Protein AF-A0A1T4SBE3-F1 (afdb_monomer_lite)

Secondary structure (DSSP, 8-state):
------------------------S-----------EETTEE-----------TT-----------SS--------TT------S-GGGTTGGGTTEEE---EEEEETTEEEEE---EEEPPPPPPP-PPP-EEEESPSEEESS-EEEEEEESSSEEEEEESBSPPP-TTSEE--S-EEE-SSEEEEEEEEESS--BPPPEEEEEEE--S--TT--GGG---S-GGGGGGT-HHHHHHHHHSHHHHSEEE-TTBTTS-TT-EEETTTTB-BTTTB-GGG-HHHHGGGSSBSSSPTTSSS-GGGGB-SHHHH-SS--EEE-TTT-SEEE-GGG-SS-HHHHHHT--S--HHHHHHHHTSTTSSTTSS-TT--GGGGT---TTT-TTTSTTTT---HHHHS-EETTEEP---TT-SS-S-SPPP-S--TTTSGGGTTSS--SSSHHHHHHTTTS-HHHHH---BSPPPTTPPPBTTTTBSS-PEEEEEEEEEEEEETTTTEEEEEEEEESSBPPPP----S-B---BTTSPP---TTTS--

InterPro domains:
  IPR036280 Multiheme cytochrome superfamily [SSF48695] (217-535)
  IPR059177 GH29D-like, beta-sandwich domain [PF13290] (137-200)

pLDDT: mean 76.91, std 25.67, range [22.75, 98.44]

Organism: NCBI:txid115783

Radius of gyration: 38.18 Å; chains: 1; bounding box: 82×66×118 Å

Foldseek 3Di:
DDDDDDDDDDDDYDDDDDDDDDDDPDDDDQDDDDFDDDDPDTDDDRDPPDDDDPDDLDDDDDDDDDLDDDDDDDDDPPDDHDDDDDPPPVVVVPVAWDFPDWDWDDDPNGTDTDDGDTDGDDDDPQDPDAKDKDWVPFADEAQAKDWIDIDIPDAWWKFKDFQQDATDPPHDTDDDTDIDGAFTWMKMKIAHPSGHIDDIDIGTYHHNHVDPVDDQLQPDDDPDPCVCCVPCVLLLVLQLLFCLAQQKDFQPFAPPDDGRDMDGQAAWAADPQPGGCVVPQLQLCVLRQFQQDHPPPDPDSSRRGNPLLFFALQWDWDQDPVVRTIDTPVVSGPDDPSCSSSVTHGGFQSSNQVRVQCPSNRGLAAFLLGGNCLRPACFCVNPQCCHPVHVVDGPCVQQPADSNQTEDDDQSTRDHRDPHHRACLDCSNQVQPVVLQGDDPDSVNSVCSVFDHPCLVVVQFGLAQGPPFDQDPVRRDRRSWYFPDWDPVDWDQDPVVRDTGTDTDTGHRHGDDDDGDPPHYHRGIPPDDDDQDPVPRHD

Sequence (539 aa):
MRIKTMHRWLLSFLTGILLTTTLPIGSASAISSPNVFYNGTYYYDQFLATALTDSLTSIMLSATPLPDASPVVFNRPGVTLTIQGGYDNLFNALIGSTVLSTSLTISQGTLIVNNLTIGGTALPPGDTTSPTTTANPSGGSFTAAITVQLAVNETATIYYTTDGSTPTTASTVYSGLIPINATTTLKYFARDSAGNSETAKSAIYTINSGGDPQANHANLTFTSTALCLQCHTKQATDMASSVHYKWEGPYSKISNKPTGTIGGKLNTAVNAYCINTLGNWNGCGACHIGAGAKPGTVADATKNIDCLICHQKEYKRVRNATSGLFEPDTAKMTISMDQAVQALHMPVKSNCLQCHAKGGGGDALKRGDLALINGTTTDRNYDVHMASTGANLSCQQCHTTINHHVSGGGSDLRPSDSALTVSCATSSCHSNKAALNAGHATTAINTHLKRVACQTCHIPAYGRKAADAVLDTVTGYGDQSTETDRTWATPEWSVANSRWEPTVIRANNLKPIYAFFDGSSWVYDLHDVAVIDPATGNY

Structure (mmCIF, N/CA/C/O backbone):
data_AF-A0A1T4SBE3-F1
#
_entry.id   AF-A0A1T4SBE3-F1
#
loop_
_atom_site.group_PDB
_atom_site.id
_atom_site.type_symbol
_atom_site.label_atom_id
_atom_site.label_alt_id
_atom_site.label_comp_id
_atom_site.label_asym_id
_atom_site.label_entity_id
_atom_site.label_seq_id
_atom_site.pdbx_PDB_ins_code
_atom_site.Cartn_x
_atom_site.Cartn_y
_atom_site.Cartn_z
_atom_site.occupancy
_atom_site.B_iso_or_equiv
_atom_site.auth_seq_id
_atom_site.auth_comp_id
_atom_site.auth_asym_id
_atom_site.auth_atom_id
_atom_site.pdbx_PDB_model_num
ATOM 1 N N . MET A 1 1 ? 46.031 7.886 50.874 1.00 31.02 1 MET A N 1
ATOM 2 C CA . MET A 1 1 ? 45.979 8.729 52.093 1.00 31.02 1 MET A CA 1
ATOM 3 C C . MET A 1 1 ? 44.502 8.906 52.463 1.00 31.02 1 MET A C 1
ATOM 5 O O . MET A 1 1 ? 43.753 9.260 51.572 1.00 31.02 1 MET A O 1
ATOM 9 N N . ARG A 1 2 ? 44.102 8.527 53.695 1.00 28.94 2 ARG A N 1
ATOM 10 C CA . ARG A 1 2 ? 42.807 8.731 54.422 1.00 28.94 2 ARG A CA 1
ATOM 11 C C . ARG A 1 2 ? 41.683 9.543 53.718 1.00 28.94 2 ARG A C 1
ATOM 13 O O . ARG A 1 2 ? 41.961 10.642 53.270 1.00 28.94 2 ARG A O 1
ATOM 20 N N . ILE A 1 3 ? 40.405 9.117 53.674 1.00 27.08 3 ILE A N 1
ATOM 21 C CA . ILE A 1 3 ? 39.360 9.062 54.753 1.00 27.08 3 ILE A CA 1
ATOM 22 C C . ILE A 1 3 ? 38.027 8.578 54.096 1.00 27.08 3 ILE A C 1
ATOM 24 O O . ILE A 1 3 ? 37.875 8.833 52.909 1.00 27.08 3 ILE A O 1
ATOM 28 N N . LYS A 1 4 ? 36.987 7.971 54.709 1.00 29.09 4 LYS A N 1
ATOM 29 C CA . LYS A 1 4 ? 36.740 7.160 55.935 1.00 29.09 4 LYS A CA 1
ATOM 30 C C . LYS A 1 4 ? 35.435 6.350 55.722 1.00 29.09 4 LYS A C 1
ATOM 32 O O . LYS A 1 4 ? 34.551 6.786 54.994 1.00 29.09 4 LYS A O 1
ATOM 37 N N . THR A 1 5 ? 35.295 5.229 56.425 1.00 31.70 5 THR A N 1
ATOM 38 C CA . THR A 1 5 ? 34.076 4.405 56.573 1.00 31.70 5 THR A CA 1
ATOM 39 C C . THR A 1 5 ? 33.245 4.800 57.805 1.00 31.70 5 THR A C 1
ATOM 41 O O . THR A 1 5 ? 33.811 5.371 58.736 1.00 31.70 5 THR A O 1
ATOM 44 N N . MET A 1 6 ? 31.957 4.406 57.875 1.00 24.91 6 MET A N 1
ATOM 45 C CA . MET A 1 6 ? 31.424 3.589 58.994 1.00 24.91 6 MET A CA 1
ATOM 46 C C . MET A 1 6 ? 29.984 3.064 58.789 1.00 24.91 6 MET A C 1
ATOM 48 O O . MET A 1 6 ? 29.327 3.386 57.803 1.00 24.91 6 MET A O 1
ATOM 52 N N . HIS A 1 7 ? 29.541 2.176 59.691 1.00 25.89 7 HIS A N 1
ATOM 53 C CA . HIS A 1 7 ? 28.356 1.314 59.578 1.00 25.89 7 HIS A CA 1
ATOM 54 C C . HIS A 1 7 ? 27.611 1.209 60.935 1.00 25.89 7 HIS A C 1
ATOM 56 O O . HIS A 1 7 ? 28.265 1.048 61.957 1.00 25.89 7 HIS A O 1
ATOM 62 N N . ARG A 1 8 ? 26.266 1.190 60.888 1.00 25.36 8 ARG A N 1
ATOM 63 C CA . ARG A 1 8 ? 25.296 0.444 61.743 1.00 25.36 8 ARG A CA 1
ATOM 64 C C . ARG A 1 8 ? 25.217 0.580 63.300 1.00 25.36 8 ARG A C 1
ATOM 66 O O . ARG A 1 8 ? 26.095 0.128 64.016 1.00 25.36 8 ARG A O 1
ATOM 73 N N . TRP A 1 9 ? 23.996 0.954 63.739 1.00 24.17 9 TRP A N 1
ATOM 74 C CA . TRP A 1 9 ? 23.154 0.487 64.885 1.00 24.17 9 TRP A CA 1
ATOM 75 C C . TRP A 1 9 ? 23.585 0.585 66.371 1.00 24.17 9 TRP A C 1
ATOM 77 O O . TRP A 1 9 ? 24.561 -0.029 66.784 1.00 24.17 9 TRP A O 1
ATOM 87 N N . LEU A 1 10 ? 22.679 1.142 67.205 1.00 22.75 10 LEU A N 1
ATOM 88 C CA . LEU A 1 10 ? 22.335 0.625 68.549 1.00 22.75 10 LEU A CA 1
ATOM 89 C C . LEU A 1 10 ? 20.927 1.079 69.026 1.00 22.75 10 LEU A C 1
ATOM 91 O O . LEU A 1 10 ? 20.358 2.020 68.478 1.00 22.75 10 LEU A O 1
ATOM 95 N N . LEU A 1 11 ? 20.395 0.403 70.054 1.00 23.95 11 LEU A N 1
ATOM 96 C CA . LEU A 1 11 ? 19.158 0.683 70.820 1.00 23.95 11 LEU A CA 1
ATOM 97 C C . LEU A 1 11 ? 19.544 1.259 72.224 1.00 23.95 11 LEU A C 1
ATOM 99 O O . LEU A 1 11 ? 20.729 1.261 72.544 1.00 23.95 11 LEU A O 1
ATOM 103 N N . SER A 1 12 ? 18.681 1.748 73.136 1.00 25.75 12 SER A N 1
ATOM 104 C CA . SER A 1 12 ? 17.209 1.691 73.297 1.00 25.75 12 SER A CA 1
ATOM 105 C C . SER A 1 12 ? 16.682 2.801 74.257 1.00 25.75 12 SER A C 1
ATOM 107 O O . SER A 1 12 ? 17.456 3.647 74.691 1.00 25.75 12 SER A O 1
ATOM 109 N N . PHE A 1 13 ? 15.415 2.657 74.693 1.00 23.28 13 PHE A N 1
ATOM 110 C CA . PHE A 1 13 ? 14.833 2.992 76.020 1.00 23.28 13 PHE A CA 1
ATOM 111 C C . PHE A 1 13 ? 14.044 4.302 76.308 1.00 23.28 13 PHE A C 1
ATOM 113 O O . PHE A 1 13 ? 14.542 5.413 76.178 1.00 23.28 13 PHE A O 1
ATOM 120 N N . LEU A 1 14 ? 12.882 4.054 76.953 1.00 23.55 14 LEU A N 1
ATOM 121 C CA . LEU A 1 14 ? 12.278 4.689 78.152 1.00 23.55 14 LEU A CA 1
ATOM 122 C C . LEU A 1 14 ? 11.032 5.618 78.053 1.00 23.55 14 LEU A C 1
ATOM 124 O O . LEU A 1 14 ? 11.001 6.607 77.333 1.00 23.55 14 LEU A O 1
ATOM 128 N N . THR A 1 15 ? 10.094 5.344 78.984 1.00 25.59 15 THR A N 1
ATOM 129 C CA . THR A 1 15 ? 9.049 6.205 79.615 1.00 25.59 15 THR A CA 1
ATOM 130 C C . THR A 1 15 ? 7.837 6.721 78.820 1.00 25.59 15 THR A C 1
ATOM 132 O O . THR A 1 15 ? 7.969 7.207 77.707 1.00 25.59 15 THR A O 1
ATOM 135 N N . GLY A 1 16 ? 6.643 6.695 79.453 1.00 23.97 16 GLY A N 1
ATOM 136 C CA . GLY A 1 16 ? 5.414 7.236 78.840 1.00 23.97 16 GLY A CA 1
ATOM 137 C C . GLY A 1 16 ? 4.063 7.149 79.586 1.00 23.97 16 GLY A C 1
ATOM 138 O O . GLY A 1 16 ? 3.058 7.074 78.903 1.00 23.97 16 GLY A O 1
ATOM 139 N N . ILE A 1 17 ? 4.032 7.163 80.929 1.00 27.02 17 ILE A N 1
ATOM 140 C CA . ILE A 1 17 ? 2.935 7.660 81.813 1.00 27.02 17 ILE A CA 1
ATOM 141 C C . ILE A 1 17 ? 1.466 7.206 81.572 1.00 27.02 17 ILE A C 1
ATOM 143 O O . ILE A 1 17 ? 0.833 7.470 80.557 1.00 27.02 17 ILE A O 1
ATOM 147 N N . LEU A 1 18 ? 0.864 6.663 82.638 1.00 24.97 18 LEU A N 1
ATOM 148 C CA . LEU A 1 18 ? -0.576 6.416 82.774 1.00 24.97 18 LEU A CA 1
ATOM 149 C C . LEU A 1 18 ? -1.340 7.739 83.009 1.00 24.97 18 LEU A C 1
ATOM 151 O O . LEU A 1 18 ? -1.026 8.451 83.962 1.00 24.97 18 LEU A O 1
ATOM 155 N N . LEU A 1 19 ? -2.376 8.039 82.216 1.00 24.67 19 LEU A N 1
ATOM 156 C CA . LEU A 1 19 ? -3.370 9.074 82.538 1.00 24.67 19 LEU A CA 1
ATOM 157 C C . LEU A 1 19 ? -4.751 8.428 82.693 1.00 24.67 19 LEU A C 1
ATOM 159 O O . LEU A 1 19 ? -5.314 7.902 81.737 1.00 24.67 19 LEU A O 1
ATOM 163 N N . THR A 1 20 ? -5.302 8.478 83.903 1.00 29.56 20 THR A N 1
ATOM 164 C CA . THR A 1 20 ? -6.672 8.045 84.190 1.00 29.56 20 THR A CA 1
ATOM 165 C C . THR A 1 20 ? -7.630 9.222 84.038 1.00 29.56 20 THR A C 1
ATOM 167 O O . THR A 1 20 ? -7.633 10.122 84.879 1.00 29.56 20 THR A O 1
ATOM 170 N N . THR A 1 21 ? -8.482 9.199 83.016 1.00 26.42 21 THR A N 1
ATOM 171 C CA . THR A 1 21 ? -9.666 10.065 82.934 1.00 26.42 21 THR A CA 1
ATOM 172 C C . THR A 1 21 ? -10.917 9.207 82.797 1.00 26.42 21 THR A C 1
ATOM 174 O O . THR A 1 21 ? -11.025 8.352 81.921 1.00 26.42 21 THR A O 1
ATOM 177 N N . THR A 1 22 ? -11.870 9.416 83.699 1.00 31.34 22 THR A N 1
ATOM 178 C CA . THR A 1 22 ? -13.201 8.816 83.627 1.00 31.34 22 THR A CA 1
ATOM 179 C C . THR A 1 22 ? -14.058 9.604 82.638 1.00 31.34 22 THR A C 1
ATOM 181 O O . THR A 1 22 ? -14.184 10.823 82.751 1.00 31.34 22 THR A O 1
ATOM 184 N N . LEU A 1 23 ? -14.667 8.913 81.673 1.00 25.36 23 LEU A N 1
ATOM 185 C CA . LEU A 1 23 ? -15.673 9.474 80.767 1.00 25.36 23 LEU A CA 1
ATOM 186 C C . LEU A 1 23 ? -16.942 8.602 80.771 1.00 25.36 23 LEU A C 1
ATOM 188 O O . LEU A 1 23 ? -16.860 7.425 81.133 1.00 25.36 23 LEU A O 1
ATOM 192 N N . PRO A 1 24 ? -18.121 9.168 80.442 1.00 25.61 24 PRO A N 1
ATOM 193 C CA . PRO A 1 24 ? -19.399 8.507 80.684 1.00 25.61 24 PRO A CA 1
ATOM 194 C C . PRO A 1 24 ? -19.721 7.397 79.679 1.00 25.61 24 PRO A C 1
ATOM 196 O O . PRO A 1 24 ? -19.154 7.309 78.592 1.00 25.61 24 PRO A O 1
ATOM 199 N N . ILE A 1 25 ? -20.704 6.582 80.057 1.00 33.66 25 ILE A N 1
ATOM 200 C CA . ILE A 1 25 ? -21.276 5.484 79.273 1.00 33.66 25 ILE A CA 1
ATOM 201 C C . ILE A 1 25 ? -21.749 5.997 77.901 1.00 33.66 25 ILE A C 1
ATOM 203 O O . ILE A 1 25 ? -22.607 6.876 77.849 1.00 33.66 25 ILE A O 1
ATOM 207 N N . GLY A 1 26 ? -21.250 5.408 76.806 1.00 32.50 26 GLY A N 1
ATOM 208 C CA . GLY A 1 26 ? -21.793 5.657 75.462 1.00 32.50 26 GLY A CA 1
ATOM 209 C C . GLY A 1 26 ? -20.791 5.873 74.324 1.00 32.50 26 GLY A C 1
ATOM 210 O O . GLY A 1 26 ? -21.011 6.757 73.501 1.00 32.50 26 GLY A O 1
ATOM 211 N N . SER A 1 27 ? -19.727 5.073 74.218 1.00 25.77 27 SER A N 1
ATOM 212 C CA . SER A 1 27 ? -18.923 4.998 72.986 1.00 25.77 27 SER A CA 1
ATOM 213 C C . SER A 1 27 ? -18.146 3.680 72.895 1.00 25.77 27 SER A C 1
ATOM 215 O O . SER A 1 27 ? -17.480 3.259 73.838 1.00 25.77 27 SER A O 1
ATOM 217 N N . ALA A 1 28 ? -18.252 3.003 71.748 1.00 27.77 28 ALA A N 1
ATOM 218 C CA . ALA A 1 28 ? -17.530 1.764 71.478 1.00 27.77 28 ALA A CA 1
ATOM 219 C C . ALA A 1 28 ? -16.111 2.080 70.982 1.00 27.77 28 ALA A C 1
ATOM 221 O O . ALA A 1 28 ? -15.896 2.341 69.799 1.00 27.77 28 ALA A O 1
ATOM 222 N N . SER A 1 29 ? -15.141 2.057 71.893 1.00 25.97 29 SER A N 1
ATOM 223 C CA . SER A 1 29 ? -13.718 2.152 71.553 1.00 25.97 29 SER A CA 1
ATOM 224 C C . SER A 1 29 ? -13.188 0.779 71.143 1.00 25.97 29 SER A C 1
ATOM 226 O O . SER A 1 29 ? -13.195 -0.149 71.950 1.00 25.97 29 SER A O 1
ATOM 228 N N . ALA A 1 30 ? -12.703 0.642 69.908 1.00 27.27 30 ALA A N 1
ATOM 229 C CA . ALA A 1 30 ? -12.041 -0.581 69.463 1.00 27.27 30 ALA A CA 1
ATOM 230 C C . ALA A 1 30 ? -10.717 -0.778 70.225 1.00 27.27 30 ALA A C 1
ATOM 232 O O . ALA A 1 30 ? -9.808 0.046 70.119 1.00 27.27 30 ALA A O 1
ATOM 233 N N . ILE A 1 31 ? -10.603 -1.872 70.983 1.00 26.98 31 ILE A N 1
ATOM 234 C CA . ILE A 1 31 ? -9.360 -2.266 71.656 1.00 26.98 31 ILE A CA 1
ATOM 235 C C . ILE A 1 31 ? -8.628 -3.256 70.750 1.00 26.98 31 ILE A C 1
ATOM 237 O O . ILE A 1 31 ? -9.033 -4.411 70.634 1.00 26.98 31 ILE A O 1
ATOM 241 N N . SER A 1 32 ? -7.537 -2.821 70.121 1.00 28.25 32 SER A N 1
ATOM 242 C CA . SER A 1 32 ? -6.625 -3.726 69.423 1.00 28.25 32 SER A CA 1
ATOM 243 C C . SER A 1 32 ? -5.728 -4.458 70.427 1.00 28.25 32 SER A C 1
ATOM 245 O O . SER A 1 32 ? -4.961 -3.843 71.169 1.00 28.25 32 SER A O 1
ATOM 247 N N . SER A 1 33 ? -5.804 -5.789 70.440 1.00 30.55 33 SER A N 1
ATOM 248 C CA . SER A 1 33 ? -4.837 -6.669 71.110 1.00 30.55 33 SER A CA 1
ATOM 249 C C . SER A 1 33 ? -3.999 -7.424 70.053 1.00 30.55 33 SER A C 1
ATOM 251 O O . SER A 1 33 ? -4.343 -7.392 68.868 1.00 30.55 33 SER A O 1
ATOM 253 N N . PRO A 1 34 ? -2.819 -7.972 70.403 1.00 34.66 34 PRO A N 1
ATOM 254 C CA . PRO A 1 34 ? -1.714 -8.019 69.446 1.00 34.66 34 PRO A CA 1
ATOM 255 C C . PRO A 1 34 ? -1.680 -9.249 68.523 1.00 34.66 34 PRO A C 1
ATOM 257 O O . PRO A 1 34 ? -1.588 -10.382 68.981 1.00 34.66 34 PRO A O 1
ATOM 260 N N . ASN A 1 35 ? -1.605 -8.961 67.219 1.00 30.75 35 ASN A N 1
ATOM 261 C CA . ASN A 1 35 ? -0.850 -9.649 66.159 1.00 30.75 35 ASN A CA 1
ATOM 262 C C . ASN A 1 35 ? -0.657 -11.179 66.259 1.00 30.75 35 ASN A C 1
ATOM 264 O O . ASN A 1 35 ? 0.251 -11.662 66.940 1.00 30.75 35 ASN A O 1
ATOM 268 N N . VAL A 1 36 ? -1.362 -11.924 65.402 1.00 33.97 36 VAL A N 1
ATOM 269 C CA . VAL A 1 36 ? -0.943 -13.275 64.990 1.00 33.97 36 VAL A CA 1
ATOM 270 C C . VAL A 1 36 ? 0.201 -13.157 63.974 1.00 33.97 36 VAL A C 1
ATOM 272 O O . VAL A 1 36 ? 0.114 -12.386 63.019 1.00 33.97 36 VAL A O 1
ATOM 275 N N . PHE A 1 37 ? 1.283 -13.911 64.178 1.00 28.66 37 PHE A N 1
ATOM 276 C CA . PHE A 1 37 ? 2.483 -13.874 63.336 1.00 28.66 37 PHE A CA 1
ATOM 277 C C . PHE A 1 37 ? 2.547 -15.114 62.434 1.00 28.66 37 PHE A C 1
ATOM 279 O O . PHE A 1 37 ? 2.630 -16.231 62.942 1.00 28.66 37 PHE A O 1
ATOM 286 N N . TYR A 1 38 ? 2.566 -14.937 61.108 1.00 33.44 38 TYR A N 1
ATOM 287 C CA . TYR A 1 38 ? 2.776 -16.043 60.168 1.00 33.44 38 TYR A CA 1
ATOM 288 C C . TYR A 1 38 ? 3.632 -15.620 58.967 1.00 33.44 38 TYR A C 1
ATOM 290 O O . TYR A 1 38 ? 3.399 -14.588 58.341 1.00 33.44 38 TYR A O 1
ATOM 298 N N . ASN A 1 39 ? 4.662 -16.420 58.681 1.00 27.53 39 ASN A N 1
ATOM 299 C CA . ASN A 1 39 ? 5.551 -16.333 57.516 1.00 27.53 39 ASN A CA 1
ATOM 300 C C . ASN A 1 39 ? 6.022 -14.912 57.103 1.00 27.53 39 ASN A C 1
ATOM 302 O O . ASN A 1 39 ? 6.087 -14.573 55.923 1.00 27.53 39 ASN A O 1
ATOM 306 N N . GLY A 1 40 ? 6.355 -14.067 58.086 1.00 28.86 40 GLY A N 1
ATOM 307 C CA . GLY A 1 40 ? 6.987 -12.758 57.871 1.00 28.86 40 GLY A CA 1
ATOM 308 C C . GLY A 1 40 ? 6.068 -11.614 57.421 1.00 28.86 40 GLY A C 1
ATOM 309 O O . GLY A 1 40 ? 6.578 -10.526 57.162 1.00 28.86 40 GLY A O 1
ATOM 310 N N . THR A 1 41 ? 4.748 -11.820 57.354 1.00 28.17 41 THR A N 1
ATOM 311 C CA . THR A 1 41 ? 3.775 -10.788 56.947 1.00 28.17 41 THR A CA 1
ATOM 312 C C . THR A 1 41 ? 2.758 -10.527 58.062 1.00 28.17 41 THR A C 1
ATOM 314 O O . THR A 1 41 ? 2.326 -11.453 58.744 1.00 28.17 41 THR A O 1
ATOM 317 N N . TYR A 1 42 ? 2.383 -9.260 58.266 1.00 33.75 42 TYR A N 1
ATOM 318 C CA . TYR A 1 42 ? 1.347 -8.865 59.226 1.00 33.75 42 TYR A CA 1
ATOM 319 C C . TYR A 1 42 ? -0.041 -8.943 58.584 1.00 33.75 42 TYR A C 1
ATOM 321 O O . TYR A 1 42 ? -0.250 -8.391 57.504 1.00 33.75 42 TYR A O 1
ATOM 329 N N . TYR A 1 43 ? -0.994 -9.554 59.286 1.00 31.23 43 TYR A N 1
ATOM 330 C CA . TYR A 1 43 ? -2.408 -9.571 58.913 1.00 31.23 43 TYR A CA 1
ATOM 331 C C . TYR A 1 43 ? -3.213 -8.731 59.910 1.00 31.23 43 TYR A C 1
ATOM 333 O O . TYR A 1 43 ? -3.052 -8.879 61.121 1.00 31.23 43 TYR A O 1
ATOM 341 N N . TYR A 1 44 ? -4.079 -7.855 59.399 1.00 27.81 44 TYR A N 1
ATOM 342 C CA . TYR A 1 44 ? -5.099 -7.171 60.194 1.00 27.81 44 TYR A CA 1
ATOM 343 C C . TYR A 1 44 ? -6.400 -7.962 60.101 1.00 27.81 44 TYR A C 1
ATOM 345 O O . TYR A 1 44 ? -6.945 -8.092 59.007 1.00 27.81 44 TYR A O 1
ATOM 353 N N . ASP A 1 45 ? -6.910 -8.431 61.237 1.00 35.22 45 ASP A N 1
ATOM 354 C CA . ASP A 1 45 ? -8.238 -9.035 61.333 1.00 35.22 45 ASP A CA 1
ATOM 355 C C . ASP A 1 45 ? -9.046 -8.347 62.444 1.00 35.22 45 ASP A C 1
ATOM 357 O O . ASP A 1 45 ? -8.514 -8.042 63.517 1.00 35.22 45 ASP A O 1
ATOM 361 N N . GLN A 1 46 ? -10.317 -8.039 62.178 1.00 29.52 46 GLN A N 1
ATOM 362 C CA . GLN A 1 46 ? -11.176 -7.295 63.105 1.00 29.52 46 GLN A CA 1
ATOM 363 C C . GLN A 1 46 ? -11.952 -8.246 64.018 1.00 29.52 46 GLN A C 1
ATOM 365 O O . GLN A 1 46 ? -13.144 -8.490 63.834 1.00 29.52 46 GLN A O 1
ATOM 370 N N . PHE A 1 47 ? -11.295 -8.724 65.074 1.00 32.28 47 PHE A N 1
ATOM 371 C CA . PHE A 1 47 ? -11.991 -9.408 66.162 1.00 32.28 47 PHE A CA 1
ATOM 372 C C . PHE A 1 47 ? -12.773 -8.411 67.028 1.00 32.28 47 PHE A C 1
ATOM 374 O O . PHE A 1 47 ? -12.212 -7.739 67.895 1.00 32.28 47 PHE A O 1
ATOM 381 N N . LEU A 1 48 ? -14.096 -8.362 66.846 1.00 28.14 48 LEU A N 1
ATOM 382 C CA . LEU A 1 48 ? -15.026 -7.723 67.786 1.00 28.14 48 LEU A CA 1
ATOM 383 C C . LEU A 1 48 ? -15.199 -8.586 69.047 1.00 28.14 48 LEU A C 1
ATOM 385 O O . LEU A 1 48 ? -16.241 -9.193 69.283 1.00 28.14 48 LEU A O 1
ATOM 389 N N . ALA A 1 49 ? -14.164 -8.621 69.885 1.00 30.75 49 ALA A N 1
ATOM 390 C CA . ALA A 1 49 ? -14.276 -9.103 71.254 1.00 30.75 49 ALA A CA 1
ATOM 391 C C . ALA A 1 49 ? -14.866 -7.988 72.136 1.00 30.75 49 ALA A C 1
ATOM 393 O O . ALA A 1 49 ? -14.138 -7.158 72.682 1.00 30.75 49 ALA A O 1
ATOM 394 N N . THR A 1 50 ? -16.193 -7.952 72.280 1.00 29.19 50 THR A N 1
ATOM 395 C CA . THR A 1 50 ? -16.834 -7.149 73.331 1.00 29.19 50 THR A CA 1
ATOM 396 C C . THR A 1 50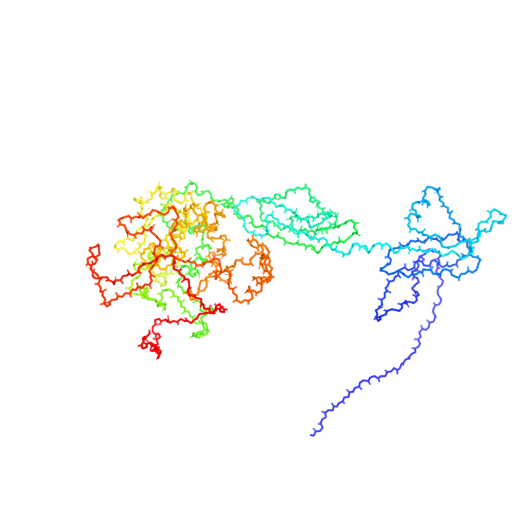 ? -16.307 -7.590 74.695 1.00 29.19 50 THR A C 1
ATOM 398 O O . THR A 1 50 ? -16.242 -8.783 74.993 1.00 29.19 50 THR A O 1
ATOM 401 N N . ALA A 1 51 ? -15.908 -6.624 75.525 1.00 28.38 51 ALA A N 1
ATOM 402 C CA . ALA A 1 51 ? -15.350 -6.906 76.841 1.00 28.38 51 ALA A CA 1
ATOM 403 C C . ALA A 1 51 ? -16.335 -7.727 77.691 1.00 28.38 51 ALA A C 1
ATOM 405 O O . ALA A 1 51 ? -17.504 -7.363 77.839 1.00 28.38 51 ALA A O 1
ATOM 406 N N . LEU A 1 52 ? -15.837 -8.832 78.252 1.00 33.34 52 LEU A N 1
ATOM 407 C CA . LEU A 1 52 ? -16.601 -9.731 79.111 1.00 33.34 52 LEU A CA 1
ATOM 408 C C . LEU A 1 52 ? -17.113 -8.975 80.344 1.00 33.34 52 LEU A C 1
ATOM 410 O O . LEU A 1 52 ? -16.337 -8.589 81.216 1.00 33.34 52 LEU A O 1
ATOM 414 N N . THR A 1 53 ? -18.430 -8.805 80.415 1.00 30.75 53 THR A N 1
ATOM 415 C CA . THR A 1 53 ? -19.166 -8.514 81.650 1.00 30.75 53 THR A CA 1
ATOM 416 C C . THR A 1 53 ? -20.259 -9.575 81.803 1.00 30.75 53 THR A C 1
ATOM 418 O O . THR A 1 53 ? -20.778 -10.074 80.802 1.00 30.75 53 THR A O 1
ATOM 421 N N . ASP A 1 54 ? -20.562 -9.974 83.041 1.00 31.88 54 ASP A N 1
ATOM 422 C CA . ASP A 1 54 ? -21.161 -11.277 83.400 1.00 31.88 54 ASP A CA 1
ATOM 423 C C . ASP A 1 54 ? -22.661 -11.471 83.054 1.00 31.88 54 ASP A C 1
ATOM 425 O O . ASP A 1 54 ? -23.432 -11.965 83.875 1.00 31.88 54 ASP A O 1
ATOM 429 N N . SER A 1 55 ? -23.131 -11.064 81.866 1.00 33.84 55 SER A N 1
ATOM 430 C CA . SER A 1 55 ? -24.571 -11.110 81.530 1.00 33.84 55 SER A CA 1
ATOM 431 C C . SER A 1 55 ? -24.959 -11.341 80.057 1.00 33.84 55 SER A C 1
ATOM 433 O O . SER A 1 55 ? -26.133 -11.194 79.722 1.00 33.84 55 SER A O 1
ATOM 435 N N . LEU A 1 56 ? -24.040 -11.754 79.173 1.00 27.25 56 LEU A N 1
ATOM 436 C CA . LEU A 1 56 ? -24.377 -12.115 77.782 1.00 27.25 56 LEU A CA 1
ATOM 437 C C . LEU A 1 56 ? -24.293 -13.630 77.537 1.00 27.25 56 LEU A C 1
ATOM 439 O O . LEU A 1 56 ? -23.258 -14.256 77.750 1.00 27.25 56 LEU A O 1
ATOM 443 N N . THR A 1 57 ? -25.399 -14.212 77.068 1.00 32.81 57 THR A N 1
ATOM 444 C CA . THR A 1 57 ? -25.631 -15.663 76.932 1.00 32.81 57 THR A CA 1
ATOM 445 C C . THR A 1 57 ? -25.493 -16.199 75.501 1.00 32.81 57 THR A C 1
ATOM 447 O O . THR A 1 57 ? -25.982 -17.288 75.201 1.00 32.81 57 THR A O 1
ATOM 450 N N . SER A 1 58 ? -24.830 -15.469 74.600 1.00 31.12 58 SER A N 1
ATOM 451 C CA . SER A 1 58 ? -24.654 -15.889 73.204 1.00 31.12 58 SER A CA 1
ATOM 452 C C . SER A 1 58 ? -23.327 -15.424 72.595 1.00 31.12 58 SER A C 1
ATOM 454 O O . SER A 1 58 ? -22.870 -14.304 72.813 1.00 31.12 58 SER A O 1
ATOM 456 N N . ILE A 1 59 ? -22.721 -16.306 71.793 1.00 32.75 59 ILE A N 1
ATOM 457 C CA . ILE A 1 59 ? -21.581 -16.011 70.916 1.00 32.75 59 ILE A CA 1
ATOM 458 C C . ILE A 1 59 ? -22.083 -16.152 69.479 1.00 32.75 59 ILE A C 1
ATOM 460 O O . ILE A 1 59 ? -22.503 -17.236 69.076 1.00 32.75 59 ILE A O 1
ATOM 464 N N . MET A 1 60 ? -22.023 -15.073 68.700 1.00 28.73 60 MET A N 1
ATOM 465 C CA . MET A 1 60 ? -22.263 -15.120 67.256 1.00 28.73 60 MET A CA 1
ATOM 466 C C . MET A 1 60 ? -20.951 -15.443 66.539 1.00 28.73 60 MET A C 1
ATOM 468 O O . MET A 1 60 ? -20.039 -14.621 66.511 1.00 28.73 60 MET A O 1
ATOM 472 N N . LEU A 1 61 ? -20.859 -16.633 65.944 1.00 30.53 61 LEU A N 1
ATOM 473 C CA . LEU A 1 61 ? -19.750 -17.012 65.066 1.00 30.53 61 LEU A CA 1
ATOM 474 C C . LEU A 1 61 ? -20.102 -16.662 63.614 1.00 30.53 61 LEU A C 1
ATOM 476 O O . LEU A 1 61 ? -20.717 -17.461 62.911 1.00 30.53 61 LEU A O 1
ATOM 480 N N . SER A 1 62 ? -19.699 -15.479 63.148 1.00 28.14 62 SER A N 1
ATOM 481 C CA . SER A 1 62 ? -19.682 -15.168 61.715 1.00 28.14 62 SER A CA 1
ATOM 482 C C . SER A 1 62 ? -18.356 -15.629 61.108 1.00 28.14 62 SER A C 1
ATOM 484 O O . SER A 1 62 ? -17.364 -14.904 61.157 1.00 28.14 62 SER A O 1
ATOM 486 N N . ALA A 1 63 ? -18.329 -16.834 60.541 1.00 32.03 63 ALA A N 1
ATOM 487 C CA . ALA A 1 63 ? -17.184 -17.297 59.767 1.00 32.03 63 ALA A CA 1
ATOM 488 C C . ALA A 1 63 ? -17.216 -16.676 58.361 1.00 32.03 63 ALA A C 1
ATOM 490 O O . ALA A 1 63 ? -17.988 -17.103 57.503 1.00 32.03 63 ALA A O 1
ATOM 491 N N . THR A 1 64 ? -16.362 -15.686 58.106 1.00 31.48 64 THR A N 1
ATOM 492 C CA . THR A 1 64 ? -15.875 -15.445 56.742 1.00 31.48 64 THR A CA 1
ATOM 493 C C . THR A 1 64 ? -14.956 -16.610 56.343 1.00 31.48 64 THR A C 1
ATOM 495 O O . THR A 1 64 ? -14.241 -17.131 57.203 1.00 31.48 64 THR A O 1
ATOM 498 N N . PRO A 1 65 ? -14.955 -17.067 55.076 1.00 34.16 65 PRO A N 1
ATOM 499 C CA . PRO A 1 65 ? -14.081 -18.161 54.664 1.00 34.16 65 PRO A CA 1
ATOM 500 C C . PRO A 1 65 ? -12.609 -17.757 54.808 1.00 34.16 65 PRO A C 1
ATOM 502 O O . PRO A 1 65 ? -12.143 -16.849 54.119 1.00 34.16 65 PRO A O 1
ATOM 505 N N . LEU A 1 66 ? -11.870 -18.434 55.690 1.00 36.12 66 LEU A N 1
ATOM 506 C CA . LEU A 1 66 ? -10.412 -18.337 55.715 1.00 36.12 66 LEU A CA 1
ATOM 507 C C . LEU A 1 66 ? -9.829 -19.191 54.573 1.00 36.12 66 LEU A C 1
ATOM 509 O O . LEU A 1 66 ? -10.351 -20.280 54.329 1.00 36.12 66 LEU A O 1
ATOM 513 N N . PRO A 1 67 ? -8.750 -18.758 53.888 1.00 34.41 67 PRO A N 1
ATOM 514 C CA . PRO A 1 67 ? -8.228 -19.476 52.720 1.00 34.41 67 PRO A CA 1
ATOM 515 C C . PRO A 1 67 ? -7.541 -20.818 53.011 1.00 34.41 67 PRO A C 1
ATOM 517 O O . PRO A 1 67 ? -7.116 -21.473 52.064 1.00 34.41 67 PRO A O 1
ATOM 520 N N . ASP A 1 68 ? -7.374 -21.211 54.280 1.00 37.09 68 ASP A N 1
ATOM 521 C CA . ASP A 1 68 ? -6.648 -22.429 54.652 1.00 37.09 68 ASP A CA 1
ATOM 522 C C . ASP A 1 68 ? -7.298 -23.164 55.841 1.00 37.09 68 ASP A C 1
ATOM 524 O O . ASP A 1 68 ? -7.782 -22.560 56.802 1.00 37.09 68 ASP A O 1
ATOM 528 N N . ALA A 1 69 ? -7.333 -24.494 55.757 1.00 43.31 69 ALA A N 1
ATOM 529 C CA . ALA A 1 69 ? -8.254 -25.363 56.489 1.00 43.31 69 ALA A CA 1
ATOM 530 C C . ALA A 1 69 ? -7.704 -25.835 57.849 1.00 43.31 69 ALA A C 1
ATOM 532 O O . ALA A 1 69 ? -7.537 -27.030 58.097 1.00 43.31 69 ALA A O 1
ATOM 533 N N . SER A 1 70 ? -7.435 -24.895 58.758 1.00 33.72 70 SER A N 1
ATOM 534 C CA . SER A 1 70 ? -7.028 -25.220 60.136 1.00 33.72 70 SER A CA 1
ATOM 535 C C . SER A 1 70 ? -8.236 -25.493 61.054 1.00 33.72 70 SER A C 1
ATOM 537 O O . SER A 1 70 ? -9.165 -24.684 61.087 1.00 33.72 70 SER A O 1
ATOM 539 N N . PRO A 1 71 ? -8.251 -26.587 61.844 1.00 34.06 71 PRO A N 1
ATOM 540 C CA . PRO A 1 71 ? -9.351 -26.877 62.763 1.00 34.06 71 PRO A CA 1
ATOM 541 C C . PRO A 1 71 ? -9.380 -25.897 63.946 1.00 34.06 71 PRO A C 1
ATOM 543 O O . PRO A 1 71 ? -8.392 -25.733 64.662 1.00 34.06 71 PRO A O 1
ATOM 546 N N . VAL A 1 72 ? -10.543 -25.291 64.204 1.00 33.91 72 VAL A N 1
ATOM 547 C CA . VAL A 1 72 ? -10.761 -24.434 65.381 1.00 33.91 72 VAL A CA 1
ATOM 548 C C . VAL A 1 72 ? -11.016 -25.310 66.610 1.00 33.91 72 VAL A C 1
ATOM 550 O O . VAL A 1 72 ? -12.078 -25.916 66.748 1.00 33.91 72 VAL A O 1
ATOM 553 N N . VAL A 1 73 ? -10.041 -25.378 67.520 1.00 33.12 73 VAL A N 1
ATOM 554 C CA . VAL A 1 73 ? -10.140 -26.170 68.756 1.00 33.12 73 VAL A CA 1
ATOM 555 C C . VAL A 1 73 ? -10.653 -25.306 69.909 1.00 33.12 73 VAL A C 1
ATOM 557 O O . VAL A 1 73 ? -9.908 -24.524 70.498 1.00 33.12 73 VAL A O 1
ATOM 560 N N . PHE A 1 74 ? -11.918 -25.491 70.290 1.00 34.72 74 PHE A N 1
ATOM 561 C CA . PHE A 1 74 ? -12.463 -24.932 71.529 1.00 34.72 74 PHE A CA 1
ATOM 562 C C . PHE A 1 74 ? -12.113 -25.838 72.715 1.00 34.72 74 PHE A C 1
ATOM 564 O O . PHE A 1 74 ? -12.746 -26.871 72.919 1.00 34.72 74 PHE A O 1
ATOM 571 N N . ASN A 1 75 ? -11.125 -25.446 73.524 1.00 31.19 75 ASN A N 1
ATOM 572 C CA . ASN A 1 75 ? -10.769 -26.163 74.751 1.00 31.19 75 ASN A CA 1
ATOM 573 C C . ASN A 1 75 ? -11.019 -25.301 75.997 1.00 31.19 75 ASN A C 1
ATOM 575 O O . ASN A 1 75 ? -10.115 -24.642 76.511 1.00 31.19 75 ASN A O 1
ATOM 579 N N . ARG A 1 76 ? -12.265 -25.305 76.487 1.00 33.72 76 ARG A N 1
ATOM 580 C CA . ARG A 1 76 ? -12.610 -24.784 77.816 1.00 33.72 76 ARG A CA 1
ATOM 581 C C . ARG A 1 76 ? -13.683 -25.665 78.472 1.00 33.72 76 ARG A C 1
ATOM 583 O O . ARG A 1 76 ? -14.810 -25.694 77.979 1.00 33.72 76 ARG A O 1
ATOM 590 N N . PRO A 1 77 ? -13.375 -26.355 79.586 1.00 31.80 77 PRO A N 1
ATOM 591 C CA . PRO A 1 77 ? -14.375 -27.100 80.345 1.00 31.80 77 PRO A CA 1
ATOM 592 C C . PRO A 1 77 ? -15.502 -26.185 80.850 1.00 31.80 77 PRO A C 1
ATOM 594 O O . PRO A 1 77 ? -15.232 -25.091 81.348 1.00 31.80 77 PRO A O 1
ATOM 597 N N . GLY A 1 78 ? -16.752 -26.647 80.754 1.00 35.81 78 GLY A N 1
ATOM 598 C CA . GLY A 1 78 ? -17.916 -25.975 81.351 1.00 35.81 78 GLY A CA 1
ATOM 599 C C . GLY A 1 78 ? -18.581 -24.869 80.519 1.00 35.81 78 GLY A C 1
ATOM 600 O O . GLY A 1 78 ? -19.295 -24.053 81.091 1.00 35.81 78 GLY A O 1
ATOM 601 N N . VAL A 1 79 ? -18.370 -24.813 79.198 1.00 36.75 79 VAL A N 1
ATOM 602 C CA . VAL A 1 79 ? -19.091 -23.875 78.313 1.00 36.75 79 VAL A CA 1
ATOM 603 C C . VAL A 1 79 ? -20.383 -24.512 77.791 1.00 36.75 79 VAL A C 1
ATOM 605 O O . VAL A 1 79 ? -20.338 -25.507 77.070 1.00 36.75 79 VAL A O 1
ATOM 608 N N . THR A 1 80 ? -21.531 -23.911 78.110 1.00 34.66 80 THR A N 1
ATOM 609 C CA . THR A 1 80 ? -22.839 -24.287 77.547 1.00 34.66 80 THR A CA 1
ATOM 610 C C . THR A 1 80 ? -23.086 -23.536 76.238 1.00 34.66 80 THR A C 1
ATOM 612 O O . THR A 1 80 ? -23.058 -22.307 76.216 1.00 34.66 80 THR A O 1
ATOM 615 N N . LEU A 1 81 ? -23.364 -24.263 75.154 1.00 34.66 81 LEU A N 1
ATOM 616 C CA . LEU A 1 81 ? -23.770 -23.702 73.862 1.00 34.66 81 LEU A CA 1
ATOM 617 C C . LEU A 1 81 ? -25.296 -23.761 73.721 1.00 34.66 81 LEU A C 1
ATOM 619 O O . LEU A 1 81 ? -25.860 -24.827 73.487 1.00 34.66 81 LEU A O 1
ATOM 623 N N . THR A 1 82 ? -25.957 -22.608 73.832 1.00 33.53 82 THR A N 1
ATOM 624 C CA . THR A 1 82 ? -27.400 -22.473 73.588 1.00 33.53 82 THR A CA 1
ATOM 625 C C . THR A 1 82 ? -27.627 -21.904 72.190 1.00 33.53 82 THR A C 1
ATOM 627 O O . THR A 1 82 ? -27.293 -20.751 71.927 1.00 33.53 82 THR A O 1
ATOM 630 N N . ILE A 1 83 ? -28.210 -22.699 71.291 1.00 34.16 83 ILE A N 1
ATOM 631 C CA . ILE A 1 83 ? -28.608 -22.255 69.948 1.00 34.16 83 ILE A CA 1
ATOM 632 C C . ILE A 1 83 ? -30.095 -21.895 69.989 1.00 34.16 83 ILE A C 1
ATOM 634 O O . ILE A 1 83 ? -30.919 -22.734 70.347 1.00 34.16 83 ILE A O 1
ATOM 638 N N . GLN A 1 84 ? -30.447 -20.664 69.611 1.00 26.89 84 GLN A N 1
ATOM 639 C CA . GLN A 1 84 ? -31.836 -20.203 69.561 1.00 26.89 84 GLN A CA 1
ATOM 640 C C . GLN A 1 84 ? -32.226 -19.863 68.115 1.00 26.89 84 GLN A C 1
ATOM 642 O O . GLN A 1 84 ? -31.860 -18.819 67.583 1.00 26.89 84 GLN A O 1
ATOM 647 N N . GLY A 1 85 ? -32.953 -20.774 67.466 1.00 30.75 85 GLY A N 1
ATOM 648 C CA . GLY A 1 85 ? -33.412 -20.644 66.081 1.00 30.75 85 GLY A CA 1
ATOM 649 C C . GLY A 1 85 ? -34.330 -21.804 65.687 1.00 30.75 85 GLY A C 1
ATOM 650 O O . GLY A 1 85 ? -34.233 -22.886 66.262 1.00 30.75 85 GLY A O 1
ATOM 651 N N . GLY A 1 86 ? -35.245 -21.568 64.742 1.00 27.88 86 GLY A N 1
ATOM 652 C CA . GLY A 1 86 ? -36.213 -22.571 64.281 1.00 27.88 86 GLY A CA 1
ATOM 653 C C . GLY A 1 86 ? -35.558 -23.792 63.622 1.00 27.88 86 GLY A C 1
ATOM 654 O O . GLY A 1 86 ? -34.496 -23.685 63.008 1.00 27.88 86 GLY A O 1
ATOM 655 N N . TYR A 1 87 ? -36.212 -24.950 63.750 1.00 31.56 87 TYR A N 1
ATOM 656 C CA . TYR A 1 87 ? -35.639 -26.276 63.480 1.00 31.56 87 TYR A CA 1
ATOM 657 C C . TYR A 1 87 ? -35.239 -26.567 62.017 1.00 31.56 87 TYR A C 1
ATOM 659 O O . TYR A 1 87 ? -34.536 -27.546 61.776 1.00 31.56 87 TYR A O 1
ATOM 667 N N . ASP A 1 88 ? -35.602 -25.717 61.055 1.00 30.81 88 ASP A N 1
ATOM 668 C CA . ASP A 1 88 ? -35.376 -25.974 59.623 1.00 30.81 88 ASP A CA 1
ATOM 669 C C . ASP A 1 88 ? -33.946 -25.658 59.137 1.00 30.81 88 ASP A C 1
ATOM 671 O O . ASP A 1 88 ? -33.503 -26.173 58.111 1.00 30.81 88 ASP A O 1
ATOM 675 N N . ASN A 1 89 ? -33.173 -24.862 59.887 1.00 31.75 89 ASN A N 1
ATOM 676 C CA . ASN A 1 89 ? -31.838 -24.418 59.453 1.00 31.75 89 ASN A CA 1
ATOM 677 C C . ASN A 1 89 ? -30.692 -25.384 59.816 1.00 31.75 89 ASN A C 1
ATOM 679 O O . ASN A 1 89 ? -29.577 -25.223 59.320 1.00 31.75 89 ASN A O 1
ATOM 683 N N . LEU A 1 90 ? -30.940 -26.397 60.655 1.00 34.47 90 LEU A N 1
ATOM 684 C CA . LEU A 1 90 ? -29.908 -27.361 61.067 1.00 34.47 90 LEU A CA 1
ATOM 685 C C . LEU A 1 90 ? -29.657 -28.472 60.039 1.00 34.47 90 LEU A C 1
ATOM 687 O O . LEU A 1 90 ? -28.555 -29.015 60.002 1.00 34.47 90 LEU A O 1
ATOM 691 N N . PHE A 1 91 ? -30.633 -28.797 59.185 1.00 31.84 91 PHE A N 1
ATOM 692 C CA . PHE A 1 91 ? -30.478 -29.900 58.231 1.00 31.84 91 PHE A CA 1
ATOM 693 C C . PHE A 1 91 ? -29.532 -29.546 57.071 1.00 31.84 91 PHE A C 1
ATOM 695 O O . PHE A 1 91 ? -28.732 -30.378 56.659 1.00 31.84 91 PHE A O 1
ATOM 702 N N . ASN A 1 92 ? -29.543 -28.291 56.604 1.00 31.72 92 ASN A N 1
ATOM 703 C CA . ASN A 1 92 ? -28.679 -27.836 55.504 1.00 31.72 92 ASN A CA 1
ATOM 704 C C . ASN A 1 92 ? -27.228 -27.541 55.927 1.00 31.72 92 ASN A C 1
ATOM 706 O O . ASN A 1 92 ? -26.334 -27.592 55.088 1.00 31.72 92 ASN A O 1
ATOM 710 N N . ALA A 1 93 ? -26.965 -27.286 57.213 1.00 34.25 93 ALA A N 1
ATOM 711 C CA . ALA A 1 93 ? -25.603 -27.107 57.732 1.00 34.25 93 ALA A CA 1
ATOM 712 C C . ALA A 1 93 ? -24.839 -28.437 57.928 1.00 34.25 93 ALA A C 1
ATOM 714 O O . ALA A 1 93 ? -23.646 -28.419 58.232 1.00 34.25 93 ALA A O 1
ATOM 715 N N . LEU A 1 94 ? -25.512 -29.584 57.759 1.00 33.12 94 LEU A N 1
ATOM 716 C CA . LEU A 1 94 ? -24.955 -30.927 57.964 1.00 33.12 94 LEU A CA 1
ATOM 717 C C . LEU A 1 94 ? -24.961 -31.797 56.690 1.00 33.12 94 LEU A C 1
ATOM 719 O O . LEU A 1 94 ? -24.769 -33.010 56.761 1.00 33.12 94 LEU A O 1
ATOM 723 N N . ILE A 1 95 ? -25.135 -31.201 55.505 1.00 35.88 95 ILE A N 1
ATOM 724 C CA . ILE A 1 95 ? -24.972 -31.908 54.225 1.00 35.88 95 ILE A CA 1
ATOM 725 C C . ILE A 1 95 ? -23.506 -31.796 53.786 1.00 35.88 95 ILE A C 1
ATOM 727 O O . ILE A 1 95 ? -23.150 -30.968 52.953 1.00 35.88 95 ILE A O 1
ATOM 731 N N . GLY A 1 96 ? -22.642 -32.624 54.386 1.00 32.81 96 GLY A N 1
ATOM 732 C CA . GLY A 1 96 ? -21.230 -32.726 53.988 1.00 32.81 96 GLY A CA 1
ATOM 733 C C . GLY A 1 96 ? -20.230 -33.159 55.065 1.00 32.81 96 GLY A C 1
ATOM 734 O O . GLY A 1 96 ? -19.052 -33.286 54.752 1.00 32.81 96 GLY A O 1
ATOM 735 N N . SER A 1 97 ? -20.641 -33.378 56.317 1.00 37.12 97 SER A N 1
ATOM 736 C CA . SER A 1 97 ? -19.718 -33.681 57.422 1.00 37.12 97 SER A CA 1
ATOM 737 C C . SER A 1 97 ? -20.013 -35.021 58.101 1.00 37.12 97 SER A C 1
ATOM 739 O O . SER A 1 97 ? -21.103 -35.274 58.613 1.00 37.12 97 SER A O 1
ATOM 741 N N . THR A 1 98 ? -19.007 -35.897 58.135 1.00 32.81 98 THR A N 1
ATOM 742 C CA . THR A 1 98 ? -19.081 -37.196 58.812 1.00 32.81 98 THR A CA 1
ATOM 743 C C . THR A 1 98 ? -18.871 -37.011 60.316 1.00 32.81 98 THR A C 1
ATOM 745 O O . THR A 1 98 ? -17.814 -36.553 60.755 1.00 32.81 98 THR A O 1
ATOM 748 N N . VAL A 1 99 ? -19.854 -37.397 61.132 1.00 38.03 99 VAL A N 1
ATOM 749 C CA . VAL A 1 99 ? -19.715 -37.407 62.599 1.00 38.03 99 VAL A CA 1
ATOM 750 C C . VAL A 1 99 ? -18.845 -38.600 63.004 1.00 38.03 99 VAL A C 1
ATOM 752 O O . VAL A 1 99 ? -19.285 -39.744 62.921 1.00 38.03 99 VAL A O 1
ATOM 755 N N . LEU A 1 100 ? -17.599 -38.345 63.417 1.00 39.91 100 LEU A N 1
ATOM 756 C CA . LEU A 1 100 ? -16.597 -39.404 63.627 1.00 39.91 100 LEU A CA 1
ATOM 757 C C . LEU A 1 100 ? -16.659 -40.085 65.006 1.00 39.91 100 LEU A C 1
ATOM 759 O O . LEU A 1 100 ? -16.255 -41.238 65.121 1.00 39.91 100 LEU A O 1
ATOM 763 N N . SER A 1 101 ? -17.179 -39.419 66.041 1.00 34.47 101 SER A N 1
ATOM 764 C CA . SER A 1 101 ? -17.725 -40.056 67.255 1.00 34.47 101 SER A CA 1
ATOM 765 C C . SER A 1 101 ? -18.454 -39.031 68.130 1.00 34.47 101 SER A C 1
ATOM 767 O O . SER A 1 101 ? -18.104 -37.853 68.128 1.00 34.47 101 SER A O 1
ATOM 769 N N . THR A 1 102 ? -19.453 -39.475 68.901 1.00 37.72 102 THR A N 1
ATOM 770 C CA . THR A 1 102 ? -19.939 -38.756 70.091 1.00 37.72 102 THR A CA 1
ATOM 771 C C . THR A 1 102 ? -20.352 -39.759 71.169 1.00 37.72 102 THR A C 1
ATOM 773 O O . THR A 1 102 ? -21.025 -40.747 70.879 1.00 37.72 102 THR A O 1
ATOM 776 N N . SER A 1 103 ? -19.988 -39.482 72.421 1.00 34.78 103 SER A N 1
ATOM 777 C CA . SER A 1 103 ? -20.613 -40.104 73.594 1.00 34.78 103 SER A CA 1
ATOM 778 C C . SER A 1 103 ? -21.668 -39.136 74.120 1.00 34.78 103 SER A C 1
ATOM 780 O O . SER A 1 103 ? -21.345 -38.208 74.860 1.00 34.78 103 SER A O 1
ATOM 782 N N . LEU A 1 104 ? -22.917 -39.311 73.686 1.00 38.59 104 LEU A N 1
ATOM 783 C CA . LEU A 1 104 ? -24.041 -38.474 74.106 1.00 38.59 104 LEU A CA 1
ATOM 784 C C . LEU A 1 104 ? -24.654 -39.023 75.396 1.00 38.59 104 LEU A C 1
ATOM 786 O O . LEU A 1 104 ? -25.225 -40.112 75.399 1.00 38.59 104 LEU A O 1
ATOM 790 N N . THR A 1 105 ? -24.594 -38.238 76.472 1.00 35.94 105 THR A N 1
ATOM 791 C CA . THR A 1 105 ? -25.273 -38.554 77.736 1.00 35.94 105 THR A CA 1
ATOM 792 C C . THR A 1 105 ? -26.270 -37.450 78.057 1.00 35.94 105 THR A C 1
ATOM 794 O O . THR A 1 105 ? -25.890 -36.295 78.240 1.00 35.94 105 THR A O 1
ATOM 797 N N . ILE A 1 106 ? -27.553 -37.804 78.143 1.00 35.12 106 ILE A N 1
ATOM 798 C CA . ILE A 1 106 ? -28.614 -36.879 78.551 1.00 35.12 106 ILE A CA 1
ATOM 799 C C . ILE A 1 106 ? -28.777 -36.975 80.068 1.00 35.12 106 ILE A C 1
ATOM 801 O O . ILE A 1 106 ? -29.066 -38.045 80.601 1.00 35.12 106 ILE A O 1
ATOM 805 N N . SER A 1 107 ? -28.634 -35.845 80.758 1.00 32.53 107 SER A N 1
ATOM 806 C CA . SER A 1 107 ? -28.971 -35.702 82.175 1.00 32.53 107 SER A CA 1
ATOM 807 C C . SER A 1 107 ? -29.852 -34.470 82.347 1.00 32.53 107 SER A C 1
ATOM 809 O O . SER A 1 107 ? -29.503 -33.389 81.876 1.00 32.53 107 SER A O 1
ATOM 811 N N . GLN A 1 108 ? -31.018 -34.650 82.977 1.00 30.72 108 GLN A N 1
ATOM 812 C CA . GLN A 1 108 ? -31.967 -33.581 83.330 1.00 30.72 108 GLN A CA 1
ATOM 813 C C . GLN A 1 108 ? -32.220 -32.556 82.202 1.00 30.72 108 GLN A C 1
ATOM 815 O O . GLN A 1 108 ? -32.059 -31.352 82.376 1.00 30.72 108 GLN A O 1
ATOM 820 N N . GLY A 1 109 ? -32.600 -33.044 81.015 1.00 32.31 109 GLY A N 1
ATOM 821 C CA . GLY A 1 109 ? -33.034 -32.197 79.894 1.00 32.31 109 GLY A CA 1
ATOM 822 C C . GLY A 1 109 ? -31.939 -31.374 79.204 1.00 32.31 109 GLY A C 1
ATOM 823 O O . GLY A 1 109 ? -32.255 -30.624 78.287 1.00 32.31 109 GLY A O 1
ATOM 824 N N . THR A 1 110 ? -30.669 -31.524 79.595 1.00 34.09 110 THR A N 1
ATOM 825 C CA . THR A 1 110 ? -29.538 -30.809 78.984 1.00 34.09 110 THR A CA 1
ATOM 826 C C . THR A 1 110 ? -28.697 -31.761 78.134 1.00 34.09 110 THR A C 1
ATOM 828 O O . THR A 1 110 ? -28.346 -32.857 78.579 1.00 34.09 110 THR A O 1
ATOM 831 N N . LEU A 1 111 ? -28.360 -31.347 76.908 1.00 37.72 111 LEU A N 1
ATOM 832 C CA . LEU A 1 111 ? -27.466 -32.088 76.017 1.00 37.72 111 LEU A CA 1
ATOM 833 C C . LEU A 1 111 ? -26.014 -31.668 76.278 1.00 37.72 111 LEU A C 1
ATOM 835 O O . LEU A 1 111 ? -25.626 -30.548 75.952 1.00 37.72 111 LEU A O 1
ATOM 839 N N . ILE A 1 112 ? -25.208 -32.562 76.851 1.00 40.16 112 ILE A N 1
ATOM 840 C CA . ILE A 1 112 ? -23.775 -32.327 77.067 1.00 40.16 112 ILE A CA 1
ATOM 841 C C . ILE A 1 112 ? -22.994 -33.082 75.988 1.00 40.16 112 ILE A C 1
ATOM 843 O O . ILE A 1 112 ? -23.065 -34.308 75.906 1.00 40.16 112 ILE A O 1
ATOM 847 N N . VAL A 1 113 ? -22.249 -32.347 75.159 1.00 42.41 113 VAL A N 1
ATOM 848 C CA . VAL A 1 113 ? -21.424 -32.914 74.084 1.00 42.41 113 VAL A CA 1
ATOM 849 C C . VAL A 1 113 ? -19.957 -32.889 74.505 1.00 42.41 113 VAL A C 1
ATOM 851 O O . VAL A 1 113 ? -19.284 -31.866 74.395 1.00 42.41 113 VAL A O 1
ATOM 854 N N . ASN A 1 114 ? -19.449 -34.028 74.975 1.00 37.53 114 ASN A N 1
ATOM 855 C CA . ASN A 1 114 ? -18.030 -34.183 75.283 1.00 37.53 114 ASN A CA 1
ATOM 856 C C . ASN A 1 114 ? -17.267 -34.605 74.016 1.00 37.53 114 ASN A C 1
ATOM 858 O O . ASN A 1 114 ? -17.547 -35.659 73.451 1.00 37.53 114 ASN A O 1
ATOM 862 N N . ASN A 1 115 ? -16.288 -33.788 73.610 1.00 37.50 115 ASN A N 1
ATOM 863 C CA . ASN A 1 115 ? -15.419 -33.972 72.437 1.00 37.50 115 ASN A CA 1
ATOM 864 C C . ASN A 1 115 ? -16.159 -34.107 71.091 1.00 37.50 115 ASN A C 1
ATOM 866 O O . ASN A 1 115 ? -16.119 -35.151 70.444 1.00 37.50 115 ASN A O 1
ATOM 870 N N . LEU A 1 116 ? -16.771 -33.016 70.619 1.00 40.22 116 LEU A N 1
ATOM 871 C CA . LEU A 1 116 ? -17.237 -32.931 69.233 1.00 40.22 116 LEU A CA 1
ATOM 872 C C . LEU A 1 116 ? -16.049 -32.747 68.273 1.00 40.22 116 LEU A C 1
ATOM 874 O O . LEU A 1 116 ? -15.472 -31.665 68.194 1.00 40.22 116 LEU A O 1
ATOM 878 N N . THR A 1 117 ? -15.702 -33.783 67.508 1.00 37.16 117 THR A N 1
ATOM 879 C CA . THR A 1 117 ? -14.768 -33.668 66.376 1.00 37.16 117 THR A CA 1
ATOM 880 C C . THR A 1 117 ? -15.550 -33.639 65.066 1.00 37.16 117 THR A C 1
ATOM 882 O O . THR A 1 117 ? -16.038 -34.671 64.604 1.00 37.16 117 THR A O 1
ATOM 885 N N . ILE A 1 118 ? -15.667 -32.454 64.459 1.00 41.06 118 ILE A N 1
ATOM 886 C CA . ILE A 1 118 ? -16.271 -32.291 63.131 1.00 41.06 118 ILE A CA 1
ATOM 887 C C . ILE A 1 118 ? -15.190 -32.549 62.079 1.00 41.06 118 ILE A C 1
ATOM 889 O O . ILE A 1 118 ? -14.353 -31.690 61.806 1.00 41.06 118 ILE A O 1
ATOM 893 N N . GLY A 1 119 ? -15.206 -33.745 61.491 1.00 35.59 119 GLY A N 1
ATOM 894 C CA . GLY A 1 119 ? -14.391 -34.060 60.324 1.00 35.59 119 GLY A CA 1
ATOM 895 C C . GLY A 1 119 ? -15.006 -33.437 59.076 1.00 35.59 119 GLY A C 1
ATOM 896 O O . GLY A 1 119 ? -15.896 -34.028 58.468 1.00 35.59 119 GLY A O 1
ATOM 897 N N . GLY A 1 120 ? -14.540 -32.251 58.688 1.00 36.38 120 GLY A N 1
ATOM 898 C CA . GLY A 1 120 ? -14.832 -31.718 57.363 1.00 36.38 120 GLY A CA 1
ATOM 899 C C . GLY A 1 120 ? -14.108 -32.555 56.312 1.00 36.38 120 GLY A C 1
ATOM 900 O O . GLY A 1 120 ? -12.879 -32.528 56.248 1.00 36.38 120 GLY A O 1
ATOM 901 N N . THR A 1 121 ? -14.842 -33.288 55.471 1.00 30.11 121 THR A N 1
ATOM 902 C CA . THR A 1 121 ? -14.268 -33.730 54.196 1.00 30.11 121 THR A CA 1
ATOM 903 C C . THR A 1 121 ? -13.949 -32.478 53.396 1.00 30.11 121 THR A C 1
ATOM 905 O O . THR A 1 121 ? -14.826 -31.624 53.253 1.00 30.11 121 THR A O 1
ATOM 908 N N . ALA A 1 122 ? -12.715 -32.351 52.904 1.00 36.09 122 ALA A N 1
ATOM 909 C CA . ALA A 1 122 ? -12.325 -31.206 52.095 1.00 36.09 122 ALA A CA 1
ATOM 910 C C . ALA A 1 122 ? -13.330 -31.028 50.949 1.00 36.09 122 ALA A C 1
ATOM 912 O O . ALA A 1 122 ? -13.509 -31.934 50.131 1.00 36.09 122 ALA A O 1
ATOM 913 N N . LEU A 1 123 ? -13.995 -29.869 50.911 1.00 36.59 123 LEU A N 1
ATOM 914 C CA . LEU A 1 123 ? -14.732 -29.464 49.722 1.00 36.59 123 LEU A CA 1
ATOM 915 C C . LEU A 1 123 ? -13.742 -29.471 48.544 1.00 36.59 123 LEU A C 1
ATOM 917 O O . LEU A 1 123 ? -12.568 -29.136 48.751 1.00 36.59 123 LEU A O 1
ATOM 921 N N . PRO A 1 124 ? -14.170 -29.865 47.329 1.00 40.84 124 PRO A N 1
ATOM 922 C CA . PRO A 1 124 ? -13.312 -29.737 46.157 1.00 40.84 124 PRO A CA 1
ATOM 923 C C . PRO A 1 124 ? -12.797 -28.292 46.085 1.00 40.84 124 PRO A C 1
ATOM 925 O O . PRO A 1 124 ? -13.561 -27.382 46.427 1.00 40.84 124 PRO A O 1
ATOM 928 N N . PRO A 1 125 ? -11.522 -28.070 45.707 1.00 52.81 125 PRO A N 1
ATOM 929 C CA . PRO A 1 125 ? -10.933 -26.738 45.720 1.00 52.81 125 PRO A CA 1
ATOM 930 C C . PRO A 1 125 ? -11.843 -25.785 44.952 1.00 52.81 125 PRO A C 1
ATOM 932 O O . PRO A 1 125 ? -12.159 -26.033 43.787 1.00 52.81 125 PRO A O 1
ATOM 935 N N . GLY A 1 126 ? -12.308 -24.745 45.649 1.00 64.44 126 GLY A N 1
ATOM 936 C CA . GLY A 1 126 ? -13.199 -23.753 45.070 1.00 64.44 126 GLY A CA 1
ATOM 937 C C . GLY A 1 126 ? -12.560 -23.136 43.834 1.00 64.44 126 GLY A C 1
ATOM 938 O O . GLY A 1 126 ? -11.335 -22.999 43.760 1.00 64.44 126 GLY A O 1
ATOM 939 N N . ASP A 1 127 ? -13.392 -22.781 42.862 1.00 78.00 127 ASP A N 1
ATOM 940 C CA . ASP A 1 127 ? -12.923 -22.082 41.676 1.00 78.00 127 ASP A CA 1
ATOM 941 C C . ASP A 1 127 ? -12.217 -20.782 42.090 1.00 78.00 127 ASP A C 1
ATOM 943 O O . ASP A 1 127 ? -12.789 -19.936 42.777 1.00 78.00 127 ASP A O 1
ATOM 947 N N . THR A 1 128 ? -10.949 -20.668 41.703 1.00 84.75 128 THR A N 1
ATOM 948 C CA . THR A 1 128 ? -10.068 -19.512 41.947 1.00 84.75 128 THR A CA 1
ATOM 949 C C . THR A 1 128 ? -9.610 -18.870 40.639 1.00 84.75 128 THR A C 1
ATOM 951 O O . THR A 1 128 ? -8.831 -17.912 40.644 1.00 84.75 128 THR A O 1
ATOM 954 N N . THR A 1 129 ? -10.063 -19.397 39.500 1.00 85.75 129 THR A N 1
ATOM 955 C CA . THR A 1 129 ? -9.766 -18.847 38.184 1.00 85.75 129 THR A CA 1
ATOM 956 C C . THR A 1 129 ? -10.748 -17.731 37.871 1.00 85.75 129 THR A C 1
ATOM 958 O O . THR A 1 129 ? -11.946 -17.864 38.059 1.00 85.75 129 THR A O 1
ATOM 961 N N . SER A 1 130 ? -10.238 -16.579 37.434 1.00 89.44 130 SER A N 1
ATOM 962 C CA . SER A 1 130 ? -11.115 -15.487 37.009 1.00 89.44 130 SER A CA 1
ATOM 963 C C . SER A 1 130 ? -11.595 -15.715 35.576 1.00 89.44 130 SER A C 1
ATOM 965 O O . SER A 1 130 ? -10.768 -16.085 34.731 1.00 89.44 130 SER A O 1
ATOM 967 N N . PRO A 1 131 ? -12.866 -15.399 35.267 1.00 94.94 131 PRO A N 1
ATOM 968 C CA . PRO A 1 131 ? -13.373 -15.464 33.906 1.00 94.94 131 PRO A CA 1
ATOM 969 C C . PRO A 1 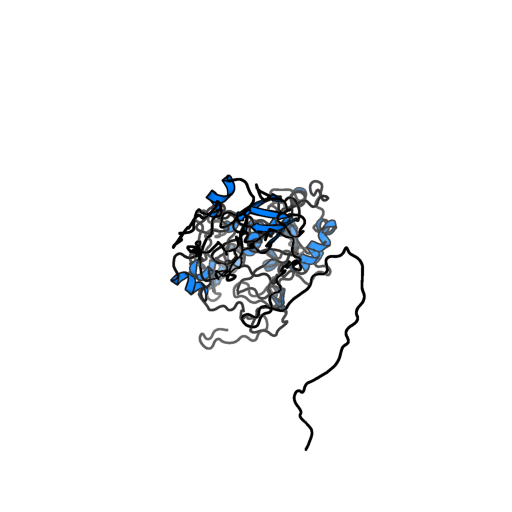131 ? -12.578 -14.560 32.962 1.00 94.94 131 PRO A C 1
ATOM 971 O O . PRO A 1 131 ? -11.867 -13.643 33.360 1.00 94.94 131 PRO A O 1
ATOM 974 N N . THR A 1 132 ? -12.684 -14.822 31.669 1.00 95.00 132 THR A N 1
ATOM 975 C CA . THR A 1 132 ? -11.982 -14.102 30.610 1.00 95.00 132 THR A CA 1
ATOM 976 C C . THR A 1 132 ? -12.965 -13.733 29.514 1.00 95.00 132 THR A C 1
ATOM 978 O O . THR A 1 132 ? -13.402 -14.579 28.732 1.00 95.00 132 THR A O 1
ATOM 981 N N . THR A 1 133 ? -13.280 -12.443 29.412 1.00 96.62 133 THR A N 1
ATOM 982 C CA . THR A 1 133 ? -14.104 -11.925 28.313 1.00 96.62 133 THR A CA 1
ATOM 983 C C . THR A 1 133 ? -13.318 -11.619 27.042 1.00 96.62 133 THR A C 1
ATOM 985 O O . THR A 1 133 ? -12.119 -11.319 27.060 1.00 96.62 133 THR A O 1
ATOM 988 N N . THR A 1 134 ? -14.026 -11.633 25.918 1.00 93.50 134 THR A N 1
ATOM 989 C CA . THR A 1 134 ? -13.569 -11.165 24.608 1.00 93.50 134 THR A CA 1
ATOM 990 C C . THR A 1 134 ? -14.666 -10.332 23.950 1.00 93.50 134 THR A C 1
ATOM 992 O O . THR A 1 134 ? -15.850 -10.585 24.171 1.00 93.50 134 THR A O 1
ATOM 995 N N . ALA A 1 135 ? -14.274 -9.339 23.150 1.00 92.94 135 ALA A N 1
ATOM 996 C CA . ALA A 1 135 ? -15.190 -8.521 22.360 1.00 92.94 135 ALA A CA 1
ATOM 997 C C . ALA A 1 135 ? -15.018 -8.809 20.864 1.00 92.94 135 ALA A C 1
ATOM 999 O O . ALA A 1 135 ? -13.888 -8.874 20.372 1.00 92.94 135 ALA A O 1
ATOM 1000 N N . ASN A 1 136 ? -16.136 -8.967 20.157 1.00 90.31 136 ASN A N 1
ATOM 1001 C CA . ASN A 1 136 ? -16.192 -9.219 18.722 1.00 90.31 136 ASN A CA 1
ATOM 1002 C C . ASN A 1 136 ? -17.201 -8.264 18.040 1.00 90.31 136 ASN A C 1
ATOM 1004 O O . ASN A 1 136 ? -18.387 -8.329 18.365 1.00 90.31 136 ASN A O 1
ATOM 1008 N N . PRO A 1 137 ? -16.780 -7.400 17.098 1.00 92.88 137 PRO A N 1
ATOM 1009 C CA . PRO A 1 137 ? -15.390 -7.162 16.710 1.00 92.88 137 PRO A CA 1
ATOM 1010 C C . PRO A 1 137 ? -14.583 -6.552 17.868 1.00 92.88 137 PRO A C 1
ATOM 1012 O O . PRO A 1 137 ? -15.149 -6.002 18.808 1.00 92.88 137 PRO A O 1
ATOM 1015 N N . SER A 1 138 ? -13.255 -6.646 17.804 1.00 88.50 138 SER A N 1
ATOM 1016 C CA . SER A 1 138 ? -12.371 -5.960 18.752 1.00 88.50 138 SER A CA 1
ATOM 1017 C C . SER A 1 138 ? -12.395 -4.440 18.543 1.00 88.50 138 SER A C 1
ATOM 1019 O O . SER A 1 138 ? -12.736 -3.971 17.458 1.00 88.50 138 SER A O 1
ATOM 1021 N N . GLY A 1 139 ? -11.942 -3.670 19.539 1.00 86.94 139 GLY A N 1
ATOM 1022 C CA . GLY A 1 139 ? -11.733 -2.222 19.394 1.00 86.94 139 GLY A CA 1
ATOM 1023 C C . GLY A 1 139 ? -10.884 -1.866 18.164 1.00 86.94 139 GLY A C 1
ATOM 1024 O O . GLY A 1 139 ? -9.962 -2.599 17.799 1.00 86.94 139 GLY A O 1
ATOM 1025 N N . GLY A 1 140 ? -11.217 -0.754 17.514 1.00 81.44 140 GLY A N 1
ATOM 1026 C CA . GLY A 1 140 ? -10.675 -0.353 16.219 1.00 81.44 140 GLY A CA 1
ATOM 1027 C C . GLY A 1 140 ? -11.511 0.738 15.547 1.00 81.44 140 GLY A C 1
ATOM 1028 O O . GLY A 1 140 ? -12.430 1.293 16.150 1.00 81.44 140 GLY A O 1
ATOM 1029 N N . SER A 1 141 ? -11.194 1.038 14.288 1.00 85.81 141 SER A N 1
ATOM 1030 C CA . SER A 1 141 ? -11.919 2.021 13.474 1.00 85.81 141 SER A CA 1
ATOM 1031 C C . SER A 1 141 ? -12.898 1.336 12.520 1.00 85.81 141 SER A C 1
ATOM 1033 O O . SER A 1 141 ? -12.509 0.423 11.794 1.00 85.81 141 SER A O 1
ATOM 1035 N N . PHE A 1 142 ? -14.139 1.819 12.469 1.00 83.75 142 PHE A N 1
ATOM 1036 C CA . PHE A 1 142 ? -15.226 1.269 11.653 1.00 83.75 142 PHE A CA 1
ATOM 1037 C C . PHE A 1 142 ? -15.883 2.376 10.825 1.00 83.75 142 PHE A C 1
ATOM 1039 O O . PHE A 1 142 ? -15.950 3.519 11.264 1.00 83.75 142 PHE A O 1
ATOM 1046 N N . THR A 1 143 ? -16.358 2.050 9.622 1.00 76.75 143 THR A N 1
ATOM 1047 C CA . THR A 1 143 ? -16.906 3.024 8.654 1.00 76.75 143 THR A CA 1
ATOM 1048 C C . THR A 1 143 ? -18.427 3.193 8.710 1.00 76.75 143 THR A C 1
ATOM 1050 O O . THR A 1 143 ? -18.989 4.020 7.994 1.00 76.75 143 THR A O 1
ATOM 1053 N N . ALA A 1 144 ? -19.095 2.411 9.554 1.00 79.81 144 ALA A N 1
ATOM 1054 C CA . ALA A 1 144 ? -20.527 2.441 9.815 1.00 79.81 144 ALA A CA 1
ATOM 1055 C C . ALA A 1 144 ? -20.773 2.049 11.280 1.00 79.81 144 ALA A C 1
ATOM 1057 O O . ALA A 1 144 ? -19.864 1.539 11.940 1.00 79.81 144 ALA A O 1
ATOM 1058 N N . ALA A 1 145 ? -21.993 2.264 11.775 1.00 86.50 145 ALA A N 1
ATOM 1059 C CA . ALA A 1 145 ? -22.396 1.745 13.078 1.00 86.50 145 ALA A CA 1
ATOM 1060 C C . ALA A 1 145 ? -22.266 0.212 13.113 1.00 86.50 145 ALA A C 1
ATOM 1062 O O . ALA A 1 145 ? -22.578 -0.470 12.135 1.00 86.50 145 ALA A O 1
ATOM 1063 N N . ILE A 1 146 ? -21.814 -0.320 14.246 1.00 92.38 146 ILE A N 1
ATOM 1064 C CA . ILE A 1 146 ? -21.599 -1.755 14.460 1.00 92.38 146 ILE A CA 1
ATOM 1065 C C . ILE A 1 146 ? -22.371 -2.246 15.681 1.00 92.38 146 ILE A C 1
ATOM 1067 O O . ILE A 1 146 ? -22.861 -1.466 16.497 1.00 92.38 146 ILE A O 1
ATOM 1071 N N . THR A 1 147 ? -22.401 -3.561 15.846 1.00 94.25 147 THR A N 1
ATOM 1072 C CA . THR A 1 147 ? -22.815 -4.224 17.080 1.00 94.25 147 THR A CA 1
ATOM 1073 C C . THR A 1 147 ? -21.654 -5.027 17.649 1.00 94.25 147 THR A C 1
ATOM 1075 O O . THR A 1 147 ? -21.082 -5.852 16.937 1.00 94.25 147 THR A O 1
ATOM 1078 N N . VAL A 1 148 ? -21.327 -4.816 18.922 1.00 94.94 148 VAL A N 1
ATOM 1079 C CA . VAL A 1 148 ? -20.303 -5.574 19.647 1.00 94.94 148 VAL A CA 1
ATOM 1080 C C . VAL A 1 148 ? -20.962 -6.707 20.425 1.00 94.94 148 VAL A C 1
ATOM 1082 O O . VAL A 1 148 ? -21.846 -6.484 21.253 1.00 94.94 148 VAL A O 1
ATOM 1085 N N . GLN A 1 149 ? -20.503 -7.926 20.168 1.00 95.75 149 GLN A N 1
ATOM 1086 C CA . GLN A 1 149 ? -20.781 -9.101 20.977 1.00 95.75 149 GLN A CA 1
ATOM 1087 C C . GLN A 1 149 ? -19.686 -9.248 22.037 1.00 95.75 149 GLN A C 1
ATOM 1089 O O . GLN A 1 149 ? -18.500 -9.221 21.708 1.00 95.75 149 GLN A O 1
ATOM 1094 N N . LEU A 1 150 ? -20.073 -9.442 23.296 1.00 96.00 150 LEU A N 1
ATOM 1095 C CA . LEU A 1 150 ? -19.171 -9.914 24.344 1.00 96.00 150 LEU A CA 1
ATOM 1096 C C . LEU A 1 150 ? -19.379 -11.420 24.543 1.00 96.00 150 LEU A C 1
ATOM 1098 O O . LEU A 1 150 ? -20.510 -11.907 24.542 1.00 96.00 150 LEU A O 1
ATOM 1102 N N . ALA A 1 151 ? -18.282 -12.155 24.694 1.00 94.06 151 ALA A N 1
ATOM 1103 C CA . ALA A 1 151 ? -18.269 -13.579 25.010 1.00 94.06 151 ALA A CA 1
ATOM 1104 C C . ALA A 1 151 ? -17.345 -13.831 26.204 1.00 94.06 151 ALA A C 1
ATOM 1106 O O . ALA A 1 151 ? -16.374 -13.098 26.392 1.00 94.06 151 ALA A O 1
ATOM 1107 N N . VAL A 1 152 ? -17.626 -14.870 26.985 1.00 96.25 152 VAL A N 1
ATOM 1108 C CA . VAL A 1 152 ? -16.836 -15.291 28.150 1.00 96.25 152 VAL A CA 1
ATOM 1109 C C . VAL A 1 152 ? -16.535 -16.789 28.050 1.00 96.25 152 VAL A C 1
ATOM 1111 O O . VAL A 1 152 ? -17.304 -17.538 27.449 1.00 96.25 152 VAL A O 1
ATOM 1114 N N . ASN A 1 153 ? -15.382 -17.211 28.564 1.00 93.56 153 ASN A N 1
ATOM 1115 C CA . ASN A 1 153 ? -14.888 -18.594 28.510 1.00 93.56 153 ASN A CA 1
ATOM 1116 C C . ASN A 1 153 ? -15.679 -19.587 29.382 1.00 93.56 153 ASN A C 1
ATOM 1118 O O . ASN A 1 153 ? -15.573 -20.790 29.159 1.00 93.56 153 ASN A O 1
ATOM 1122 N N . GLU A 1 154 ? -16.429 -19.100 30.371 1.00 89.81 154 GLU A N 1
ATOM 1123 C CA . GLU A 1 154 ? -17.136 -19.908 31.368 1.00 89.81 154 GLU A CA 1
ATOM 1124 C C . GLU A 1 154 ? -18.403 -19.216 31.897 1.00 89.81 154 GLU A C 1
ATOM 1126 O O . GLU A 1 154 ? -18.780 -18.141 31.428 1.00 89.81 154 GLU A O 1
ATOM 1131 N N . THR A 1 155 ? -19.100 -19.843 32.849 1.00 92.69 155 THR A N 1
ATOM 1132 C CA . THR A 1 155 ? -20.393 -19.347 33.351 1.00 92.69 155 THR A CA 1
ATOM 1133 C C . THR A 1 155 ? -20.196 -18.144 34.275 1.00 92.69 155 THR A C 1
ATOM 1135 O O . THR A 1 155 ? -20.035 -18.287 35.484 1.00 92.69 155 THR A O 1
ATOM 1138 N N . ALA A 1 156 ? -20.234 -16.943 33.698 1.00 96.00 156 ALA A N 1
ATOM 1139 C CA . ALA A 1 156 ? -20.034 -15.687 34.412 1.00 96.00 156 ALA A CA 1
ATOM 1140 C C . ALA A 1 156 ? -20.947 -14.564 33.891 1.00 96.00 156 ALA A C 1
ATOM 1142 O O . ALA A 1 156 ? -21.373 -14.558 32.736 1.00 96.00 156 ALA A O 1
ATOM 1143 N N . THR A 1 157 ? -21.222 -13.582 34.750 1.00 97.75 157 THR A N 1
ATOM 1144 C CA . THR A 1 157 ? -21.986 -12.374 34.408 1.00 97.75 157 THR A CA 1
ATOM 1145 C C . THR A 1 157 ? -21.030 -11.285 33.936 1.00 97.75 157 THR A C 1
ATOM 1147 O O . THR A 1 157 ? -20.108 -10.926 34.665 1.00 97.75 157 THR A O 1
ATOM 1150 N N . ILE A 1 158 ? -21.248 -10.747 32.732 1.00 98.44 158 ILE A N 1
ATOM 1151 C CA . ILE A 1 158 ? -20.448 -9.647 32.173 1.00 98.44 158 ILE A CA 1
ATOM 1152 C C . ILE A 1 158 ? -21.136 -8.309 32.476 1.00 98.44 158 ILE A C 1
ATOM 1154 O O . ILE A 1 158 ? -22.315 -8.132 32.168 1.00 98.44 158 ILE A O 1
ATOM 1158 N N . TYR A 1 159 ? -20.384 -7.353 33.014 1.00 98.12 159 TYR A N 1
ATOM 1159 C CA . TYR A 1 159 ? -20.805 -5.979 33.288 1.00 98.12 159 TYR A CA 1
ATOM 1160 C C . TYR A 1 159 ? -20.023 -5.008 32.401 1.00 98.12 159 TYR A C 1
ATOM 1162 O O . TYR A 1 159 ? -18.822 -5.201 32.190 1.00 98.12 159 TYR A O 1
ATOM 1170 N N . TYR A 1 160 ? -20.669 -3.956 31.893 1.00 98.19 160 TYR A N 1
ATOM 1171 C CA . TYR A 1 160 ? -20.030 -3.013 30.971 1.00 98.19 160 TYR A CA 1
ATOM 1172 C C . TYR A 1 160 ? -20.509 -1.560 31.106 1.00 98.19 160 TYR A C 1
ATOM 1174 O O . TYR A 1 160 ? -21.560 -1.264 31.677 1.00 98.19 160 TYR A O 1
ATOM 1182 N N . THR A 1 161 ? -19.713 -0.657 30.537 1.00 96.44 161 THR A N 1
ATOM 1183 C CA . THR A 1 161 ? -19.943 0.789 30.414 1.00 96.44 161 THR A CA 1
ATOM 1184 C C . THR A 1 161 ? -19.474 1.260 29.032 1.00 96.44 161 THR A C 1
ATOM 1186 O O . THR A 1 161 ? -18.497 0.742 28.490 1.00 96.44 161 THR A O 1
ATOM 1189 N N . THR A 1 162 ? -20.168 2.226 28.425 1.00 95.06 162 THR A N 1
ATOM 1190 C CA . THR A 1 162 ? -19.862 2.762 27.075 1.00 95.06 162 THR A CA 1
ATOM 1191 C C . THR A 1 162 ? -19.285 4.182 27.090 1.00 95.06 162 THR A C 1
ATOM 1193 O O . THR A 1 162 ? -18.750 4.650 26.087 1.00 95.06 162 THR A O 1
ATOM 1196 N N . ASP A 1 163 ? -19.348 4.861 28.233 1.00 86.62 163 ASP A N 1
ATOM 1197 C CA . ASP A 1 163 ? -18.833 6.216 28.470 1.00 86.62 163 ASP A CA 1
ATOM 1198 C C . ASP A 1 163 ? -17.346 6.244 28.884 1.00 86.62 163 ASP A C 1
ATOM 1200 O O . ASP A 1 163 ? -16.773 7.308 29.110 1.00 86.62 163 ASP A O 1
ATOM 1204 N N . GLY A 1 164 ? -16.704 5.077 28.998 1.00 86.88 164 GLY A N 1
ATOM 1205 C CA . GLY A 1 164 ? -15.334 4.937 29.488 1.00 86.88 164 GLY A CA 1
ATOM 1206 C C . GLY A 1 164 ? -15.176 5.000 31.013 1.00 86.88 164 GLY A C 1
ATOM 1207 O O . GLY A 1 164 ? -14.037 4.929 31.490 1.00 86.88 164 GLY A O 1
ATOM 1208 N N . SER A 1 165 ? -16.257 5.077 31.796 1.00 91.31 165 SER A N 1
ATOM 1209 C CA . SER A 1 165 ? -16.212 4.892 33.256 1.00 91.31 165 SER A CA 1
ATOM 1210 C C . SER A 1 165 ? -15.822 3.450 33.621 1.00 91.31 165 SER A C 1
ATOM 1212 O O . SER A 1 165 ? -15.971 2.533 32.814 1.00 91.31 165 SER A O 1
ATOM 1214 N N . THR A 1 166 ? -15.254 3.212 34.806 1.00 93.56 166 THR A N 1
ATOM 1215 C CA . THR A 1 166 ? -14.863 1.847 35.213 1.00 93.56 166 THR A CA 1
ATOM 1216 C C . THR A 1 166 ? -16.108 1.033 35.595 1.00 93.56 166 THR A C 1
ATOM 1218 O O . THR A 1 166 ? -16.823 1.456 36.504 1.00 93.56 166 THR A O 1
ATOM 1221 N N . PRO A 1 167 ? -16.376 -0.120 34.952 1.00 96.50 167 PRO A N 1
ATOM 1222 C CA . PRO A 1 167 ? -17.538 -0.939 35.271 1.00 96.50 167 PRO A CA 1
ATOM 1223 C C . PRO A 1 167 ? -17.412 -1.577 36.661 1.00 96.50 167 PRO A C 1
ATOM 1225 O O . PRO A 1 167 ? -16.321 -1.915 37.117 1.00 96.50 167 PRO A O 1
ATOM 1228 N N . THR A 1 168 ? -18.553 -1.768 37.318 1.00 96.56 168 THR A N 1
ATOM 1229 C CA . THR A 1 168 ? -18.698 -2.456 38.612 1.00 96.56 168 THR A CA 1
ATOM 1230 C C . THR A 1 168 ? -19.857 -3.453 38.535 1.00 96.56 168 THR A C 1
ATOM 1232 O O . THR A 1 168 ? -20.578 -3.487 37.539 1.00 96.56 168 THR A O 1
ATOM 1235 N N . THR A 1 169 ? -20.109 -4.232 39.589 1.00 95.19 169 THR A N 1
ATOM 1236 C CA . THR A 1 169 ? -21.292 -5.113 39.660 1.00 95.19 169 THR A CA 1
ATOM 1237 C C . THR A 1 169 ? -22.634 -4.362 39.719 1.00 95.19 169 THR A C 1
ATOM 1239 O O . THR A 1 169 ? -23.682 -5.001 39.672 1.00 95.19 169 THR A O 1
ATOM 1242 N N . ALA A 1 170 ? -22.618 -3.025 39.804 1.00 94.38 170 ALA A N 1
ATOM 1243 C CA . ALA A 1 170 ? -23.788 -2.155 39.657 1.00 94.38 170 ALA A CA 1
ATOM 1244 C C . ALA A 1 170 ? -23.930 -1.547 38.240 1.00 94.38 170 ALA A C 1
ATOM 1246 O O . ALA A 1 170 ? -24.881 -0.812 37.982 1.00 94.38 170 ALA A O 1
ATOM 1247 N N . SER A 1 171 ? -22.989 -1.817 37.328 1.00 96.75 171 SER A N 1
ATOM 1248 C CA . SER A 1 171 ? -23.058 -1.387 35.924 1.00 96.75 171 SER A CA 1
ATOM 1249 C C . SER A 1 171 ? -23.988 -2.283 35.096 1.00 96.75 171 SER A C 1
ATOM 1251 O O . SER A 1 171 ? -24.460 -3.321 35.559 1.00 96.75 171 SER A O 1
ATOM 1253 N N . THR A 1 172 ? -24.255 -1.892 33.848 1.00 96.94 172 THR A N 1
ATOM 1254 C CA . THR A 1 172 ? -25.159 -2.618 32.948 1.00 96.94 172 THR A CA 1
ATOM 1255 C C . THR A 1 172 ? -24.684 -4.052 32.712 1.00 96.94 172 THR A C 1
ATOM 1257 O O . THR A 1 172 ? -23.544 -4.275 32.303 1.00 96.94 172 THR A O 1
ATOM 1260 N N . VAL A 1 173 ? -25.572 -5.024 32.936 1.00 97.81 173 VAL A N 1
ATOM 1261 C CA . VAL A 1 173 ? -25.324 -6.438 32.621 1.00 97.81 173 VAL A CA 1
ATOM 1262 C C . VAL A 1 173 ? -25.480 -6.665 31.119 1.00 97.81 173 VAL A C 1
ATOM 1264 O O . VAL A 1 173 ? -26.474 -6.262 30.515 1.00 97.81 173 VAL A O 1
ATOM 1267 N N . TYR A 1 174 ? -24.506 -7.336 30.513 1.00 97.31 174 TYR A N 1
ATOM 1268 C CA . TYR A 1 174 ? -24.557 -7.742 29.115 1.00 97.31 174 TYR A CA 1
ATOM 1269 C C . TYR A 1 174 ? -25.598 -8.852 28.906 1.00 97.31 174 TYR A C 1
ATOM 1271 O O . TYR A 1 174 ? -25.451 -9.965 29.408 1.00 97.31 174 TYR A O 1
ATOM 1279 N N . SER A 1 175 ? -26.642 -8.542 28.140 1.00 93.94 175 SER A N 1
ATOM 1280 C CA . SER A 1 175 ? -27.765 -9.443 27.834 1.00 93.94 175 SER A CA 1
ATOM 1281 C C . SER A 1 175 ? -28.075 -9.551 26.333 1.00 93.94 175 SER A C 1
ATOM 1283 O O . SER A 1 175 ? -28.966 -10.294 25.930 1.00 93.94 175 SER A O 1
ATOM 1285 N N . GLY A 1 176 ? -27.328 -8.833 25.492 1.00 89.75 176 GLY A N 1
ATOM 1286 C CA . GLY A 1 176 ? -27.506 -8.778 24.045 1.00 89.75 176 GLY A CA 1
ATOM 1287 C C . GLY A 1 176 ? -26.454 -7.884 23.388 1.00 89.75 176 GLY A C 1
ATOM 1288 O O . GLY A 1 176 ? -25.661 -7.240 24.072 1.00 89.75 176 GLY A O 1
ATOM 1289 N N . LEU A 1 177 ? -26.443 -7.852 22.055 1.00 93.19 177 LEU A N 1
ATOM 1290 C CA . LEU A 1 177 ? -25.475 -7.082 21.268 1.00 93.19 177 LEU A CA 1
ATOM 1291 C C . LEU A 1 177 ? -25.468 -5.587 21.640 1.00 93.19 177 LEU A C 1
ATOM 1293 O O . LEU A 1 177 ? -26.519 -4.953 21.692 1.00 93.19 177 LEU A O 1
ATOM 1297 N N . ILE A 1 178 ? -24.277 -5.012 21.828 1.00 96.06 178 ILE A N 1
ATOM 1298 C CA . ILE A 1 178 ? -24.098 -3.597 22.184 1.00 96.06 178 ILE A CA 1
ATOM 1299 C C . ILE A 1 178 ? -23.988 -2.765 20.895 1.00 96.06 178 ILE A C 1
ATOM 1301 O O . ILE A 1 178 ? -23.003 -2.926 20.171 1.00 96.06 178 ILE A O 1
ATOM 1305 N N . PRO A 1 179 ? -24.942 -1.871 20.576 1.00 92.12 179 PRO A N 1
ATOM 1306 C CA . PRO A 1 179 ? -24.826 -0.991 19.418 1.00 92.12 179 PRO A CA 1
ATOM 1307 C C . PRO A 1 179 ? -23.782 0.106 19.666 1.00 92.12 179 PRO A C 1
ATOM 1309 O O . PRO A 1 179 ? -23.790 0.762 20.706 1.00 92.12 179 PRO A O 1
ATOM 1312 N N . ILE A 1 180 ? -22.912 0.335 18.683 1.00 93.50 180 ILE A N 1
ATOM 1313 C CA . ILE A 1 180 ? -21.900 1.393 18.684 1.00 93.50 180 ILE A CA 1
ATOM 1314 C C . ILE A 1 180 ? -22.095 2.235 17.419 1.00 93.50 180 ILE A C 1
ATOM 1316 O O . ILE A 1 180 ? -21.846 1.771 16.306 1.00 93.50 180 ILE A O 1
ATOM 1320 N N . ASN A 1 181 ? -22.563 3.472 17.588 1.00 87.25 181 ASN A N 1
ATOM 1321 C CA . ASN A 1 181 ? -22.950 4.384 16.502 1.00 87.25 181 ASN A CA 1
ATOM 1322 C C . ASN A 1 181 ? -22.064 5.641 16.384 1.00 87.25 181 ASN A C 1
ATOM 1324 O O . ASN A 1 181 ? -22.131 6.331 15.373 1.00 87.25 181 ASN A O 1
ATOM 1328 N N . ALA A 1 182 ? -21.226 5.910 17.384 1.00 85.56 182 ALA A N 1
ATOM 1329 C CA . ALA A 1 182 ? -20.256 7.001 17.438 1.00 85.56 182 ALA A CA 1
ATOM 1330 C C . ALA A 1 182 ? -18.974 6.518 18.141 1.00 85.56 182 ALA A C 1
ATOM 1332 O O . ALA A 1 182 ? -18.936 5.402 18.668 1.00 85.56 182 ALA A O 1
ATOM 1333 N N . THR A 1 183 ? -17.920 7.339 18.177 1.00 87.62 183 THR A N 1
ATOM 1334 C CA . THR A 1 183 ? -16.684 6.996 18.901 1.00 87.62 183 THR A CA 1
ATOM 1335 C C . THR A 1 183 ? -16.968 6.712 20.380 1.00 87.62 183 THR A C 1
ATOM 1337 O O . THR A 1 183 ? -17.368 7.605 21.120 1.00 87.62 183 THR A O 1
ATOM 1340 N N . THR A 1 184 ? -16.766 5.462 20.799 1.00 93.38 184 THR A N 1
ATOM 1341 C CA . THR A 1 184 ? -17.223 4.917 22.086 1.00 93.38 184 THR A CA 1
ATOM 1342 C C . THR A 1 184 ? -16.077 4.196 22.791 1.00 93.38 184 THR A C 1
ATOM 1344 O O . THR A 1 184 ? -15.360 3.409 22.170 1.00 93.38 184 THR A O 1
ATOM 1347 N N . THR A 1 185 ? -15.914 4.423 24.098 1.00 93.38 185 THR A N 1
ATOM 1348 C CA . THR A 1 185 ? -14.954 3.675 24.927 1.00 93.38 185 THR A CA 1
ATOM 1349 C C . THR A 1 185 ? -15.711 2.635 25.739 1.00 93.38 185 THR A C 1
ATOM 1351 O O . THR A 1 185 ? -16.243 2.926 26.807 1.00 93.38 185 THR A O 1
ATOM 1354 N N . LEU A 1 186 ? -15.760 1.410 25.222 1.00 96.94 186 LEU A N 1
ATOM 1355 C CA . LEU A 1 186 ? -16.392 0.286 25.899 1.00 96.94 186 LEU A CA 1
ATOM 1356 C C . LEU A 1 186 ? -15.424 -0.294 26.934 1.00 96.94 186 LEU A C 1
ATOM 1358 O O . LEU A 1 186 ? -14.366 -0.814 26.568 1.00 96.94 186 LEU A O 1
ATOM 1362 N N . LYS A 1 187 ? -15.799 -0.267 28.212 1.00 96.81 187 LYS A N 1
ATOM 1363 C CA . LYS A 1 187 ? -15.115 -1.023 29.266 1.00 96.81 187 LYS A CA 1
ATOM 1364 C C . LYS A 1 187 ? -16.009 -2.139 29.779 1.00 96.81 187 LYS A C 1
ATOM 1366 O O . LYS A 1 187 ? -17.221 -1.971 29.858 1.00 96.81 187 LYS A O 1
ATOM 1371 N N . TYR A 1 188 ? -15.417 -3.286 30.094 1.00 98.25 188 TYR A N 1
ATOM 1372 C CA . TYR A 1 188 ? -16.162 -4.482 30.488 1.00 98.25 188 TYR A CA 1
ATOM 1373 C C . TYR A 1 188 ? -15.329 -5.423 31.362 1.00 98.25 188 TYR A C 1
ATOM 1375 O O . TYR A 1 188 ? -14.102 -5.456 31.254 1.00 98.25 188 TYR A O 1
ATOM 1383 N N . PHE A 1 189 ? -16.003 -6.177 32.231 1.00 98.19 189 PHE A N 1
ATOM 1384 C CA . PHE A 1 189 ? -15.418 -7.259 33.027 1.00 98.19 189 PHE A CA 1
ATOM 1385 C C . PHE A 1 189 ? -16.478 -8.326 33.345 1.00 98.19 189 PHE A C 1
ATOM 1387 O O . PHE A 1 189 ? -17.667 -8.013 33.413 1.00 98.19 189 PHE A O 1
ATOM 1394 N N . ALA A 1 190 ? -16.060 -9.570 33.555 1.00 97.44 190 ALA A N 1
ATOM 1395 C CA . ALA A 1 190 ? -16.897 -10.661 34.035 1.00 97.44 190 ALA A CA 1
ATOM 1396 C C . ALA A 1 190 ? -16.634 -11.018 35.501 1.00 97.44 190 ALA A C 1
ATOM 1398 O O . ALA A 1 190 ? -15.516 -10.873 36.004 1.00 97.44 190 ALA A O 1
ATOM 1399 N N . ARG A 1 191 ? -17.676 -11.552 36.148 1.00 95.69 191 ARG A N 1
ATOM 1400 C CA . ARG A 1 191 ? -17.632 -12.173 37.475 1.00 95.69 191 ARG A CA 1
ATOM 1401 C C . ARG A 1 191 ? -18.416 -13.485 37.489 1.00 95.69 191 ARG A C 1
ATOM 1403 O O . ARG A 1 191 ? -19.560 -13.513 37.032 1.00 95.69 191 ARG A O 1
ATOM 1410 N N . ASP A 1 192 ? -17.806 -14.552 37.988 1.00 94.50 192 ASP A N 1
ATOM 1411 C CA . ASP A 1 192 ? -18.425 -15.879 38.098 1.00 94.50 192 ASP A CA 1
ATOM 1412 C C . ASP A 1 192 ? -19.294 -16.033 39.370 1.00 94.50 192 ASP A C 1
ATOM 1414 O O . ASP A 1 192 ? -19.487 -15.089 40.144 1.00 94.50 192 ASP A O 1
ATOM 1418 N N . SER A 1 193 ? -19.845 -17.233 39.583 1.00 88.56 193 SER A N 1
ATOM 1419 C CA . SER A 1 193 ? -20.634 -17.578 40.775 1.00 88.56 193 SER A CA 1
ATOM 1420 C C . SER A 1 193 ? -19.811 -17.889 42.034 1.00 88.56 193 SER A C 1
ATOM 1422 O O . SER A 1 193 ? -20.372 -17.854 43.127 1.00 88.56 193 SER A O 1
ATOM 1424 N N . ALA A 1 194 ? -18.517 -18.197 41.910 1.00 85.88 194 ALA A N 1
ATOM 1425 C CA . ALA A 1 194 ? -17.597 -18.366 43.042 1.00 85.88 194 ALA A CA 1
ATOM 1426 C C . ALA A 1 194 ? -17.115 -17.010 43.599 1.00 85.88 194 ALA A C 1
ATOM 1428 O O . ALA A 1 194 ? -16.702 -16.905 44.753 1.00 85.88 194 ALA A O 1
ATOM 1429 N N . GLY A 1 195 ? -17.248 -15.950 42.802 1.00 87.50 195 GLY A N 1
ATOM 1430 C CA . GLY A 1 195 ? -16.949 -14.568 43.132 1.00 87.50 195 GLY A CA 1
ATOM 1431 C C . GLY A 1 195 ? -15.721 -14.001 42.422 1.00 87.50 195 GLY A C 1
ATOM 1432 O O . GLY A 1 195 ? -15.508 -12.787 42.558 1.00 87.50 195 GLY A O 1
ATOM 1433 N N . ASN A 1 196 ? -14.954 -14.803 41.667 1.00 89.12 196 ASN A N 1
ATOM 1434 C CA . ASN A 1 196 ? -13.751 -14.322 40.986 1.00 89.12 196 ASN A CA 1
ATOM 1435 C C . ASN A 1 196 ? -14.141 -13.335 39.884 1.00 89.12 196 ASN A C 1
ATOM 1437 O O . ASN A 1 196 ? -15.178 -13.461 39.233 1.00 89.12 196 ASN A O 1
ATOM 1441 N N . SER A 1 197 ? -13.331 -12.293 39.718 1.00 94.44 197 SER A N 1
ATOM 1442 C CA . SER A 1 197 ? -13.619 -11.171 38.824 1.00 94.44 197 SER A CA 1
ATOM 1443 C C . SER A 1 197 ? -12.383 -10.838 38.011 1.00 94.44 197 SER A C 1
ATOM 1445 O O . SER A 1 197 ? -11.298 -10.685 38.568 1.00 94.44 197 SER A O 1
ATOM 1447 N N . GLU A 1 198 ? -12.545 -10.688 36.703 1.00 95.88 198 GLU A N 1
ATOM 1448 C CA . GLU A 1 198 ? -11.429 -10.304 35.843 1.00 95.88 198 GLU A CA 1
ATOM 1449 C C . GLU A 1 198 ? -11.083 -8.814 35.985 1.00 95.88 198 GLU A C 1
ATOM 1451 O O . GLU A 1 198 ? -11.931 -7.980 36.315 1.00 95.88 198 GLU A O 1
ATOM 1456 N N . THR A 1 199 ? -9.843 -8.446 35.661 1.00 94.00 199 THR A N 1
ATOM 1457 C CA . THR A 1 199 ? -9.465 -7.033 35.530 1.00 94.00 199 THR A CA 1
ATOM 1458 C C . THR A 1 199 ? -10.206 -6.398 34.355 1.00 94.00 199 THR A C 1
ATOM 1460 O O . THR A 1 199 ? -10.115 -6.887 33.227 1.00 94.00 199 THR A O 1
ATOM 1463 N N . ALA A 1 200 ? -10.882 -5.272 34.601 1.00 95.25 200 ALA A N 1
ATOM 1464 C CA . ALA A 1 200 ? -11.666 -4.574 33.586 1.00 95.25 200 ALA A CA 1
ATOM 1465 C C . ALA A 1 200 ? -10.854 -4.242 32.322 1.00 95.25 200 ALA A C 1
ATOM 1467 O O . ALA A 1 200 ? -9.828 -3.556 32.362 1.00 95.25 200 ALA A O 1
ATOM 1468 N N . LYS A 1 201 ? -11.360 -4.712 31.181 1.00 95.38 201 LYS A N 1
ATOM 1469 C CA . LYS A 1 201 ? -10.819 -4.474 29.842 1.00 95.38 201 LYS A CA 1
ATOM 1470 C C . LYS A 1 201 ? -11.380 -3.179 29.267 1.00 95.38 201 LYS A C 1
ATOM 1472 O O . LYS A 1 201 ? -12.432 -2.701 29.685 1.00 95.38 201 LYS A O 1
ATOM 1477 N N . SER A 1 202 ? -10.676 -2.615 28.288 1.00 96.12 202 SER A N 1
ATOM 1478 C CA . SER A 1 202 ? -11.060 -1.382 27.596 1.00 96.12 202 SER A CA 1
ATOM 1479 C C . SER A 1 202 ? -10.851 -1.543 26.094 1.00 96.12 202 SER A C 1
ATOM 1481 O O . SER A 1 202 ? -9.767 -1.926 25.658 1.00 96.12 202 SER A O 1
ATOM 1483 N N . ALA A 1 203 ? -11.870 -1.220 25.304 1.00 88.94 203 ALA A N 1
ATOM 1484 C CA . ALA A 1 203 ? -11.834 -1.220 23.848 1.00 88.94 203 ALA A CA 1
ATOM 1485 C C . ALA A 1 203 ? -12.400 0.107 23.325 1.00 88.94 203 ALA A C 1
ATOM 1487 O O . ALA A 1 203 ? -13.531 0.479 23.636 1.00 88.94 203 ALA A O 1
ATOM 1488 N N . ILE A 1 204 ? -11.603 0.825 22.533 1.00 91.19 204 ILE A N 1
ATOM 1489 C CA . ILE A 1 204 ? -12.041 2.048 21.855 1.00 91.19 204 ILE A CA 1
ATOM 1490 C C . ILE A 1 204 ? -12.567 1.647 20.479 1.00 91.19 204 ILE A C 1
ATOM 1492 O O . ILE A 1 204 ? -11.862 0.995 19.710 1.00 91.19 204 ILE A O 1
ATOM 1496 N N . TYR A 1 205 ? -13.798 2.040 20.181 1.00 91.88 205 TYR A N 1
ATOM 1497 C CA . TYR A 1 205 ? -14.432 1.872 18.881 1.00 91.88 205 TYR A CA 1
ATOM 1498 C C . TYR A 1 205 ? -14.592 3.248 18.259 1.00 91.88 205 TYR A C 1
ATOM 1500 O O . TYR A 1 205 ? -15.396 4.041 18.738 1.00 91.88 205 TYR A O 1
ATOM 1508 N N . THR A 1 206 ? -13.838 3.544 17.208 1.00 86.75 206 THR A N 1
ATOM 1509 C CA . THR A 1 206 ? -13.939 4.812 16.483 1.00 86.75 206 THR A CA 1
A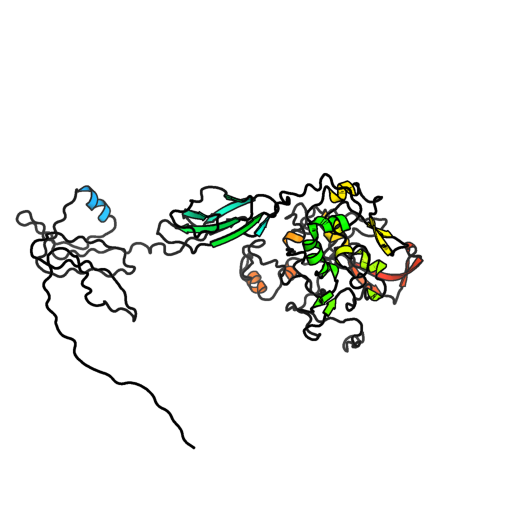TOM 1510 C C . THR A 1 206 ? -14.870 4.612 15.298 1.00 86.75 206 THR A C 1
ATOM 1512 O O . THR A 1 206 ? -14.477 4.013 14.294 1.00 86.75 206 THR A O 1
ATOM 1515 N N . ILE A 1 207 ? -16.110 5.093 15.398 1.00 87.50 207 ILE A N 1
ATOM 1516 C CA . ILE A 1 207 ? -17.026 5.089 14.254 1.00 87.50 207 ILE A CA 1
ATOM 1517 C C . ILE A 1 207 ? -16.680 6.291 13.381 1.00 87.50 207 ILE A C 1
ATOM 1519 O O . ILE A 1 207 ? -17.211 7.385 13.543 1.00 87.50 207 ILE A O 1
ATOM 1523 N N . ASN A 1 208 ? -15.773 6.059 12.437 1.00 75.31 208 ASN A N 1
ATOM 1524 C CA . ASN A 1 208 ? -15.529 6.928 11.294 1.00 75.31 208 ASN A CA 1
ATOM 1525 C C . ASN A 1 208 ? -16.645 6.711 10.265 1.00 75.31 208 ASN A C 1
ATOM 1527 O O . ASN A 1 208 ? -16.382 6.340 9.119 1.00 75.31 208 ASN A O 1
ATOM 1531 N N . SER A 1 209 ? -17.901 6.901 10.680 1.00 50.62 209 SER A N 1
ATOM 1532 C CA . SER A 1 209 ? -19.013 7.032 9.745 1.00 50.62 209 SER A CA 1
ATOM 1533 C C . SER A 1 209 ? -18.624 8.084 8.715 1.00 50.62 209 SER A C 1
ATOM 1535 O O . SER A 1 209 ? -18.325 9.217 9.085 1.00 50.62 209 SER A O 1
ATOM 1537 N N . GLY A 1 210 ? -18.611 7.712 7.433 1.00 48.81 210 GLY A N 1
ATOM 1538 C CA . GLY A 1 210 ? -18.157 8.568 6.326 1.00 48.81 210 GLY A CA 1
ATOM 1539 C C . GLY A 1 210 ? -19.015 9.814 6.063 1.00 48.81 210 GLY A C 1
ATOM 1540 O O . GLY A 1 210 ? -18.864 10.436 5.018 1.00 48.81 210 GLY A O 1
ATOM 1541 N N . GLY A 1 211 ? -19.913 10.158 6.985 1.00 42.78 211 GLY A N 1
ATOM 1542 C CA . GLY A 1 211 ? -20.509 11.474 7.109 1.00 42.78 211 GLY A CA 1
ATOM 1543 C C . GLY A 1 211 ? -19.873 12.208 8.284 1.00 42.78 211 GLY A C 1
ATOM 1544 O O . GLY A 1 211 ? -20.199 11.939 9.440 1.00 42.78 211 GLY A O 1
ATOM 1545 N N . ASP A 1 212 ? -19.029 13.187 7.967 1.00 41.44 212 ASP A N 1
ATOM 1546 C CA . ASP A 1 212 ? -19.060 14.435 8.723 1.00 41.44 212 ASP A CA 1
ATOM 1547 C C . ASP A 1 212 ? -20.519 14.940 8.707 1.00 41.44 212 ASP A C 1
ATOM 1549 O O . ASP A 1 212 ? -21.096 15.049 7.617 1.00 41.44 212 ASP A O 1
ATOM 1553 N N . PRO A 1 213 ? -21.150 15.224 9.861 1.00 51.66 213 PRO A N 1
ATOM 1554 C CA . PRO A 1 213 ? -22.503 15.759 9.900 1.00 51.66 213 PRO A CA 1
ATOM 1555 C C . PRO A 1 213 ? -22.646 17.186 9.329 1.00 51.66 213 PRO A C 1
ATOM 1557 O O . PRO A 1 213 ? -23.699 17.786 9.545 1.00 51.66 213 PRO A O 1
ATOM 1560 N N . GLN A 1 214 ? -21.679 17.734 8.568 1.00 52.12 214 GLN A N 1
ATOM 1561 C CA . GLN A 1 214 ? -21.941 18.916 7.734 1.00 52.12 214 GLN A CA 1
ATOM 1562 C C . GLN A 1 214 ? -21.111 19.123 6.436 1.00 52.12 214 GLN A C 1
ATOM 1564 O O . GLN A 1 214 ? -20.671 20.239 6.163 1.00 52.12 214 GLN A O 1
ATOM 1569 N N . ALA A 1 215 ? -21.015 18.128 5.540 1.00 52.38 215 ALA A N 1
ATOM 1570 C CA . ALA A 1 215 ? -20.581 18.376 4.147 1.00 52.38 215 ALA A CA 1
ATOM 1571 C C . ALA A 1 215 ? -21.286 17.484 3.099 1.00 52.38 215 ALA A C 1
ATOM 1573 O O . ALA A 1 215 ? -20.777 16.443 2.686 1.00 52.38 215 ALA A O 1
ATOM 1574 N N . ASN A 1 216 ? -22.453 17.917 2.603 1.00 70.31 216 ASN A N 1
ATOM 1575 C CA . ASN A 1 216 ? -23.112 17.266 1.463 1.00 70.31 216 ASN A CA 1
ATOM 1576 C C . ASN A 1 216 ? -22.321 17.516 0.168 1.00 70.31 216 ASN A C 1
ATOM 1578 O O . ASN A 1 216 ? -22.576 18.486 -0.548 1.00 70.31 216 ASN A O 1
ATOM 1582 N N . HIS A 1 217 ? -21.419 16.594 -0.183 1.00 87.38 217 HIS A N 1
ATOM 1583 C CA . HIS A 1 217 ? -20.745 16.591 -1.485 1.00 87.38 217 HIS A CA 1
ATOM 1584 C C . HIS A 1 217 ? -21.725 16.591 -2.673 1.00 87.38 217 HIS A C 1
ATOM 1586 O O . HIS A 1 217 ? -21.363 17.056 -3.748 1.00 87.38 217 HIS A O 1
ATOM 1592 N N . ALA A 1 218 ? -22.970 16.138 -2.470 1.00 85.88 218 ALA A N 1
ATOM 1593 C CA . ALA A 1 218 ? -24.034 15.993 -3.468 1.00 85.88 218 ALA A CA 1
ATOM 1594 C C . ALA A 1 218 ? -24.308 17.217 -4.369 1.00 85.88 218 ALA A C 1
ATOM 1596 O O . ALA A 1 218 ? -24.791 17.030 -5.480 1.00 85.88 218 ALA A O 1
ATOM 1597 N N . ASN A 1 219 ? -23.990 18.439 -3.925 1.00 87.19 219 ASN A N 1
ATOM 1598 C CA . ASN A 1 219 ? -24.201 19.674 -4.696 1.00 87.19 219 ASN A CA 1
ATOM 1599 C C . ASN A 1 219 ? -22.891 20.341 -5.163 1.00 87.19 219 ASN A C 1
ATOM 1601 O O . ASN A 1 219 ? -22.902 21.508 -5.552 1.00 87.19 219 ASN A O 1
ATOM 1605 N N . LEU A 1 220 ? -21.750 19.647 -5.095 1.00 91.31 220 LEU A N 1
ATOM 1606 C CA . LEU A 1 220 ? -20.476 20.180 -5.579 1.00 91.31 220 LEU A CA 1
ATOM 1607 C C . LEU A 1 220 ? -20.400 20.168 -7.111 1.00 91.31 220 LEU A C 1
ATOM 1609 O O . LEU A 1 220 ? -20.753 19.176 -7.748 1.00 91.31 220 LEU A O 1
ATOM 1613 N N . THR A 1 221 ? -19.844 21.241 -7.674 1.00 93.44 221 THR A N 1
ATOM 1614 C CA . THR A 1 221 ? -19.396 21.321 -9.072 1.00 93.44 221 THR A CA 1
ATOM 1615 C C . THR A 1 221 ? -17.872 21.324 -9.095 1.00 93.44 221 THR A C 1
ATOM 1617 O O . THR A 1 221 ? -17.236 22.122 -8.399 1.00 93.44 221 THR A O 1
ATOM 1620 N N . PHE A 1 222 ? -17.260 20.442 -9.882 1.00 93.19 222 PHE A N 1
ATOM 1621 C CA . PHE A 1 222 ? -15.810 20.353 -9.981 1.00 93.19 222 PHE A CA 1
ATOM 1622 C C . PHE A 1 222 ? -15.250 21.493 -10.837 1.00 93.19 222 PHE A C 1
ATOM 1624 O O . PHE A 1 222 ? -15.450 21.549 -12.048 1.00 93.19 222 PHE A O 1
ATOM 1631 N N . THR A 1 223 ? -14.482 22.377 -10.204 1.00 87.75 223 THR A N 1
ATOM 1632 C CA . THR A 1 223 ? -13.732 23.447 -10.883 1.00 87.75 223 THR A CA 1
ATOM 1633 C C . THR A 1 223 ? -12.235 23.148 -10.946 1.00 87.75 223 THR A C 1
ATOM 1635 O O . THR A 1 223 ? -11.586 23.425 -11.950 1.00 87.75 223 THR A O 1
ATOM 1638 N N . SER A 1 224 ? -11.670 22.584 -9.875 1.00 87.12 224 SER A N 1
ATOM 1639 C CA . SER A 1 224 ? -10.278 22.129 -9.776 1.00 87.12 224 SER A CA 1
ATOM 1640 C C . SER A 1 224 ? -10.074 21.298 -8.502 1.00 87.12 224 SER A C 1
ATOM 1642 O O . SER A 1 224 ? -10.932 21.283 -7.618 1.00 87.12 224 SER A O 1
ATOM 1644 N N . THR A 1 225 ? -8.902 20.675 -8.343 1.00 80.06 225 THR A N 1
ATOM 1645 C CA . THR A 1 225 ? -8.494 20.014 -7.084 1.00 80.06 225 THR A CA 1
ATOM 1646 C C . THR A 1 225 ? -8.445 20.968 -5.883 1.00 80.06 225 THR A C 1
ATOM 1648 O O . THR A 1 225 ? -8.595 20.524 -4.745 1.00 80.06 225 THR A O 1
ATOM 1651 N N . ALA A 1 226 ? -8.321 22.285 -6.103 1.00 87.12 226 ALA A N 1
ATOM 1652 C CA . ALA A 1 226 ? -8.372 23.283 -5.034 1.00 87.12 226 ALA A CA 1
ATOM 1653 C C . ALA A 1 226 ? -9.740 23.344 -4.325 1.00 87.12 226 ALA A C 1
ATOM 1655 O O . ALA A 1 226 ? -9.809 23.843 -3.204 1.00 87.12 226 ALA A O 1
ATOM 1656 N N . LEU A 1 227 ? -10.806 22.790 -4.922 1.00 91.38 227 LEU A N 1
ATOM 1657 C CA . LEU A 1 227 ? -12.095 22.581 -4.256 1.00 91.38 227 LEU A CA 1
ATOM 1658 C C . LEU A 1 227 ? -11.937 21.758 -2.967 1.00 91.38 227 LEU A C 1
ATOM 1660 O O . LEU A 1 227 ? -12.463 22.135 -1.925 1.00 91.38 227 LEU A O 1
ATOM 1664 N N . CYS A 1 228 ? -11.143 20.683 -3.007 1.00 92.06 228 CYS A N 1
ATOM 1665 C CA . CYS A 1 228 ? -10.893 19.824 -1.847 1.00 92.06 228 CYS A CA 1
ATOM 1666 C C . CYS A 1 228 ? -10.228 20.600 -0.699 1.00 92.06 228 CYS A C 1
ATOM 1668 O O . CYS A 1 228 ? -10.529 20.375 0.472 1.00 92.06 228 CYS A O 1
ATOM 1670 N N . LEU A 1 229 ? -9.343 21.546 -1.032 1.00 92.62 229 LEU A N 1
ATOM 1671 C CA . LEU A 1 229 ? -8.594 22.349 -0.064 1.00 92.62 229 LEU A CA 1
ATOM 1672 C C . LEU A 1 229 ? -9.455 23.392 0.665 1.00 92.62 229 LEU A C 1
ATOM 1674 O O . LEU A 1 229 ? -8.964 24.005 1.605 1.00 92.62 229 LEU A O 1
ATOM 1678 N N . GLN A 1 230 ? -10.723 23.585 0.288 1.00 90.81 230 GLN A N 1
ATOM 1679 C CA . GLN A 1 230 ? -11.638 24.465 1.027 1.00 90.81 230 GLN A CA 1
ATOM 1680 C C . GLN A 1 230 ? -12.049 23.863 2.382 1.00 90.81 230 GLN A C 1
ATOM 1682 O O . GLN A 1 230 ? -12.283 24.605 3.333 1.00 90.81 230 GLN A O 1
ATOM 1687 N N . CYS A 1 231 ? -12.081 22.527 2.488 1.00 89.56 231 CYS A N 1
ATOM 1688 C CA . CYS A 1 231 ? -12.489 21.804 3.702 1.00 89.56 231 CYS A CA 1
ATOM 1689 C C . CYS A 1 231 ? -11.415 20.830 4.223 1.00 89.56 231 CYS A C 1
ATOM 1691 O O . CYS A 1 231 ? -11.353 20.564 5.420 1.00 89.56 231 CYS A O 1
ATOM 1693 N N . HIS A 1 232 ? -10.546 20.308 3.351 1.00 92.25 232 HIS A N 1
ATOM 1694 C CA . HIS A 1 232 ? -9.617 19.214 3.667 1.00 92.25 232 HIS A CA 1
ATOM 1695 C C . HIS A 1 232 ? -8.139 19.636 3.705 1.00 92.25 232 HIS A C 1
ATOM 1697 O O . HIS A 1 232 ? -7.244 18.866 3.347 1.00 92.25 232 HIS A O 1
ATOM 1703 N N . THR A 1 233 ? -7.853 20.862 4.158 1.00 93.06 233 THR A N 1
ATOM 1704 C CA . THR A 1 233 ? -6.478 21.383 4.301 1.00 93.06 233 THR A CA 1
ATOM 1705 C C . THR A 1 233 ? -5.598 20.494 5.180 1.00 93.06 233 THR A C 1
ATOM 1707 O O . THR A 1 233 ? -4.444 20.242 4.827 1.00 93.06 233 THR A O 1
ATOM 1710 N N . LYS A 1 234 ? -6.132 19.966 6.294 1.00 94.31 234 LYS A N 1
ATOM 1711 C CA . LYS A 1 234 ? -5.399 19.035 7.166 1.00 94.31 234 LYS A CA 1
ATOM 1712 C C . LYS A 1 234 ? -5.035 17.759 6.410 1.00 94.31 234 LYS A C 1
ATOM 1714 O O . LYS A 1 234 ? -3.873 17.383 6.400 1.00 94.31 234 LYS A O 1
ATOM 1719 N N . GLN A 1 235 ? -5.998 17.123 5.751 1.00 95.44 235 GLN A N 1
ATOM 1720 C CA . GLN A 1 235 ? -5.803 15.865 5.026 1.00 95.44 235 GLN A CA 1
ATOM 1721 C C . GLN A 1 235 ? -4.813 16.030 3.865 1.00 95.44 235 GLN A C 1
ATOM 1723 O O . GLN A 1 235 ? -3.963 15.169 3.654 1.00 95.44 235 GLN A O 1
ATOM 1728 N N . ALA A 1 236 ? -4.852 17.165 3.162 1.00 96.25 236 ALA A N 1
ATOM 1729 C CA . ALA A 1 236 ? -3.863 17.493 2.141 1.00 96.25 236 ALA A CA 1
ATOM 1730 C C . ALA A 1 236 ? -2.468 17.772 2.733 1.00 96.25 236 ALA A C 1
ATOM 1732 O O . ALA A 1 236 ? -1.467 17.384 2.139 1.00 96.25 236 ALA A O 1
ATOM 1733 N N . THR A 1 237 ? -2.376 18.395 3.912 1.00 96.38 237 THR A N 1
ATOM 1734 C CA . THR A 1 237 ? -1.099 18.629 4.616 1.00 96.38 237 THR A CA 1
ATOM 1735 C C . THR A 1 237 ? -0.488 17.319 5.119 1.00 96.38 237 THR A C 1
ATOM 1737 O O . THR A 1 237 ? 0.685 17.044 4.865 1.00 96.38 237 THR A O 1
ATOM 1740 N N . ASP A 1 238 ? -1.304 16.486 5.768 1.00 96.69 238 ASP A N 1
ATOM 1741 C CA . ASP A 1 238 ? -0.989 15.116 6.172 1.00 96.69 238 ASP A CA 1
ATOM 1742 C C . ASP A 1 238 ? -0.421 14.336 4.965 1.00 96.69 238 ASP A C 1
ATOM 1744 O O . ASP A 1 238 ? 0.713 13.853 4.991 1.00 96.69 238 ASP A O 1
ATOM 1748 N N . MET A 1 239 ? -1.164 14.308 3.851 1.00 97.50 239 MET A N 1
ATOM 1749 C CA . MET A 1 239 ? -0.786 13.591 2.633 1.00 97.50 239 MET A CA 1
ATOM 1750 C C . MET A 1 239 ? 0.462 14.178 1.954 1.00 97.50 239 MET A C 1
ATOM 1752 O O . MET A 1 239 ? 1.318 13.413 1.514 1.00 97.50 239 MET A O 1
ATOM 1756 N N . ALA A 1 240 ? 0.640 15.504 1.921 1.00 97.19 240 ALA A N 1
ATOM 1757 C CA . ALA A 1 240 ? 1.868 16.150 1.437 1.00 97.19 240 ALA A CA 1
ATOM 1758 C C . ALA A 1 240 ? 3.104 15.750 2.262 1.00 97.19 240 ALA A C 1
ATOM 1760 O O . ALA A 1 240 ? 4.236 15.787 1.769 1.00 97.19 240 ALA A O 1
ATOM 1761 N N . SER A 1 241 ? 2.901 15.363 3.524 1.00 96.19 241 SER A N 1
ATOM 1762 C CA . SER A 1 241 ? 3.967 14.912 4.410 1.00 96.19 241 SER A CA 1
ATOM 1763 C C . SER A 1 241 ? 4.334 13.426 4.235 1.00 96.19 241 SER A C 1
ATOM 1765 O O . SER A 1 241 ? 5.443 13.044 4.623 1.00 96.19 241 SER A O 1
ATOM 1767 N N . SER A 1 242 ? 3.465 12.627 3.602 1.00 97.38 242 SER A N 1
ATOM 1768 C CA . SER A 1 242 ? 3.626 11.182 3.374 1.00 97.38 242 SER A CA 1
ATOM 1769 C C . SER A 1 242 ? 4.750 10.807 2.403 1.00 97.38 242 SER A C 1
ATOM 1771 O O . SER A 1 242 ? 5.129 11.574 1.513 1.00 97.38 242 SER A O 1
ATOM 1773 N N . VAL A 1 243 ? 5.225 9.565 2.508 1.00 96.69 243 VAL A N 1
ATOM 1774 C CA . VAL A 1 243 ? 6.078 8.912 1.502 1.00 96.69 243 VAL A CA 1
ATOM 1775 C C . VAL A 1 243 ? 5.314 8.702 0.192 1.00 96.69 243 VAL A C 1
ATOM 1777 O O . VAL A 1 243 ? 5.928 8.756 -0.871 1.00 96.69 243 VAL A O 1
ATOM 1780 N N . HIS A 1 244 ? 3.988 8.531 0.217 1.00 96.62 244 HIS A N 1
ATOM 1781 C CA . HIS A 1 244 ? 3.184 8.442 -1.007 1.00 96.62 244 HIS A CA 1
ATOM 1782 C C . HIS A 1 244 ? 3.272 9.718 -1.863 1.00 96.62 244 HIS A C 1
ATOM 1784 O O . HIS A 1 244 ? 3.367 9.612 -3.088 1.00 96.62 244 HIS A O 1
ATOM 1790 N N . TYR A 1 245 ? 3.313 10.904 -1.239 1.00 97.81 245 TYR A N 1
ATOM 1791 C CA . TYR A 1 245 ? 3.573 12.167 -1.939 1.00 97.81 245 TYR A CA 1
ATOM 1792 C C . TYR A 1 245 ? 5.066 12.436 -2.153 1.00 97.81 245 TYR A C 1
ATOM 1794 O O . TYR A 1 245 ? 5.480 12.735 -3.268 1.00 97.81 245 TYR A O 1
ATOM 1802 N N . LYS A 1 246 ? 5.906 12.351 -1.118 1.00 96.94 246 LYS A N 1
ATOM 1803 C CA . LYS A 1 246 ? 7.327 12.726 -1.235 1.00 96.94 246 LYS A CA 1
ATOM 1804 C C . LYS A 1 246 ? 8.133 11.757 -2.093 1.00 96.94 246 LYS A C 1
ATOM 1806 O O . LYS A 1 246 ? 9.139 12.153 -2.668 1.00 96.94 246 LYS A O 1
ATOM 1811 N N . TRP A 1 247 ? 7.721 10.489 -2.137 1.00 96.38 247 TRP A N 1
ATOM 1812 C CA . TRP A 1 247 ? 8.510 9.351 -2.625 1.00 96.38 247 TRP A CA 1
ATOM 1813 C C . TRP A 1 247 ? 9.862 9.162 -1.925 1.00 96.38 247 TRP A C 1
ATOM 1815 O O . TRP A 1 247 ? 10.661 8.329 -2.348 1.00 96.38 247 TRP A O 1
ATOM 1825 N N . GLU A 1 248 ? 10.090 9.877 -0.825 1.00 95.12 248 GLU A N 1
ATOM 1826 C CA . GLU A 1 248 ? 11.309 9.874 -0.025 1.00 95.12 248 GLU A CA 1
ATOM 1827 C C . GLU A 1 248 ? 10.971 10.047 1.453 1.00 95.12 248 GLU A C 1
ATOM 1829 O O . GLU A 1 248 ? 9.921 10.582 1.815 1.00 95.12 248 GLU A O 1
ATOM 1834 N N . GLY A 1 249 ? 11.883 9.600 2.307 1.00 94.62 249 GLY A N 1
ATOM 1835 C CA . GLY A 1 249 ? 11.787 9.718 3.753 1.00 94.62 249 GLY A CA 1
ATOM 1836 C C . GLY A 1 249 ? 13.076 9.249 4.426 1.00 94.62 249 GLY A C 1
ATOM 1837 O O . GLY A 1 249 ? 14.047 8.923 3.737 1.00 94.62 249 GLY A O 1
ATOM 1838 N N . PRO A 1 250 ? 13.111 9.216 5.765 1.00 93.12 250 PRO A N 1
ATOM 1839 C CA . PRO A 1 250 ? 14.265 8.722 6.497 1.00 93.12 250 PRO A CA 1
ATOM 1840 C C . PRO A 1 250 ? 14.461 7.221 6.280 1.00 93.12 250 PRO A C 1
ATOM 1842 O O . PRO A 1 250 ? 13.517 6.429 6.329 1.00 93.12 250 PRO A O 1
ATOM 1845 N N . TYR A 1 251 ? 15.716 6.827 6.102 1.00 93.31 251 TYR A N 1
ATOM 1846 C CA . TYR A 1 251 ? 16.160 5.441 6.022 1.00 93.31 251 TYR A CA 1
ATOM 1847 C C . TYR A 1 251 ? 16.131 4.767 7.401 1.00 93.31 251 TYR A C 1
ATOM 1849 O O . TYR A 1 251 ? 17.156 4.485 8.012 1.00 93.31 251 TYR A O 1
ATOM 1857 N N . SER A 1 252 ? 14.927 4.497 7.909 1.00 87.62 252 SER A N 1
ATOM 1858 C CA . SER A 1 252 ? 14.720 3.910 9.241 1.00 87.62 252 SER A CA 1
ATOM 1859 C C . SER A 1 252 ? 15.164 2.449 9.369 1.00 87.62 252 SER A C 1
ATOM 1861 O O . SER A 1 252 ? 15.279 1.952 10.485 1.00 87.62 252 SER A O 1
ATOM 1863 N N . LYS A 1 253 ? 15.342 1.740 8.245 1.00 90.06 253 LYS A N 1
ATOM 1864 C CA . LYS A 1 253 ? 15.661 0.300 8.202 1.00 90.06 253 LYS A CA 1
ATOM 1865 C C . LYS A 1 253 ? 16.718 -0.063 7.149 1.00 90.06 253 LYS A C 1
ATOM 1867 O O . LYS A 1 253 ? 16.787 -1.211 6.722 1.00 90.06 253 LYS A O 1
ATOM 1872 N N . ILE A 1 254 ? 17.532 0.902 6.721 1.00 93.44 254 ILE A N 1
ATOM 1873 C CA . ILE A 1 254 ? 18.639 0.645 5.793 1.00 93.44 254 ILE A CA 1
ATOM 1874 C C . ILE A 1 254 ? 19.941 0.554 6.582 1.00 93.44 254 ILE A C 1
ATOM 1876 O O . ILE A 1 254 ? 20.343 1.523 7.220 1.00 93.44 254 ILE A O 1
ATOM 1880 N N . SER A 1 255 ? 20.585 -0.611 6.561 1.00 92.81 255 SER A N 1
ATOM 1881 C CA . SER A 1 255 ? 21.719 -0.921 7.444 1.00 92.81 255 SER A CA 1
ATOM 1882 C C . SER A 1 255 ? 23.072 -0.414 6.935 1.00 92.81 255 SER A C 1
ATOM 1884 O O . SER A 1 255 ? 24.001 -0.259 7.722 1.00 92.81 255 SER A O 1
ATOM 1886 N N . ASN A 1 256 ? 23.194 -0.118 5.637 1.00 92.62 256 ASN A N 1
ATOM 1887 C CA . ASN A 1 256 ? 24.446 0.293 4.987 1.00 92.62 256 ASN A CA 1
ATOM 1888 C C . ASN A 1 256 ? 24.569 1.801 4.725 1.00 92.62 256 ASN A C 1
ATOM 1890 O O . ASN A 1 256 ? 25.418 2.224 3.941 1.00 92.62 256 ASN A O 1
ATOM 1894 N N . LYS A 1 257 ? 23.709 2.613 5.343 1.00 93.19 257 LYS A N 1
ATOM 1895 C CA . LYS A 1 257 ? 23.660 4.067 5.153 1.00 93.19 257 LYS A CA 1
ATOM 1896 C C . LYS A 1 257 ? 23.757 4.775 6.508 1.00 93.19 257 LYS A C 1
ATOM 1898 O O . LYS A 1 257 ? 23.279 4.229 7.501 1.00 93.19 257 LYS A O 1
ATOM 1903 N N . PRO A 1 258 ? 24.343 5.984 6.582 1.00 93.38 258 PRO A N 1
ATOM 1904 C CA . PRO A 1 258 ? 24.385 6.749 7.825 1.00 93.38 258 PRO A CA 1
ATOM 1905 C C . PRO A 1 258 ? 22.991 7.011 8.409 1.00 93.38 258 PRO A C 1
ATOM 1907 O O . PRO A 1 258 ? 22.043 7.324 7.679 1.00 93.38 258 PRO A O 1
ATOM 1910 N N . THR A 1 259 ? 22.865 6.951 9.734 1.00 91.44 259 THR A N 1
ATOM 1911 C CA . THR A 1 259 ? 21.615 7.284 10.432 1.00 91.44 259 THR A CA 1
ATOM 1912 C C . THR A 1 259 ? 21.139 8.684 10.041 1.00 91.44 259 THR A C 1
ATOM 1914 O O . THR A 1 259 ? 21.921 9.631 10.036 1.00 91.44 259 THR A O 1
ATOM 1917 N N . GLY A 1 260 ? 19.851 8.823 9.716 1.00 89.50 260 GLY A N 1
ATOM 1918 C CA . GLY A 1 260 ? 19.272 10.094 9.267 1.00 89.50 260 GLY A CA 1
ATOM 1919 C C . GLY A 1 260 ? 19.408 10.381 7.768 1.00 89.50 260 GLY A C 1
ATOM 1920 O O . GLY A 1 260 ? 18.888 11.399 7.318 1.00 89.50 260 GLY A O 1
ATOM 1921 N N . THR A 1 261 ? 20.030 9.491 6.981 1.00 94.75 261 THR A N 1
ATOM 1922 C CA . THR A 1 261 ? 19.973 9.567 5.510 1.00 94.75 261 THR A CA 1
ATOM 1923 C C . THR A 1 261 ? 18.519 9.649 5.040 1.00 94.75 261 THR A C 1
ATOM 1925 O O . THR A 1 261 ? 17.672 8.855 5.458 1.00 94.75 261 THR A O 1
ATOM 1928 N N . ILE A 1 262 ? 18.240 10.616 4.166 1.00 94.38 262 ILE A N 1
ATOM 1929 C CA . ILE A 1 262 ? 16.962 10.754 3.468 1.00 94.38 262 ILE A CA 1
ATOM 1930 C C . ILE A 1 262 ? 17.121 10.202 2.056 1.00 94.38 262 ILE A C 1
ATOM 1932 O O . ILE A 1 262 ? 18.111 10.482 1.382 1.00 94.38 262 ILE A O 1
ATOM 1936 N N . GLY A 1 263 ? 16.119 9.465 1.592 1.00 93.94 263 GLY A N 1
ATOM 1937 C CA . GLY A 1 263 ? 16.035 9.051 0.201 1.00 93.94 263 GLY A CA 1
ATOM 1938 C C . GLY A 1 263 ? 14.785 8.234 -0.085 1.00 93.94 263 GLY A C 1
ATOM 1939 O O . GLY A 1 263 ? 13.886 8.102 0.749 1.00 93.94 263 GLY A O 1
ATOM 1940 N N . GLY A 1 264 ? 14.729 7.651 -1.273 1.00 94.62 264 GLY A N 1
ATOM 1941 C CA . GLY A 1 264 ? 13.610 6.847 -1.735 1.00 94.62 264 GLY A CA 1
ATOM 1942 C C . GLY A 1 264 ? 13.482 6.882 -3.251 1.00 94.62 264 GLY A C 1
ATOM 1943 O O . GLY A 1 264 ? 14.436 7.163 -3.971 1.00 94.62 264 GLY A O 1
ATOM 1944 N N . LYS A 1 265 ? 12.284 6.573 -3.745 1.00 94.19 265 LYS A N 1
ATOM 1945 C CA . LYS A 1 265 ? 11.986 6.422 -5.173 1.00 94.19 265 LYS A CA 1
ATOM 1946 C C . LYS A 1 265 ? 12.289 7.680 -5.999 1.00 94.19 265 LYS A C 1
ATOM 1948 O O . LYS A 1 265 ? 12.544 7.540 -7.190 1.00 94.19 265 LYS A O 1
ATOM 1953 N N . LEU A 1 266 ? 12.236 8.880 -5.415 1.00 94.06 266 LEU A N 1
ATOM 1954 C CA . LEU A 1 266 ? 12.321 10.123 -6.182 1.00 94.06 266 LEU A CA 1
ATOM 1955 C C . LEU A 1 266 ? 13.729 10.402 -6.732 1.00 94.06 266 LEU A C 1
ATOM 1957 O O . LEU A 1 266 ? 13.877 10.497 -7.950 1.00 94.06 266 LEU A O 1
ATOM 1961 N N . ASN A 1 267 ? 14.740 10.542 -5.871 1.00 91.00 267 ASN A N 1
ATOM 1962 C CA . ASN A 1 267 ? 16.074 10.976 -6.290 1.00 91.00 267 ASN A CA 1
ATOM 1963 C C . ASN A 1 267 ? 17.145 9.894 -6.088 1.00 91.00 267 ASN A C 1
ATOM 1965 O O . ASN A 1 267 ? 17.970 9.706 -6.978 1.00 91.00 267 ASN A O 1
ATOM 1969 N N . THR A 1 268 ? 17.128 9.146 -4.979 1.00 93.69 268 THR A N 1
ATOM 1970 C CA . THR A 1 268 ? 18.229 8.217 -4.640 1.00 93.69 268 THR A CA 1
ATOM 1971 C C . THR A 1 268 ? 18.053 6.799 -5.187 1.00 93.69 268 THR A C 1
ATOM 1973 O O . THR A 1 268 ? 19.027 6.181 -5.601 1.00 93.69 268 THR A O 1
ATOM 1976 N N . ALA A 1 269 ? 16.838 6.251 -5.222 1.00 93.12 269 ALA A N 1
ATOM 1977 C CA . ALA A 1 269 ? 16.653 4.822 -5.465 1.00 93.12 269 ALA A CA 1
ATOM 1978 C C . ALA A 1 269 ? 17.040 4.377 -6.881 1.00 93.12 269 ALA A C 1
ATOM 1980 O O . ALA A 1 269 ? 16.513 4.885 -7.872 1.00 93.12 269 ALA A O 1
ATOM 1981 N N . VAL A 1 270 ? 17.859 3.331 -6.964 1.00 91.00 270 VAL A N 1
ATOM 1982 C CA . VAL A 1 270 ? 18.122 2.574 -8.196 1.00 91.00 270 VAL A CA 1
ATOM 1983 C C . VAL A 1 270 ? 17.418 1.210 -8.138 1.00 91.00 270 VAL A C 1
ATOM 1985 O O . VAL A 1 270 ? 17.170 0.665 -7.055 1.00 91.00 270 VAL A O 1
ATOM 1988 N N . ASN A 1 271 ? 17.037 0.684 -9.304 1.00 88.38 271 ASN A N 1
ATOM 1989 C CA . ASN A 1 271 ? 16.564 -0.686 -9.531 1.00 88.38 271 ASN A CA 1
ATOM 1990 C C . ASN A 1 271 ? 16.905 -1.143 -10.963 1.00 88.38 271 ASN A C 1
ATOM 1992 O O . ASN A 1 271 ? 17.078 -0.306 -11.842 1.00 88.38 271 ASN A O 1
ATOM 1996 N N . ALA A 1 272 ? 16.916 -2.452 -11.222 1.00 84.88 272 ALA A N 1
ATOM 1997 C CA . ALA A 1 272 ? 17.274 -3.011 -12.531 1.00 84.88 272 ALA A CA 1
ATOM 1998 C C . ALA A 1 272 ? 16.225 -2.817 -13.657 1.00 84.88 272 ALA A C 1
ATOM 2000 O O . ALA A 1 272 ? 16.503 -3.173 -14.795 1.00 84.88 272 ALA A O 1
ATOM 2001 N N . TYR A 1 273 ? 15.040 -2.250 -13.382 1.00 87.06 273 TYR A N 1
ATOM 2002 C CA . TYR A 1 273 ? 13.971 -2.093 -14.383 1.00 87.06 273 TYR A CA 1
ATOM 2003 C C . TYR A 1 273 ? 14.130 -0.792 -15.183 1.00 87.06 273 TYR A C 1
ATOM 2005 O O . TYR A 1 273 ? 14.610 -0.782 -16.315 1.00 87.06 273 TYR A O 1
ATOM 2013 N N . CYS A 1 274 ? 13.718 0.326 -14.576 1.00 85.25 274 CYS A N 1
ATOM 2014 C CA . CYS A 1 274 ? 13.726 1.663 -15.184 1.00 85.25 274 CYS A CA 1
ATOM 2015 C C . CYS A 1 274 ? 14.817 2.561 -14.578 1.00 85.25 274 CYS A C 1
ATOM 2017 O O . CYS A 1 274 ? 14.744 3.781 -14.698 1.00 85.25 274 CYS A O 1
ATOM 2019 N N . ILE A 1 275 ? 15.789 1.965 -13.880 1.00 88.56 275 ILE A N 1
ATOM 2020 C CA . ILE A 1 275 ? 16.875 2.638 -13.161 1.00 88.56 275 ILE A CA 1
ATOM 2021 C C . ILE A 1 275 ? 16.356 3.565 -12.050 1.00 88.56 275 ILE A C 1
ATOM 2023 O O . ILE A 1 275 ? 16.183 3.112 -10.918 1.00 88.56 275 ILE A O 1
ATOM 2027 N N . ASN A 1 276 ? 16.085 4.837 -12.348 1.00 91.75 276 ASN A N 1
ATOM 2028 C CA . ASN A 1 276 ? 15.792 5.895 -11.376 1.00 91.75 276 ASN A CA 1
ATOM 2029 C C . ASN A 1 276 ? 14.880 6.976 -12.002 1.00 91.75 276 ASN A C 1
ATOM 2031 O O . ASN A 1 276 ? 14.923 7.208 -13.211 1.00 91.75 276 ASN A O 1
ATOM 2035 N N . THR A 1 277 ? 14.043 7.651 -11.201 1.00 92.94 277 THR A N 1
ATOM 2036 C CA . THR A 1 277 ? 13.021 8.573 -11.743 1.00 92.94 277 THR A CA 1
ATOM 2037 C C . THR A 1 277 ? 13.561 9.910 -12.256 1.00 92.94 277 THR A C 1
ATOM 2039 O O . THR A 1 277 ? 12.861 10.575 -13.020 1.00 92.94 277 THR A O 1
ATOM 2042 N N . LEU A 1 278 ? 14.807 10.280 -11.924 1.00 91.62 278 LEU A N 1
ATOM 2043 C CA . LEU A 1 278 ? 15.472 11.480 -12.449 1.00 91.62 278 LEU A CA 1
ATOM 2044 C C . LEU A 1 278 ? 15.559 11.487 -13.982 1.00 91.62 278 LEU A C 1
ATOM 2046 O O . LEU A 1 278 ? 15.435 12.549 -14.584 1.00 91.62 278 LEU A O 1
ATOM 2050 N N . GLY A 1 279 ? 15.719 10.318 -14.614 1.00 87.12 279 GLY A N 1
ATOM 2051 C CA . GLY A 1 279 ? 15.807 10.207 -16.074 1.00 87.12 279 GLY A CA 1
ATOM 2052 C C . GLY A 1 279 ? 14.466 10.327 -16.810 1.00 87.12 279 GLY A C 1
ATOM 2053 O O . GLY A 1 279 ? 14.456 10.632 -17.998 1.00 87.12 279 GLY A O 1
ATOM 2054 N N . ASN A 1 280 ? 13.329 10.085 -16.142 1.00 88.56 280 ASN A N 1
ATOM 2055 C CA . ASN A 1 280 ? 12.007 10.125 -16.779 1.00 88.56 280 ASN A CA 1
ATOM 2056 C C . ASN A 1 280 ? 10.868 10.347 -15.767 1.00 88.56 280 ASN A C 1
ATOM 2058 O O . ASN A 1 280 ? 10.076 9.443 -15.476 1.00 88.56 280 ASN A O 1
ATOM 2062 N N . TRP A 1 281 ? 10.734 11.574 -15.257 1.00 92.19 281 TRP A N 1
ATOM 2063 C CA . TRP A 1 281 ? 9.617 11.919 -14.372 1.00 92.19 281 TRP A CA 1
ATOM 2064 C C . TRP A 1 281 ? 8.244 11.708 -15.033 1.00 92.19 281 TRP A C 1
ATOM 2066 O O . TRP A 1 281 ? 7.311 11.249 -14.376 1.00 92.19 281 TRP A O 1
ATOM 2076 N N . ASN A 1 282 ? 8.105 11.986 -16.334 1.00 89.88 282 ASN A N 1
ATOM 2077 C CA . ASN A 1 282 ? 6.808 11.908 -17.008 1.00 89.88 282 ASN A CA 1
ATOM 2078 C C . ASN A 1 282 ? 6.261 10.473 -17.068 1.00 89.88 282 ASN A C 1
ATOM 2080 O O . ASN A 1 282 ? 5.077 10.263 -16.787 1.00 89.88 282 ASN A O 1
ATOM 2084 N N . GLY A 1 283 ? 7.120 9.491 -17.351 1.00 88.19 283 GLY A N 1
ATOM 2085 C CA . GLY A 1 283 ? 6.783 8.071 -17.285 1.00 88.19 283 GLY A CA 1
ATOM 2086 C C . GLY A 1 283 ? 6.625 7.581 -15.845 1.00 88.19 283 GLY A C 1
ATOM 2087 O O . GLY A 1 283 ? 5.575 7.057 -15.479 1.00 88.19 283 GLY A O 1
ATOM 2088 N N . CYS A 1 284 ? 7.630 7.794 -14.989 1.00 89.88 284 CYS A N 1
ATOM 2089 C CA . CYS A 1 284 ? 7.602 7.281 -13.616 1.00 89.88 284 CYS A CA 1
ATOM 2090 C C . CYS A 1 284 ? 6.436 7.859 -12.800 1.00 89.88 284 CYS A C 1
ATOM 2092 O O . CYS A 1 284 ? 5.730 7.116 -12.114 1.00 89.88 284 CYS A O 1
ATOM 2094 N N . GLY A 1 285 ? 6.215 9.170 -12.908 1.00 92.62 285 GLY A N 1
ATOM 2095 C CA . GLY A 1 285 ? 5.182 9.936 -12.215 1.00 92.62 285 GLY A CA 1
ATOM 2096 C C . GLY A 1 285 ? 3.744 9.592 -12.616 1.00 92.62 285 GLY A C 1
ATOM 2097 O O . GLY A 1 285 ? 2.829 10.064 -11.956 1.00 92.62 285 GLY A O 1
ATOM 2098 N N . ALA A 1 286 ? 3.513 8.733 -13.620 1.00 92.12 286 ALA A N 1
ATOM 2099 C CA . ALA A 1 286 ? 2.190 8.149 -13.889 1.00 92.12 286 ALA A CA 1
ATOM 2100 C C . ALA A 1 286 ? 1.562 7.523 -12.630 1.00 92.12 286 ALA A C 1
ATOM 2102 O O . ALA A 1 286 ? 0.370 7.688 -12.373 1.00 92.12 286 ALA A O 1
ATOM 2103 N N . CYS A 1 287 ? 2.399 6.879 -11.810 1.00 93.12 287 CYS A N 1
ATOM 2104 C CA . CYS A 1 287 ? 2.014 6.243 -10.550 1.00 93.12 287 CYS A CA 1
ATOM 2105 C C . CYS A 1 287 ? 2.176 7.148 -9.309 1.00 93.12 287 CYS A C 1
ATOM 2107 O O . CYS A 1 287 ? 2.127 6.650 -8.185 1.00 93.12 287 CYS A O 1
ATOM 2109 N N . HIS A 1 288 ? 2.474 8.441 -9.474 1.00 96.06 288 HIS A N 1
ATOM 2110 C CA . HIS A 1 288 ? 2.617 9.386 -8.359 1.00 96.06 288 HIS A CA 1
ATOM 2111 C C . HIS A 1 288 ? 1.256 9.976 -7.987 1.00 96.06 288 HIS A C 1
ATOM 2113 O O . HIS A 1 288 ? 0.483 10.314 -8.875 1.00 96.06 288 HIS A O 1
ATOM 2119 N N . ILE A 1 289 ? 0.949 10.123 -6.698 1.00 96.25 289 ILE A N 1
ATOM 2120 C CA . ILE A 1 289 ? -0.381 10.577 -6.241 1.00 96.25 289 ILE A CA 1
ATOM 2121 C C . ILE A 1 289 ? -0.634 12.079 -6.443 1.00 96.25 289 ILE A C 1
ATOM 2123 O O . ILE A 1 289 ? -1.670 12.594 -6.036 1.00 96.25 289 ILE A O 1
ATOM 2127 N N . GLY A 1 290 ? 0.315 12.807 -7.029 1.00 95.38 290 GLY A N 1
ATOM 2128 C CA . GLY A 1 290 ? 0.158 14.218 -7.341 1.00 95.38 290 GLY A CA 1
ATOM 2129 C C . GLY A 1 290 ? -0.458 14.488 -8.712 1.00 95.38 290 GLY A C 1
ATOM 2130 O O . GLY A 1 290 ? -0.555 13.599 -9.558 1.00 95.38 290 GLY A O 1
ATOM 2131 N N . ALA A 1 291 ? -0.791 15.755 -8.956 1.00 93.75 291 ALA A N 1
ATOM 2132 C CA . ALA A 1 291 ? -1.332 16.297 -10.205 1.00 93.75 291 ALA A CA 1
ATOM 2133 C C . ALA A 1 291 ? -0.270 16.450 -11.322 1.00 93.75 291 ALA A C 1
ATOM 2135 O O . ALA A 1 291 ? -0.438 17.211 -12.271 1.00 93.75 291 ALA A O 1
ATOM 2136 N N . GLY A 1 292 ? 0.834 15.704 -11.235 1.00 93.75 292 GLY A N 1
ATOM 2137 C CA . GLY A 1 292 ? 1.812 15.532 -12.308 1.00 93.75 292 GLY A CA 1
ATOM 2138 C C . GLY A 1 292 ? 3.121 16.298 -12.136 1.00 93.75 292 GLY A C 1
ATOM 2139 O O . GLY A 1 292 ? 4.104 15.884 -12.756 1.00 93.75 292 GLY A O 1
ATOM 2140 N N . ALA A 1 293 ? 3.188 17.325 -11.280 1.00 94.69 293 ALA A N 1
ATOM 2141 C CA . ALA A 1 293 ? 4.445 18.010 -10.968 1.00 94.69 293 ALA A CA 1
ATOM 2142 C C . ALA A 1 293 ? 5.308 17.188 -9.993 1.00 94.69 293 ALA A C 1
ATOM 2144 O O . ALA A 1 293 ? 4.788 16.480 -9.125 1.00 94.69 293 ALA A O 1
ATOM 2145 N N . LYS A 1 294 ? 6.636 17.285 -10.128 1.00 95.19 294 LYS A N 1
ATOM 2146 C CA . LYS A 1 294 ? 7.584 16.548 -9.284 1.00 95.19 294 LYS A CA 1
ATOM 2147 C C . LYS A 1 294 ? 7.554 17.098 -7.844 1.00 95.19 294 LYS A C 1
ATOM 2149 O O . LYS A 1 294 ? 7.568 18.317 -7.660 1.00 95.19 294 LYS A O 1
ATOM 2154 N N . PRO A 1 295 ? 7.546 16.252 -6.797 1.00 95.44 295 PRO A N 1
ATOM 2155 C CA . PRO A 1 295 ? 7.732 16.724 -5.427 1.00 95.44 295 PRO A CA 1
ATOM 2156 C C . PRO A 1 295 ? 8.987 17.599 -5.303 1.00 95.44 295 PRO A C 1
ATOM 2158 O O . PRO A 1 295 ? 10.027 17.299 -5.889 1.00 95.44 295 PRO A O 1
ATOM 2161 N N . GLY A 1 296 ? 8.865 18.709 -4.574 1.00 92.06 296 GLY A N 1
ATOM 2162 C CA . GLY A 1 296 ? 9.918 19.720 -4.440 1.00 92.06 296 GLY A CA 1
ATOM 2163 C C . GLY A 1 296 ? 9.967 20.785 -5.547 1.00 92.06 296 GLY A C 1
ATOM 2164 O O . GLY A 1 296 ? 10.632 21.794 -5.343 1.00 92.06 296 GLY A O 1
ATOM 2165 N N . THR A 1 297 ? 9.253 20.638 -6.675 1.00 93.44 297 THR A N 1
ATOM 2166 C CA . THR A 1 297 ? 9.200 21.686 -7.726 1.00 93.44 297 THR A CA 1
ATOM 2167 C C . THR A 1 297 ? 8.002 22.630 -7.603 1.00 93.44 297 THR A C 1
ATOM 2169 O O . THR A 1 297 ? 7.879 23.569 -8.384 1.00 93.44 297 THR A O 1
ATOM 2172 N N . VAL A 1 298 ? 7.105 22.387 -6.645 1.00 92.94 298 VAL A N 1
ATOM 2173 C CA . VAL A 1 298 ? 5.946 23.239 -6.338 1.00 92.94 298 VAL A CA 1
ATOM 2174 C C . VAL A 1 298 ? 6.136 23.900 -4.976 1.00 92.94 298 VAL A C 1
ATOM 2176 O O . VAL A 1 298 ? 6.521 23.234 -4.018 1.00 92.94 298 VAL A O 1
ATOM 2179 N N . ALA A 1 299 ? 5.853 25.202 -4.882 1.00 93.06 299 ALA A N 1
ATOM 2180 C CA . ALA A 1 299 ? 6.009 25.963 -3.637 1.00 93.06 299 ALA A CA 1
ATOM 2181 C C . ALA A 1 299 ? 5.030 25.515 -2.535 1.00 93.06 299 ALA A C 1
ATOM 2183 O O . ALA A 1 299 ? 5.355 25.557 -1.354 1.00 93.06 299 ALA A O 1
ATOM 2184 N N . ASP A 1 300 ? 3.841 25.060 -2.933 1.00 94.44 300 ASP A N 1
ATOM 2185 C CA . ASP A 1 300 ? 2.819 24.504 -2.050 1.00 94.44 300 ASP A CA 1
ATOM 2186 C C . ASP A 1 300 ? 2.486 23.084 -2.515 1.00 94.44 300 ASP A C 1
ATOM 2188 O O . ASP A 1 300 ? 1.836 22.876 -3.543 1.00 94.44 300 ASP A O 1
ATOM 2192 N N . ALA A 1 301 ? 2.962 22.101 -1.753 1.00 95.75 301 ALA A N 1
ATOM 2193 C CA . ALA A 1 301 ? 2.758 20.689 -2.041 1.00 95.75 301 ALA A CA 1
ATOM 2194 C C . ALA A 1 301 ? 1.277 20.278 -2.016 1.00 95.75 301 ALA A C 1
ATOM 2196 O O . ALA A 1 301 ? 0.893 19.388 -2.771 1.00 95.75 301 ALA A O 1
ATOM 2197 N N . THR A 1 302 ? 0.438 20.934 -1.204 1.00 95.88 302 THR A N 1
ATOM 2198 C CA . THR A 1 302 ? -0.975 20.553 -1.036 1.00 95.88 302 THR A CA 1
ATOM 2199 C 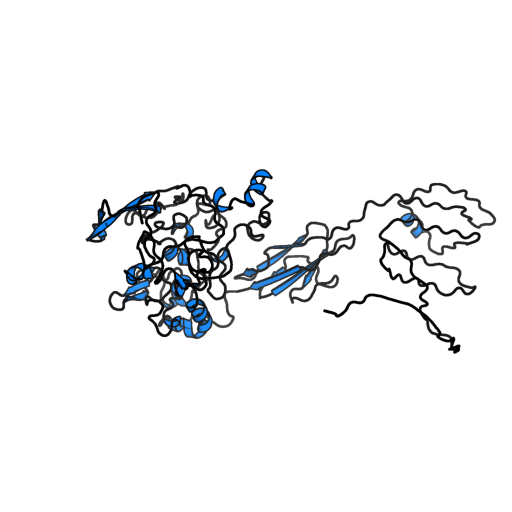C . THR A 1 302 ? -1.783 20.760 -2.317 1.00 95.88 302 THR A C 1
ATOM 2201 O O . THR A 1 302 ? -2.667 19.966 -2.630 1.00 95.88 302 THR A O 1
ATOM 2204 N N . LYS A 1 303 ? -1.416 21.768 -3.119 1.00 94.00 303 LYS A N 1
ATOM 2205 C CA . LYS A 1 303 ? -2.037 22.088 -4.417 1.00 94.00 303 LYS A CA 1
ATOM 2206 C C . LYS A 1 303 ? -1.657 21.128 -5.544 1.00 94.00 303 LYS A C 1
ATOM 2208 O O . LYS A 1 303 ? -2.337 21.097 -6.564 1.00 94.00 303 LYS A O 1
ATOM 2213 N N . ASN A 1 304 ? -0.593 20.344 -5.369 1.00 95.75 304 ASN A N 1
ATOM 2214 C CA . ASN A 1 304 ? -0.166 19.318 -6.320 1.00 95.75 304 ASN A CA 1
ATOM 2215 C C . ASN A 1 304 ? -0.659 17.918 -5.920 1.00 95.75 304 ASN A C 1
ATOM 2217 O O . ASN A 1 304 ? -0.180 16.944 -6.483 1.00 95.75 304 ASN A O 1
ATOM 2221 N N . ILE A 1 305 ? -1.577 17.770 -4.963 1.00 96.31 305 ILE A N 1
ATOM 2222 C CA . ILE A 1 305 ? -2.168 16.465 -4.633 1.00 96.31 305 ILE A CA 1
ATOM 2223 C C . ILE A 1 305 ? -3.362 16.196 -5.551 1.00 96.31 305 ILE A C 1
ATOM 2225 O O . ILE A 1 305 ? -4.235 17.045 -5.723 1.00 96.31 305 ILE A O 1
ATOM 2229 N N . ASP A 1 306 ? -3.413 14.995 -6.122 1.00 96.44 306 ASP A N 1
ATOM 2230 C CA . ASP A 1 306 ? -4.590 14.477 -6.807 1.00 96.44 306 ASP A CA 1
ATOM 2231 C C . ASP A 1 306 ? -5.387 13.626 -5.810 1.00 96.44 306 ASP A C 1
ATOM 2233 O O . ASP A 1 306 ? -5.068 12.470 -5.547 1.00 96.44 306 ASP A O 1
ATOM 2237 N N . CYS A 1 307 ? -6.413 14.220 -5.200 1.00 96.00 307 CYS A N 1
ATOM 2238 C CA . CYS A 1 307 ? -7.252 13.530 -4.218 1.00 96.00 307 CYS A CA 1
ATOM 2239 C C . CYS A 1 307 ? -8.077 12.393 -4.850 1.00 96.00 307 CYS A C 1
ATOM 2241 O O . CYS A 1 307 ? -8.387 11.396 -4.194 1.00 96.00 307 CYS A O 1
ATOM 2243 N N . LEU A 1 308 ? -8.453 12.537 -6.124 1.00 96.06 308 LEU A N 1
ATOM 2244 C CA . LEU A 1 308 ? -9.420 11.662 -6.785 1.00 96.06 308 LEU A CA 1
ATOM 2245 C C . LEU A 1 308 ? -8.809 10.314 -7.166 1.00 96.06 308 LEU A C 1
ATOM 2247 O O . LEU A 1 308 ? -9.517 9.308 -7.139 1.00 96.06 308 LEU A O 1
ATOM 2251 N N . ILE A 1 309 ? -7.497 10.263 -7.422 1.00 95.81 309 ILE A N 1
ATOM 2252 C CA . ILE A 1 309 ? -6.781 9.017 -7.734 1.00 95.81 309 ILE A CA 1
ATOM 2253 C C . ILE A 1 309 ? -7.028 7.927 -6.670 1.00 95.81 309 ILE A C 1
ATOM 2255 O O . ILE A 1 309 ? -7.245 6.760 -7.008 1.00 95.81 309 ILE A O 1
ATOM 2259 N N . CYS A 1 310 ? -7.096 8.314 -5.391 1.00 96.56 310 CYS A N 1
ATOM 2260 C CA . CYS A 1 310 ? -7.367 7.415 -4.267 1.00 96.56 310 CYS A CA 1
ATOM 2261 C C . CYS A 1 310 ? -8.857 7.313 -3.902 1.00 96.56 310 CYS A C 1
ATOM 2263 O O . CYS A 1 310 ? -9.290 6.247 -3.468 1.00 96.56 310 CYS A O 1
ATOM 2265 N N . HIS A 1 311 ? -9.632 8.390 -4.064 1.00 95.69 311 HIS A N 1
ATOM 2266 C CA . HIS A 1 311 ? -10.989 8.511 -3.505 1.00 95.69 311 HIS A CA 1
ATOM 2267 C C . HIS A 1 311 ? -12.141 8.400 -4.515 1.00 95.69 311 HIS A C 1
ATOM 2269 O O . HIS A 1 311 ? -13.304 8.499 -4.122 1.00 95.69 311 HIS A O 1
ATOM 2275 N N . GLN A 1 312 ? -11.847 8.170 -5.799 1.00 95.56 312 GLN A N 1
ATOM 2276 C CA . GLN A 1 312 ? -12.860 7.938 -6.826 1.00 95.56 312 GLN A CA 1
ATOM 2277 C C . GLN A 1 312 ? -12.410 6.856 -7.820 1.00 95.56 312 GLN A C 1
ATOM 2279 O O . GLN A 1 312 ? -11.538 7.073 -8.654 1.00 95.56 312 GLN A O 1
ATOM 2284 N N . LYS A 1 313 ? -13.003 5.659 -7.749 1.00 93.75 313 LYS A N 1
ATOM 2285 C CA . LYS A 1 313 ? -12.645 4.494 -8.585 1.00 93.75 313 LYS A CA 1
ATOM 2286 C C . LYS A 1 313 ? -12.896 4.716 -10.080 1.00 93.75 313 LYS A C 1
ATOM 2288 O O . LYS A 1 313 ? -12.173 4.168 -10.915 1.00 93.75 313 LYS A O 1
ATOM 2293 N N . GLU A 1 314 ? -13.895 5.527 -10.427 1.00 95.44 314 GLU A N 1
ATOM 2294 C CA . GLU A 1 314 ? -14.236 5.818 -11.823 1.00 95.44 314 GLU A CA 1
ATOM 2295 C C . GLU A 1 314 ? -13.347 6.913 -12.422 1.00 95.44 314 GLU A C 1
ATOM 2297 O O . GLU A 1 314 ? -13.129 6.910 -13.632 1.00 95.44 314 GLU A O 1
ATOM 2302 N N . TYR A 1 315 ? -12.730 7.769 -11.598 1.00 96.31 315 TYR A N 1
ATOM 2303 C CA . TYR A 1 315 ? -11.835 8.838 -12.046 1.00 96.31 315 TYR A CA 1
ATOM 2304 C C . TYR A 1 315 ? -10.645 8.276 -12.825 1.00 96.31 315 TYR A C 1
ATOM 2306 O O . TYR A 1 315 ? -10.014 7.294 -12.420 1.00 96.31 315 TYR A O 1
ATOM 2314 N N . LYS A 1 316 ? -10.358 8.890 -13.970 1.00 96.12 316 LYS A N 1
ATOM 2315 C CA . LYS A 1 316 ? -9.181 8.626 -14.798 1.00 96.12 316 LYS A CA 1
ATOM 2316 C C . LYS A 1 316 ? -8.527 9.957 -15.122 1.00 96.12 316 LYS A C 1
ATOM 2318 O O . LYS A 1 316 ? -9.183 10.996 -15.143 1.00 96.12 316 LYS A O 1
ATOM 2323 N N . ARG A 1 317 ? -7.226 9.913 -15.382 1.00 95.12 317 ARG A N 1
ATOM 2324 C CA . ARG A 1 317 ? -6.415 11.087 -15.694 1.00 95.12 317 ARG A CA 1
ATOM 2325 C C . ARG A 1 317 ? -5.421 10.771 -16.797 1.00 95.12 317 ARG A C 1
ATOM 2327 O O . ARG A 1 317 ? -4.905 9.655 -16.871 1.00 95.12 317 ARG A O 1
ATOM 2334 N N . VAL A 1 318 ? -5.133 11.773 -17.610 1.00 94.94 318 VAL A N 1
ATOM 2335 C CA . VAL A 1 318 ? -4.166 11.733 -18.706 1.00 94.94 318 VAL A CA 1
ATOM 2336 C C . VAL A 1 318 ? -3.123 12.817 -18.463 1.00 94.94 318 VAL A C 1
ATOM 2338 O O . VAL A 1 318 ? -3.416 13.837 -17.841 1.00 94.94 318 VAL A O 1
ATOM 2341 N N . ARG A 1 319 ? -1.872 12.584 -18.877 1.00 93.56 319 ARG A N 1
ATOM 2342 C CA . ARG A 1 319 ? -0.852 13.635 -18.816 1.00 93.56 319 ARG A CA 1
ATOM 2343 C C . ARG A 1 319 ? -1.042 14.554 -20.018 1.00 93.56 319 ARG A C 1
ATOM 2345 O O . ARG A 1 319 ? -0.895 14.102 -21.152 1.00 93.56 319 ARG A O 1
ATOM 2352 N N . ASN A 1 320 ? -1.320 15.824 -19.762 1.00 93.25 320 ASN A N 1
ATOM 2353 C CA . ASN A 1 320 ? -1.364 16.854 -20.786 1.00 93.25 320 ASN A CA 1
ATOM 2354 C C . ASN A 1 320 ? 0.026 16.980 -21.435 1.00 93.25 320 ASN A C 1
ATOM 2356 O O . ASN A 1 320 ? 1.028 17.178 -20.741 1.00 93.25 320 ASN A O 1
ATOM 2360 N N . ALA A 1 321 ? 0.102 16.860 -22.761 1.00 89.06 321 ALA A N 1
ATOM 2361 C CA . ALA A 1 321 ? 1.377 16.847 -23.481 1.00 89.06 321 ALA A CA 1
ATOM 2362 C C . ALA A 1 321 ? 2.113 18.203 -23.464 1.00 89.06 321 ALA A C 1
ATOM 2364 O O . ALA A 1 321 ? 3.329 18.235 -23.641 1.00 89.06 321 ALA A O 1
ATOM 2365 N N . THR A 1 322 ? 1.395 19.309 -23.244 1.00 91.12 322 THR A N 1
ATOM 2366 C CA . THR A 1 322 ? 1.944 20.673 -23.252 1.00 91.12 322 THR A CA 1
ATOM 2367 C C . THR A 1 322 ? 2.368 21.130 -21.859 1.00 91.12 322 THR A C 1
ATOM 2369 O O . THR A 1 322 ? 3.478 21.628 -21.697 1.00 91.12 322 THR A O 1
ATOM 2372 N N . SER A 1 323 ? 1.513 20.967 -20.843 1.00 89.75 323 SER A N 1
ATOM 2373 C CA . SER A 1 323 ? 1.830 21.383 -19.467 1.00 89.75 323 SER A CA 1
ATOM 2374 C C . SER A 1 323 ? 2.636 20.339 -18.691 1.00 89.75 323 SER A C 1
ATOM 2376 O O . SER A 1 323 ? 3.247 20.659 -17.673 1.00 89.75 323 SER A O 1
ATOM 2378 N N . GLY A 1 324 ? 2.612 19.077 -19.132 1.00 88.31 324 GLY A N 1
ATOM 2379 C CA . GLY A 1 324 ? 3.190 17.951 -18.406 1.00 88.31 324 GLY A CA 1
ATOM 2380 C C . GLY A 1 324 ? 2.428 17.567 -17.132 1.00 88.31 324 GLY A C 1
ATOM 2381 O O . GLY A 1 324 ? 2.854 16.636 -16.453 1.00 88.31 324 GLY A O 1
ATOM 2382 N N . LEU A 1 325 ? 1.320 18.232 -16.793 1.00 92.94 325 LEU A N 1
ATOM 2383 C CA . LEU A 1 325 ? 0.498 17.937 -15.612 1.00 92.94 325 LEU A CA 1
ATOM 2384 C C . LEU A 1 325 ? -0.576 16.882 -15.917 1.00 92.94 325 LEU A C 1
ATOM 2386 O O . LEU A 1 325 ? -0.816 16.550 -17.077 1.00 92.94 325 LEU A O 1
ATOM 2390 N N . PHE A 1 326 ? -1.213 16.335 -14.881 1.00 95.44 326 PHE A N 1
ATOM 2391 C CA . PHE A 1 326 ? -2.390 15.481 -15.046 1.00 95.44 326 PHE A CA 1
ATOM 2392 C C . PHE A 1 326 ? -3.667 16.311 -15.130 1.00 95.44 326 PHE A C 1
ATOM 2394 O O . PHE A 1 326 ? -3.894 17.211 -14.323 1.00 95.44 326 PHE A O 1
ATOM 2401 N N . GLU A 1 327 ? -4.526 15.941 -16.071 1.00 93.75 327 GLU A N 1
ATOM 2402 C CA . GLU A 1 327 ? -5.886 16.450 -16.223 1.00 93.75 327 GLU A CA 1
ATOM 2403 C C . GLU A 1 327 ? -6.878 15.273 -16.288 1.00 93.75 327 GLU A C 1
ATOM 2405 O O . GLU A 1 327 ? -6.467 14.152 -16.615 1.00 93.75 327 GLU A O 1
ATOM 2410 N N . PRO A 1 328 ? -8.166 15.468 -15.950 1.00 95.38 328 PRO A N 1
ATOM 2411 C CA . PRO A 1 328 ? -9.153 14.396 -16.019 1.00 95.38 328 PRO A CA 1
ATOM 2412 C C . PRO A 1 328 ? -9.317 13.833 -17.437 1.00 95.38 328 PRO A C 1
ATOM 2414 O O . PRO A 1 328 ? -9.577 14.563 -18.389 1.00 95.38 328 PRO A O 1
ATOM 2417 N N . ASP A 1 329 ? -9.228 12.513 -17.564 1.00 96.50 329 ASP A N 1
ATOM 2418 C CA . ASP A 1 329 ? -9.431 11.773 -18.812 1.00 96.50 329 ASP A CA 1
ATOM 2419 C C . ASP A 1 329 ? -10.904 11.370 -18.909 1.00 96.50 329 ASP A C 1
ATOM 2421 O O . ASP A 1 329 ? -11.271 10.206 -18.741 1.00 96.50 329 ASP A O 1
ATOM 2425 N N . THR A 1 330 ? -11.769 12.368 -19.106 1.00 95.56 330 THR A N 1
ATOM 2426 C CA . THR A 1 330 ? -13.232 12.196 -19.093 1.00 95.56 330 THR A CA 1
ATOM 2427 C C . THR A 1 330 ? -13.722 11.210 -20.154 1.00 95.56 330 THR A C 1
ATOM 2429 O O . THR A 1 330 ? -14.724 10.538 -19.938 1.00 95.56 330 THR A O 1
ATOM 2432 N N . ALA A 1 331 ? -12.974 11.035 -21.249 1.00 96.94 331 ALA A N 1
ATOM 2433 C CA . ALA A 1 331 ? -13.235 10.026 -22.277 1.00 96.94 331 ALA A CA 1
ATOM 2434 C C . ALA A 1 331 ? -13.073 8.572 -21.782 1.00 96.94 331 ALA A C 1
ATOM 2436 O O . ALA A 1 331 ? -13.584 7.653 -22.418 1.00 96.94 331 ALA A O 1
ATOM 2437 N N . LYS A 1 332 ? -12.372 8.348 -20.660 1.00 96.12 332 LYS A N 1
ATOM 2438 C CA . LYS A 1 332 ? -12.235 7.038 -19.993 1.00 96.12 332 LYS A CA 1
ATOM 2439 C C . LYS A 1 332 ? -12.975 6.958 -18.652 1.00 96.12 332 LYS A C 1
ATOM 2441 O O . LYS A 1 332 ? -12.795 5.986 -17.918 1.00 96.12 332 LYS A O 1
ATOM 2446 N N . MET A 1 333 ? -13.785 7.960 -18.318 1.00 96.38 333 MET A N 1
ATOM 2447 C CA . MET A 1 333 ? -14.622 7.968 -17.119 1.00 96.38 333 MET A CA 1
ATOM 2448 C C . MET A 1 333 ? -16.050 7.530 -17.458 1.00 96.38 333 MET A C 1
ATOM 2450 O O . MET A 1 333 ? -16.583 7.848 -18.515 1.00 96.38 333 MET A O 1
ATOM 2454 N N . THR A 1 334 ? -16.683 6.813 -16.532 1.00 96.38 334 THR A N 1
ATOM 2455 C CA . THR A 1 334 ? -18.093 6.387 -16.622 1.00 96.38 334 THR A CA 1
ATOM 2456 C C . THR A 1 334 ? -19.063 7.405 -16.005 1.00 96.38 334 THR A C 1
ATOM 2458 O O . THR A 1 334 ? -20.277 7.225 -16.073 1.00 96.38 334 THR A O 1
ATOM 2461 N N . ILE A 1 335 ? -18.525 8.468 -15.398 1.00 95.62 335 ILE A N 1
ATOM 2462 C CA . ILE A 1 335 ? -19.233 9.513 -14.650 1.00 95.62 335 ILE A CA 1
ATOM 2463 C C . ILE A 1 335 ? -18.670 10.897 -15.002 1.00 95.62 335 ILE A C 1
ATOM 2465 O O . ILE A 1 335 ? -17.532 11.010 -15.463 1.00 95.62 335 ILE A O 1
ATOM 2469 N N . SER A 1 336 ? -19.436 11.959 -14.750 1.00 96.38 336 SER A N 1
ATOM 2470 C CA . SER A 1 336 ? -18.949 13.339 -14.868 1.00 96.38 336 SER A CA 1
ATOM 2471 C C . SER A 1 336 ? -17.961 13.702 -13.749 1.00 96.38 336 SER A C 1
ATOM 2473 O O . SER A 1 336 ? -17.873 13.025 -12.723 1.00 96.38 336 SER A O 1
ATOM 2475 N N . MET A 1 337 ? -17.228 14.810 -13.911 1.00 96.00 337 MET A N 1
ATOM 2476 C CA . MET A 1 337 ? -16.357 15.326 -12.846 1.00 96.00 337 MET A CA 1
ATOM 2477 C C . MET A 1 337 ? -17.132 15.814 -11.616 1.00 96.00 337 MET A C 1
ATOM 2479 O O . MET A 1 337 ? -16.640 15.677 -10.499 1.00 96.00 337 MET A O 1
ATOM 2483 N N . ASP A 1 338 ? -18.357 16.304 -11.806 1.00 95.81 338 ASP A N 1
ATOM 2484 C CA . ASP A 1 338 ? -19.259 16.654 -10.709 1.00 95.81 338 ASP A CA 1
ATOM 2485 C C . ASP A 1 338 ? -19.650 15.397 -9.927 1.00 95.81 338 ASP A C 1
ATOM 2487 O O . ASP A 1 338 ? -19.431 15.323 -8.722 1.00 95.81 338 ASP A O 1
ATOM 2491 N N . GLN A 1 339 ? -20.091 14.340 -10.617 1.00 94.62 339 GLN A N 1
ATOM 2492 C CA . GLN A 1 339 ? -20.366 13.041 -9.994 1.00 94.62 339 GLN A CA 1
ATOM 2493 C C . GLN A 1 339 ? -19.126 12.460 -9.292 1.00 94.62 339 GLN A C 1
ATOM 2495 O O . GLN A 1 339 ? -19.248 11.855 -8.227 1.00 94.62 339 GLN A O 1
ATOM 2500 N N . ALA A 1 340 ? -17.927 12.677 -9.845 1.00 94.88 340 ALA A N 1
ATOM 2501 C CA . ALA A 1 340 ? -16.671 12.214 -9.263 1.00 94.88 340 ALA A CA 1
ATOM 2502 C C . ALA A 1 340 ? -16.381 12.829 -7.882 1.00 94.88 340 ALA A C 1
ATOM 2504 O O . ALA A 1 340 ? -15.892 12.105 -7.010 1.00 94.88 340 ALA A O 1
ATOM 2505 N N . VAL A 1 341 ? -16.708 14.114 -7.667 1.00 94.25 341 VAL A N 1
ATOM 2506 C CA . VAL A 1 341 ? -16.608 14.774 -6.348 1.00 94.25 341 VAL A CA 1
ATOM 2507 C C . VAL A 1 341 ? -17.843 14.572 -5.469 1.00 94.25 341 VAL A C 1
ATOM 2509 O O . VAL A 1 341 ? -17.708 14.515 -4.252 1.00 94.25 341 VAL A O 1
ATOM 2512 N N . GLN A 1 342 ? -19.030 14.412 -6.058 1.00 92.06 342 GLN A N 1
ATOM 2513 C CA . GLN A 1 342 ? -20.281 14.168 -5.332 1.00 92.06 342 GLN A CA 1
ATOM 2514 C C . GLN A 1 342 ? -20.318 12.774 -4.682 1.00 92.06 342 GLN A C 1
ATOM 2516 O O . GLN A 1 342 ? -20.850 12.625 -3.584 1.00 92.06 342 GLN A O 1
ATOM 2521 N N . ALA A 1 343 ? -19.735 11.765 -5.339 1.00 89.25 343 ALA A N 1
ATOM 2522 C CA . ALA A 1 343 ? -19.757 10.357 -4.932 1.00 89.25 343 ALA A CA 1
ATOM 2523 C C . ALA A 1 343 ? -18.366 9.821 -4.522 1.00 89.25 343 ALA A C 1
ATOM 2525 O O . ALA A 1 343 ? -17.973 8.714 -4.905 1.00 89.25 343 ALA A O 1
ATOM 2526 N N . LEU A 1 344 ? -17.604 10.620 -3.767 1.00 90.00 344 LEU A N 1
ATOM 2527 C CA . LEU A 1 344 ? -16.325 10.211 -3.174 1.00 90.00 344 LEU A CA 1
ATOM 2528 C C . LEU A 1 344 ? -16.493 9.039 -2.199 1.00 90.00 344 LEU A C 1
ATOM 2530 O O . LEU A 1 344 ? -17.503 8.924 -1.505 1.00 90.00 344 LEU A O 1
ATOM 2534 N N . HIS A 1 345 ? -15.471 8.190 -2.105 1.00 86.31 345 HIS A N 1
ATOM 2535 C CA . HIS A 1 345 ? -15.471 7.036 -1.209 1.00 86.31 345 HIS A CA 1
ATOM 2536 C C . HIS A 1 345 ? -14.099 6.784 -0.560 1.00 86.31 345 HIS A C 1
ATOM 2538 O O . HIS A 1 345 ? -13.066 7.332 -0.954 1.00 86.31 345 HIS A O 1
ATOM 2544 N N . MET A 1 346 ? -14.076 5.919 0.458 1.00 86.94 346 MET A N 1
ATOM 2545 C CA . MET A 1 346 ? -12.825 5.349 0.971 1.00 86.94 346 MET A CA 1
ATOM 2546 C C . MET A 1 346 ? -12.145 4.519 -0.131 1.00 86.94 346 MET A C 1
ATOM 2548 O O . MET A 1 346 ? -12.865 3.857 -0.884 1.00 86.94 346 MET A O 1
ATOM 2552 N N . PRO A 1 347 ? -10.803 4.508 -0.246 1.00 93.12 347 PRO A N 1
ATOM 2553 C CA . PRO A 1 347 ? -10.121 3.802 -1.328 1.00 93.12 347 PRO A CA 1
ATOM 2554 C C . PRO A 1 347 ? -10.546 2.334 -1.424 1.00 93.12 347 PRO A C 1
ATOM 2556 O O . PRO A 1 347 ? -10.631 1.634 -0.414 1.00 93.12 347 PRO A O 1
ATOM 2559 N N . VAL A 1 348 ? -10.819 1.859 -2.638 1.00 92.38 348 VAL A N 1
ATOM 2560 C CA . VAL A 1 348 ? -11.058 0.433 -2.907 1.00 92.38 348 VAL A CA 1
ATOM 2561 C C . VAL A 1 348 ? -9.853 -0.173 -3.623 1.00 92.38 348 VAL A C 1
ATOM 2563 O O . VAL A 1 348 ? -8.967 0.545 -4.087 1.00 92.38 348 VAL A O 1
ATOM 2566 N N . LYS A 1 349 ? -9.810 -1.506 -3.740 1.00 95.38 349 LYS A N 1
ATOM 2567 C CA . LYS A 1 349 ? -8.664 -2.244 -4.307 1.00 95.38 349 LYS A CA 1
ATOM 2568 C C . LYS A 1 349 ? -8.168 -1.666 -5.643 1.00 95.38 349 LYS A C 1
ATOM 2570 O O . LYS A 1 349 ? -6.964 -1.507 -5.826 1.00 95.38 349 LYS A O 1
ATOM 2575 N N . SER A 1 350 ? -9.069 -1.280 -6.551 1.00 94.25 350 SER A N 1
ATOM 2576 C CA . SER A 1 350 ? -8.701 -0.697 -7.851 1.00 94.25 350 SER A CA 1
ATOM 2577 C C . SER A 1 350 ? -7.959 0.646 -7.753 1.00 94.25 350 SER A C 1
ATOM 2579 O O . SER A 1 350 ? -7.049 0.873 -8.552 1.00 94.25 350 SER A O 1
ATOM 2581 N N . ASN A 1 351 ? -8.256 1.497 -6.760 1.00 96.31 351 ASN A N 1
ATOM 2582 C CA . ASN A 1 351 ? -7.534 2.758 -6.534 1.00 96.31 351 ASN A CA 1
ATOM 2583 C C . ASN A 1 351 ? -6.061 2.525 -6.170 1.00 96.31 351 ASN A C 1
ATOM 2585 O O . ASN A 1 351 ? -5.189 3.287 -6.582 1.00 96.31 351 ASN A O 1
ATOM 2589 N N . CYS A 1 352 ? -5.768 1.465 -5.416 1.00 96.12 352 CYS A N 1
ATOM 2590 C CA . CYS A 1 352 ? -4.398 1.095 -5.064 1.00 96.12 352 CYS A CA 1
ATOM 2591 C C . CYS A 1 352 ? -3.702 0.396 -6.246 1.00 96.12 352 CYS A C 1
ATOM 2593 O O . CYS A 1 352 ? -2.590 0.757 -6.645 1.00 96.12 352 CYS A O 1
ATOM 2595 N N . LEU A 1 353 ? -4.370 -0.595 -6.845 1.00 95.44 353 LEU A N 1
ATOM 2596 C CA . LEU A 1 353 ? -3.779 -1.472 -7.859 1.00 95.44 353 LEU A CA 1
ATOM 2597 C C . LEU A 1 353 ? -3.442 -0.753 -9.169 1.00 95.44 353 LEU A C 1
ATOM 2599 O O . LEU A 1 353 ? -2.463 -1.130 -9.808 1.00 95.44 353 LEU A O 1
ATOM 2603 N N . GLN A 1 354 ? -4.143 0.327 -9.539 1.00 92.00 354 GLN A N 1
ATOM 2604 C CA . GLN A 1 354 ? -3.809 1.110 -10.742 1.00 92.00 354 GLN A CA 1
ATOM 2605 C C . GLN A 1 354 ? -2.348 1.606 -10.777 1.00 92.00 354 GLN A C 1
ATOM 2607 O O . GLN A 1 354 ? -1.809 1.801 -11.864 1.00 92.00 354 GLN A O 1
ATOM 2612 N N . CYS A 1 355 ? -1.714 1.763 -9.607 1.00 93.81 355 CYS A N 1
ATOM 2613 C CA . CYS A 1 355 ? -0.294 2.081 -9.453 1.00 93.81 355 CYS A CA 1
ATOM 2614 C C . CYS A 1 355 ? 0.520 0.868 -8.975 1.00 93.81 355 CYS A C 1
ATOM 2616 O O . CYS A 1 355 ? 1.601 0.606 -9.498 1.00 93.81 355 CYS A O 1
ATOM 2618 N N . HIS A 1 356 ? 0.023 0.130 -7.973 1.00 94.50 356 HIS A N 1
ATOM 2619 C CA . HIS A 1 356 ? 0.800 -0.919 -7.300 1.00 94.50 356 HIS A CA 1
ATOM 2620 C C . HIS A 1 356 ? 0.955 -2.203 -8.127 1.00 94.50 356 HIS A C 1
ATOM 2622 O O . HIS A 1 356 ? 2.005 -2.833 -8.037 1.00 94.50 356 HIS A O 1
ATOM 2628 N N . ALA A 1 357 ? -0.027 -2.545 -8.968 1.00 93.81 357 ALA A N 1
ATOM 2629 C CA . ALA A 1 357 ? 0.064 -3.675 -9.894 1.00 93.81 357 ALA A CA 1
ATOM 2630 C C . ALA A 1 357 ? 0.823 -3.332 -11.189 1.00 93.81 357 ALA A C 1
ATOM 2632 O O . ALA A 1 357 ? 1.391 -4.211 -11.826 1.00 93.81 357 ALA A O 1
ATOM 2633 N N . LYS A 1 358 ? 0.867 -2.045 -11.576 1.00 89.69 358 LYS A N 1
ATOM 2634 C CA . LYS A 1 358 ? 1.472 -1.574 -12.841 1.00 89.69 358 LYS A CA 1
ATOM 2635 C C . LYS A 1 358 ? 2.960 -1.206 -12.741 1.00 89.69 358 LYS A C 1
ATOM 2637 O O . LYS A 1 358 ? 3.514 -0.526 -13.612 1.00 89.69 358 LYS A O 1
ATOM 2642 N N . GLY A 1 359 ? 3.620 -1.593 -11.649 1.00 85.50 359 GLY A N 1
ATOM 2643 C CA . GLY A 1 359 ? 5.037 -1.315 -11.433 1.00 85.50 359 GLY A CA 1
ATOM 2644 C C . GLY A 1 359 ? 5.899 -1.939 -12.535 1.00 85.50 359 GLY A C 1
ATOM 2645 O O . GLY A 1 359 ? 5.734 -3.109 -12.852 1.00 85.50 359 GLY A O 1
ATOM 2646 N N . GLY A 1 360 ? 6.828 -1.166 -13.103 1.00 79.12 360 GLY A N 1
ATOM 2647 C CA . GLY A 1 360 ? 7.656 -1.603 -14.239 1.00 79.12 360 GLY A CA 1
ATOM 2648 C C . GLY A 1 360 ? 7.085 -1.254 -15.621 1.00 79.12 360 GLY A C 1
ATOM 2649 O O . GLY A 1 360 ? 7.796 -1.409 -16.604 1.00 79.12 360 GLY A O 1
ATOM 2650 N N . GLY A 1 361 ? 5.863 -0.708 -15.701 1.00 80.88 361 GLY A N 1
ATOM 2651 C CA . GLY A 1 361 ? 5.255 -0.224 -16.953 1.00 80.88 361 GLY A CA 1
ATOM 2652 C C . GLY A 1 361 ? 4.065 -1.046 -17.460 1.00 80.88 361 GLY A C 1
ATOM 2653 O O . GLY A 1 361 ? 3.497 -0.711 -18.495 1.00 80.88 361 GLY A O 1
ATOM 2654 N N . GLY A 1 362 ? 3.660 -2.082 -16.726 1.00 86.38 362 GLY A N 1
ATOM 2655 C CA . GLY A 1 362 ? 2.636 -3.044 -17.128 1.00 86.38 362 GLY A CA 1
ATOM 2656 C C . GLY A 1 362 ? 2.106 -3.831 -15.936 1.00 86.38 362 GLY A C 1
ATOM 2657 O O . GLY A 1 362 ? 2.735 -3.836 -14.877 1.00 86.38 362 GLY A O 1
ATOM 2658 N N . ASP A 1 363 ? 0.939 -4.455 -16.095 1.00 91.94 363 ASP A N 1
ATOM 2659 C CA . ASP A 1 363 ? 0.313 -5.250 -15.031 1.00 91.94 363 ASP A CA 1
ATOM 2660 C C . ASP A 1 363 ? 1.157 -6.487 -14.687 1.00 91.94 363 ASP A C 1
ATOM 2662 O O . ASP A 1 363 ? 1.702 -7.139 -15.577 1.00 91.94 363 ASP A O 1
ATOM 2666 N N . ALA A 1 364 ? 1.267 -6.791 -13.393 1.00 92.06 364 ALA A N 1
ATOM 2667 C CA . ALA A 1 364 ? 2.048 -7.887 -12.816 1.00 92.06 364 ALA A CA 1
ATOM 2668 C C . ALA A 1 364 ? 3.558 -7.905 -13.150 1.00 92.06 364 ALA A C 1
ATOM 2670 O O . ALA A 1 364 ? 4.246 -8.837 -12.735 1.00 92.06 364 ALA A O 1
ATOM 2671 N N . LEU A 1 365 ? 4.112 -6.897 -13.847 1.00 88.75 365 LEU A N 1
ATOM 2672 C CA . LEU A 1 365 ? 5.510 -6.927 -14.301 1.00 88.75 365 LEU A CA 1
ATOM 2673 C C . LEU A 1 365 ? 6.502 -6.980 -13.134 1.00 88.75 365 LEU A C 1
ATOM 2675 O O . LEU A 1 365 ? 7.199 -7.979 -12.991 1.00 88.75 365 LEU A O 1
ATOM 2679 N N . LYS A 1 366 ? 6.560 -5.940 -12.288 1.00 89.06 366 LYS A N 1
ATOM 2680 C CA . LYS A 1 366 ? 7.596 -5.820 -11.240 1.00 89.06 366 LYS A CA 1
ATOM 2681 C C . LYS A 1 366 ? 7.324 -6.622 -9.959 1.00 89.06 366 LYS A C 1
ATOM 2683 O O . LYS A 1 366 ? 8.260 -6.977 -9.246 1.00 89.06 366 LYS A O 1
ATOM 2688 N N . ARG A 1 367 ? 6.056 -6.817 -9.597 1.00 86.25 367 ARG A N 1
ATOM 2689 C CA . ARG A 1 367 ? 5.640 -7.470 -8.344 1.00 86.25 367 ARG A CA 1
ATOM 2690 C C . ARG A 1 367 ? 4.682 -8.609 -8.662 1.00 86.25 367 ARG A C 1
ATOM 2692 O O . ARG A 1 367 ? 3.482 -8.389 -8.758 1.00 86.25 367 ARG A O 1
ATOM 2699 N N . GLY A 1 368 ? 5.195 -9.827 -8.809 1.00 89.31 368 GLY A N 1
ATOM 2700 C CA . GLY A 1 368 ? 4.354 -10.987 -9.118 1.00 89.31 368 GLY A CA 1
ATOM 2701 C C . GLY A 1 368 ? 3.403 -11.430 -7.993 1.00 89.31 368 GLY A C 1
ATOM 2702 O O . GLY A 1 368 ? 2.673 -12.400 -8.176 1.00 89.31 368 GLY A O 1
ATOM 2703 N N . ASP A 1 369 ? 3.404 -10.774 -6.832 1.00 91.81 369 ASP A N 1
ATOM 2704 C CA . ASP A 1 369 ? 2.393 -10.934 -5.780 1.00 91.81 369 ASP A CA 1
ATOM 2705 C C . ASP A 1 369 ? 1.184 -9.985 -5.937 1.00 91.81 369 ASP A C 1
ATOM 2707 O O . ASP A 1 369 ? 0.186 -10.171 -5.243 1.00 91.81 369 ASP A O 1
ATOM 2711 N N . LEU A 1 370 ? 1.232 -9.007 -6.857 1.00 93.75 370 LEU A N 1
ATOM 2712 C CA . LEU A 1 370 ? 0.150 -8.043 -7.096 1.00 93.75 370 LEU A CA 1
ATOM 2713 C C . LEU A 1 370 ? -0.101 -7.778 -8.589 1.00 93.75 370 LEU A C 1
ATOM 2715 O O . LEU A 1 370 ? 0.755 -7.274 -9.312 1.00 93.75 370 LEU A O 1
ATOM 2719 N N . ALA A 1 371 ? -1.340 -8.010 -9.008 1.00 94.62 371 ALA A N 1
ATOM 2720 C CA . ALA A 1 371 ? -1.874 -7.733 -10.335 1.00 94.62 371 ALA A CA 1
ATOM 2721 C C . ALA A 1 371 ? -3.215 -6.974 -10.238 1.00 94.62 371 ALA A C 1
ATOM 2723 O O . ALA A 1 371 ? -3.864 -6.942 -9.189 1.00 94.62 371 ALA A O 1
ATOM 2724 N N . LEU A 1 372 ? -3.689 -6.378 -11.335 1.00 94.25 372 LEU A N 1
ATOM 2725 C CA . LEU A 1 372 ? -4.981 -5.673 -11.368 1.00 94.25 372 LEU A CA 1
ATOM 2726 C C . LEU A 1 372 ? -6.148 -6.589 -10.972 1.00 94.25 372 LEU A C 1
ATOM 2728 O O . LEU A 1 372 ? -7.100 -6.141 -10.329 1.00 94.25 372 LEU A O 1
ATOM 2732 N N . ILE A 1 373 ? -6.044 -7.879 -11.304 1.00 94.81 373 ILE A N 1
ATOM 2733 C CA . ILE A 1 373 ? -7.057 -8.896 -11.011 1.00 94.81 373 ILE A CA 1
ATOM 2734 C C . ILE A 1 373 ? -7.268 -9.147 -9.508 1.00 94.81 373 ILE A C 1
ATOM 2736 O O . ILE A 1 373 ? -8.376 -9.514 -9.120 1.00 94.81 373 ILE A O 1
ATOM 2740 N N . ASN A 1 374 ? -6.307 -8.830 -8.624 1.00 95.44 374 ASN A N 1
ATOM 2741 C CA . ASN A 1 374 ? -6.548 -8.843 -7.170 1.00 95.44 374 ASN A CA 1
ATOM 2742 C C . ASN A 1 374 ? -7.713 -7.913 -6.763 1.00 95.44 374 ASN A C 1
ATOM 2744 O O . ASN A 1 374 ? -8.306 -8.090 -5.700 1.00 95.44 374 ASN A O 1
ATOM 2748 N N . GLY A 1 375 ? -8.062 -6.927 -7.598 1.00 94.75 375 GLY A N 1
ATOM 2749 C CA . GLY A 1 375 ? -9.170 -6.006 -7.360 1.00 94.75 375 GLY A CA 1
ATOM 2750 C C . GLY A 1 375 ? -10.560 -6.586 -7.620 1.00 94.75 375 GLY A C 1
ATOM 2751 O O . GLY A 1 375 ? -11.522 -6.084 -7.037 1.00 94.75 375 GLY A O 1
ATOM 2752 N N . THR A 1 376 ? -10.671 -7.620 -8.459 1.00 94.12 376 THR A N 1
ATOM 2753 C CA . THR A 1 376 ? -11.948 -8.130 -8.996 1.00 94.12 376 THR A CA 1
ATOM 2754 C C . THR A 1 376 ? -12.130 -9.643 -8.880 1.00 94.12 376 THR A C 1
ATOM 2756 O O . THR A 1 376 ? -13.256 -10.113 -9.010 1.00 94.12 376 THR A O 1
ATOM 2759 N N . THR A 1 377 ? -11.060 -10.401 -8.633 1.00 95.56 377 THR A N 1
ATOM 2760 C CA . THR A 1 377 ? -11.075 -11.869 -8.660 1.00 95.56 377 THR A CA 1
ATOM 2761 C C . THR A 1 377 ? -12.062 -12.512 -7.681 1.00 95.56 377 THR A C 1
ATOM 2763 O O . THR A 1 377 ? -12.320 -12.054 -6.559 1.00 95.56 377 THR A O 1
ATOM 2766 N N . THR A 1 378 ? -12.597 -13.632 -8.139 1.00 96.75 378 THR A N 1
ATOM 2767 C CA . THR A 1 378 ? -13.408 -14.618 -7.430 1.00 96.75 378 THR A CA 1
ATOM 2768 C C . THR A 1 378 ? -12.592 -15.852 -7.037 1.00 96.75 378 THR A C 1
ATOM 2770 O O . THR A 1 378 ? -13.085 -16.682 -6.275 1.00 96.75 378 THR A O 1
ATOM 2773 N N . ASP A 1 379 ? -11.342 -15.979 -7.494 1.00 96.94 379 ASP A N 1
ATOM 2774 C CA . ASP A 1 379 ? -10.476 -17.115 -7.189 1.00 96.94 379 ASP A CA 1
ATOM 2775 C C . ASP A 1 379 ? -9.831 -16.978 -5.801 1.00 96.94 379 ASP A C 1
ATOM 2777 O O . ASP A 1 379 ? -8.749 -16.415 -5.620 1.00 96.94 379 ASP A O 1
ATOM 2781 N N . ARG A 1 380 ? -10.483 -17.570 -4.796 1.00 96.44 380 ARG A N 1
ATOM 2782 C CA . ARG A 1 380 ? -9.942 -17.688 -3.435 1.00 96.44 380 ARG A CA 1
ATOM 2783 C C . ARG A 1 380 ? -8.591 -18.405 -3.382 1.00 96.44 380 ARG A C 1
ATOM 2785 O O . ARG A 1 380 ? -7.824 -18.155 -2.456 1.00 96.44 380 ARG A O 1
ATOM 2792 N N . ASN A 1 381 ? -8.285 -19.297 -4.326 1.00 94.81 381 ASN A N 1
ATOM 2793 C CA . ASN A 1 381 ? -6.994 -19.978 -4.337 1.00 94.81 381 ASN A CA 1
ATOM 2794 C C . ASN A 1 381 ? -5.879 -19.060 -4.833 1.00 94.81 381 ASN A C 1
ATOM 2796 O O . ASN A 1 381 ? -4.730 -19.297 -4.463 1.00 94.81 381 ASN A O 1
ATOM 2800 N N . TYR A 1 382 ? -6.181 -18.040 -5.640 1.00 95.50 382 TYR A N 1
ATOM 2801 C CA . TYR A 1 382 ? -5.218 -17.018 -6.048 1.00 95.50 382 TYR A CA 1
ATOM 2802 C C . TYR A 1 382 ? -4.833 -16.130 -4.858 1.00 95.50 382 TYR A C 1
ATOM 2804 O O . TYR A 1 382 ? -3.660 -16.117 -4.480 1.00 95.50 382 TYR A O 1
ATOM 2812 N N . ASP A 1 383 ? -5.816 -15.502 -4.201 1.00 96.81 383 ASP A N 1
ATOM 2813 C CA . ASP A 1 383 ? -5.619 -14.750 -2.954 1.00 96.81 383 ASP A CA 1
ATOM 2814 C C . ASP A 1 383 ? -6.798 -14.940 -1.980 1.00 96.81 383 ASP A C 1
ATOM 2816 O O . ASP A 1 383 ? -7.906 -14.449 -2.200 1.00 96.81 383 ASP A O 1
ATOM 2820 N N . VAL A 1 384 ? -6.549 -15.620 -0.856 1.00 96.75 384 VAL A N 1
ATOM 2821 C CA . VAL A 1 384 ? -7.580 -15.923 0.157 1.00 96.75 384 VAL A CA 1
ATOM 2822 C C . VAL A 1 384 ? -8.106 -14.687 0.898 1.00 96.75 384 VAL A C 1
ATOM 2824 O O . VAL A 1 384 ? -9.192 -14.745 1.483 1.00 96.75 384 VAL A O 1
ATOM 2827 N N . HIS A 1 385 ? -7.348 -13.590 0.902 1.00 96.12 385 HIS A N 1
ATOM 2828 C CA . HIS A 1 385 ? -7.670 -12.355 1.605 1.00 96.12 385 HIS A CA 1
ATOM 2829 C C . HIS A 1 385 ? -8.428 -11.391 0.698 1.00 96.12 385 HIS A C 1
ATOM 2831 O O . HIS A 1 385 ? -9.456 -10.865 1.111 1.00 96.12 385 HIS A O 1
ATOM 2837 N N . MET A 1 386 ? -7.947 -11.170 -0.529 1.00 96.50 386 MET A N 1
ATOM 2838 C CA . MET A 1 386 ? -8.501 -10.175 -1.452 1.00 96.50 386 MET A CA 1
ATOM 2839 C C . MET A 1 386 ? -9.591 -10.710 -2.386 1.00 96.50 386 MET A C 1
ATOM 2841 O O . MET A 1 386 ? -10.404 -9.903 -2.842 1.00 96.50 386 MET A O 1
ATOM 2845 N N . ALA A 1 387 ? -9.665 -12.016 -2.666 1.00 96.31 387 ALA A N 1
ATOM 2846 C CA . ALA A 1 387 ? -10.730 -12.553 -3.515 1.00 96.31 387 ALA A CA 1
ATOM 2847 C C . ALA A 1 387 ? -12.119 -12.322 -2.902 1.00 96.31 387 ALA A C 1
ATOM 2849 O O . ALA A 1 387 ? -12.316 -12.442 -1.690 1.00 96.31 387 ALA A O 1
ATOM 2850 N N . SER A 1 388 ? -13.103 -12.046 -3.758 1.00 94.31 388 SER A N 1
ATOM 2851 C CA . SER A 1 388 ? -14.497 -11.789 -3.365 1.00 94.31 388 SER A CA 1
ATOM 2852 C C . SER A 1 388 ? -15.195 -12.989 -2.708 1.00 94.31 388 SER A C 1
ATOM 2854 O O . SER A 1 388 ? -16.109 -12.799 -1.912 1.00 94.31 388 SER A O 1
ATOM 2856 N N . THR A 1 389 ? -14.727 -14.211 -2.983 1.00 93.19 389 THR A N 1
ATOM 2857 C CA . THR A 1 389 ? -15.162 -15.472 -2.345 1.00 93.19 389 THR A CA 1
ATOM 2858 C C . THR A 1 389 ? -14.296 -15.872 -1.135 1.00 93.19 389 THR A C 1
ATOM 2860 O O . THR A 1 389 ? -14.559 -16.882 -0.477 1.00 93.19 389 THR A O 1
ATOM 2863 N N . GLY A 1 390 ? -13.230 -15.111 -0.864 1.00 93.12 390 GLY A N 1
ATOM 2864 C CA . GLY A 1 390 ? -12.378 -15.221 0.318 1.00 93.12 390 GLY A CA 1
ATOM 2865 C C . GLY A 1 390 ? -12.840 -14.269 1.422 1.00 93.12 390 GLY A C 1
ATOM 2866 O O . GLY A 1 390 ? -14.033 -14.097 1.650 1.00 93.12 390 GLY A O 1
ATOM 2867 N N . ALA A 1 391 ? -11.894 -13.622 2.104 1.00 90.81 391 ALA A N 1
ATOM 2868 C CA . ALA A 1 391 ? -12.214 -12.581 3.086 1.00 90.81 391 ALA A CA 1
ATOM 2869 C C . ALA A 1 391 ? -12.614 -11.227 2.451 1.00 90.81 391 ALA A C 1
ATOM 2871 O O . ALA A 1 391 ? -13.046 -10.328 3.170 1.00 90.81 391 ALA A O 1
ATOM 2872 N N . ASN A 1 392 ? -12.474 -11.077 1.124 1.00 93.00 392 ASN A N 1
ATOM 2873 C CA . ASN A 1 392 ? -12.778 -9.874 0.339 1.00 93.00 392 ASN A CA 1
ATOM 2874 C C . ASN A 1 392 ? -12.205 -8.559 0.917 1.00 93.00 392 ASN A C 1
ATOM 2876 O O . ASN A 1 392 ? -12.786 -7.485 0.749 1.00 93.00 392 ASN A O 1
ATOM 2880 N N . LEU A 1 393 ? -11.055 -8.629 1.589 1.00 91.75 393 LEU A N 1
ATOM 2881 C CA . LEU A 1 393 ? -10.434 -7.488 2.248 1.00 91.75 393 LEU A CA 1
ATOM 2882 C C . LEU A 1 393 ? -10.034 -6.417 1.229 1.00 91.75 393 LEU A C 1
ATOM 2884 O O . LEU A 1 393 ? -9.527 -6.704 0.144 1.00 91.75 393 LEU A O 1
ATOM 2888 N N . SER A 1 394 ? -10.244 -5.164 1.611 1.00 92.38 394 SER A N 1
ATOM 2889 C CA . SER A 1 394 ? -9.625 -3.993 0.995 1.00 92.38 394 SER A CA 1
ATOM 2890 C C . SER A 1 394 ? -8.215 -3.780 1.551 1.00 92.38 394 SER A C 1
ATOM 2892 O O . SER A 1 394 ? -7.909 -4.193 2.672 1.00 92.38 394 SER A O 1
ATOM 2894 N N . CYS A 1 395 ? -7.343 -3.124 0.781 1.00 93.69 395 CYS A N 1
ATOM 2895 C CA . CYS A 1 395 ? -5.924 -2.984 1.119 1.00 93.69 395 CYS A CA 1
ATOM 2896 C C . CYS A 1 395 ? -5.715 -2.377 2.519 1.00 93.69 395 CYS A C 1
ATOM 2898 O O . CYS A 1 395 ? -4.900 -2.876 3.293 1.00 93.69 395 CYS A O 1
ATOM 2900 N N . GLN A 1 396 ? -6.506 -1.362 2.877 1.00 90.19 396 GLN A N 1
ATOM 2901 C CA . GLN A 1 396 ? -6.427 -0.635 4.146 1.00 90.19 396 GLN A CA 1
ATOM 2902 C C . GLN A 1 396 ? -6.865 -1.431 5.388 1.00 90.19 396 GLN A C 1
ATOM 2904 O O . GLN A 1 396 ? -6.609 -0.991 6.506 1.00 90.19 396 GLN A O 1
ATOM 2909 N N . GLN A 1 397 ? -7.507 -2.597 5.226 1.00 88.94 397 GLN A N 1
ATOM 2910 C CA . GLN A 1 397 ? -7.815 -3.483 6.360 1.00 88.94 397 GLN A CA 1
ATOM 2911 C C . GLN A 1 397 ? -6.561 -4.191 6.891 1.00 88.94 397 GLN A C 1
ATOM 2913 O O . GLN A 1 397 ? -6.513 -4.544 8.066 1.00 88.94 397 GLN A O 1
ATOM 2918 N N . CYS A 1 398 ? -5.530 -4.343 6.053 1.00 89.38 398 CYS A N 1
ATOM 2919 C CA . CYS A 1 398 ? -4.186 -4.728 6.483 1.00 89.38 398 CYS A CA 1
ATOM 2920 C C . CYS A 1 398 ? -3.291 -3.487 6.624 1.00 89.38 398 CYS A C 1
ATOM 2922 O O . CYS A 1 398 ? -2.694 -3.268 7.674 1.00 89.38 398 CYS A O 1
ATOM 2924 N N . HIS A 1 399 ? -3.252 -2.649 5.586 1.00 92.56 399 HIS A N 1
ATOM 2925 C CA . HIS A 1 399 ? -2.482 -1.408 5.506 1.00 92.56 399 HIS A CA 1
ATOM 2926 C C . HIS A 1 399 ? -3.219 -0.242 6.178 1.00 92.56 399 HIS A C 1
ATOM 2928 O O . HIS A 1 399 ? -3.660 0.701 5.524 1.00 92.56 399 HIS A O 1
ATOM 2934 N N . THR A 1 400 ? -3.386 -0.328 7.497 1.00 88.06 400 THR A N 1
ATOM 2935 C CA . THR A 1 400 ? -4.000 0.721 8.320 1.00 88.06 400 THR A CA 1
ATOM 2936 C C . THR A 1 400 ? -3.402 2.106 8.039 1.00 88.06 400 THR A C 1
ATOM 2938 O O . THR A 1 400 ? -2.188 2.300 8.100 1.00 88.06 400 THR A O 1
ATOM 2941 N N . THR A 1 401 ? -4.263 3.087 7.765 1.00 86.69 401 THR A N 1
ATOM 2942 C CA . THR A 1 401 ? -3.854 4.461 7.433 1.00 86.69 401 THR A CA 1
ATOM 2943 C C . THR A 1 401 ? -4.190 5.409 8.579 1.00 86.69 401 THR A C 1
ATOM 2945 O O . THR A 1 401 ? -5.334 5.454 9.029 1.00 86.69 401 THR A O 1
ATOM 2948 N N . ILE A 1 402 ? -3.215 6.198 9.037 1.00 87.44 402 ILE A N 1
ATOM 2949 C CA . ILE A 1 402 ? -3.391 7.220 10.084 1.00 87.44 402 ILE A CA 1
ATOM 2950 C C . ILE A 1 402 ? -2.828 8.536 9.557 1.00 87.44 402 ILE A C 1
ATOM 2952 O O . ILE A 1 402 ? -1.677 8.569 9.137 1.00 87.44 402 ILE A O 1
ATOM 2956 N N . ASN A 1 403 ? -3.620 9.618 9.577 1.00 91.25 403 ASN A N 1
ATOM 2957 C CA . ASN A 1 403 ? -3.232 10.915 8.997 1.00 91.25 403 ASN A CA 1
ATOM 2958 C C . ASN A 1 403 ? -2.626 10.746 7.586 1.00 91.25 403 ASN A C 1
ATOM 2960 O O . ASN A 1 403 ? -1.511 11.178 7.336 1.00 91.25 403 ASN A O 1
ATOM 2964 N N . HIS A 1 404 ? -3.315 10.029 6.691 1.00 94.75 404 HIS A N 1
ATOM 2965 C CA . HIS A 1 404 ? -2.863 9.731 5.318 1.00 94.75 404 HIS A CA 1
ATOM 2966 C C . HIS A 1 404 ? -1.520 8.978 5.158 1.00 94.75 404 HIS A C 1
ATOM 2968 O O . HIS A 1 404 ? -1.156 8.639 4.036 1.00 94.75 404 HIS A O 1
ATOM 2974 N N . HIS A 1 405 ? -0.842 8.610 6.248 1.00 93.75 405 HIS A N 1
ATOM 2975 C CA . HIS A 1 405 ? 0.312 7.715 6.232 1.00 93.75 405 HIS A CA 1
ATOM 2976 C C . HIS A 1 405 ? -0.138 6.258 6.283 1.00 93.75 405 HIS A C 1
ATOM 2978 O O . HIS A 1 405 ? -0.836 5.846 7.215 1.00 93.75 405 HIS A O 1
ATOM 2984 N N . VAL A 1 406 ? 0.272 5.474 5.289 1.00 94.44 406 VAL A N 1
ATOM 2985 C CA . VAL A 1 406 ? -0.148 4.074 5.121 1.00 94.44 406 VAL A CA 1
ATOM 2986 C C . VAL A 1 406 ? 0.836 3.135 5.827 1.00 94.44 406 VAL A C 1
ATOM 2988 O O . VAL A 1 406 ? 2.049 3.298 5.712 1.00 94.44 406 VAL A O 1
ATOM 2991 N N . SER A 1 407 ? 0.345 2.144 6.575 1.00 92.62 407 SER A N 1
ATOM 2992 C CA . SER A 1 407 ? 1.214 1.190 7.276 1.00 92.62 407 SER A CA 1
ATOM 2993 C C . SER A 1 407 ? 1.816 0.105 6.379 1.00 92.62 407 SER A C 1
ATOM 2995 O O . SER A 1 407 ? 1.301 -0.234 5.310 1.00 92.62 407 SER A O 1
ATOM 2997 N N . GLY A 1 408 ? 2.918 -0.479 6.857 1.00 89.00 408 GLY A N 1
ATOM 2998 C CA . GLY A 1 408 ? 3.625 -1.571 6.192 1.00 89.00 408 GLY A CA 1
ATOM 2999 C C . GLY A 1 408 ? 4.689 -1.144 5.181 1.00 89.00 408 GLY A C 1
ATOM 3000 O O . GLY A 1 408 ? 4.762 -0.005 4.730 1.00 89.00 408 GLY A O 1
ATOM 3001 N N . GLY A 1 409 ? 5.533 -2.110 4.826 1.00 86.94 409 GLY A N 1
ATOM 3002 C CA . GLY A 1 409 ? 6.551 -1.973 3.794 1.00 86.94 409 GLY A CA 1
ATOM 3003 C C . GLY A 1 409 ? 7.262 -3.301 3.539 1.00 86.94 409 GLY A C 1
ATOM 3004 O O . GLY A 1 409 ? 7.392 -4.117 4.452 1.00 86.94 409 GLY A O 1
ATOM 3005 N N . GLY A 1 410 ? 7.671 -3.528 2.290 1.00 83.94 410 GLY A N 1
ATOM 3006 C CA . GLY A 1 410 ? 8.472 -4.686 1.887 1.00 83.94 410 GLY A CA 1
ATOM 3007 C C . GLY A 1 410 ? 9.974 -4.424 2.006 1.00 83.94 410 GLY A C 1
ATOM 3008 O O . GLY A 1 410 ? 10.397 -3.289 2.215 1.00 83.94 410 GLY A O 1
ATOM 3009 N N . SER A 1 411 ? 10.785 -5.465 1.812 1.00 85.75 411 SER A N 1
ATOM 3010 C CA . SER A 1 411 ? 12.255 -5.386 1.851 1.00 85.75 411 SER A CA 1
ATOM 3011 C C . SER A 1 411 ? 12.870 -4.463 0.786 1.00 85.75 411 SER A C 1
ATOM 3013 O O . SER A 1 411 ? 14.007 -4.026 0.956 1.00 85.75 411 SER A O 1
ATOM 3015 N N . ASP A 1 412 ? 12.140 -4.132 -0.287 1.00 84.31 412 ASP A N 1
ATOM 3016 C CA . ASP A 1 412 ? 12.591 -3.219 -1.348 1.00 84.31 412 ASP A CA 1
ATOM 3017 C C . ASP A 1 412 ? 12.288 -1.730 -1.077 1.00 84.31 412 ASP A C 1
ATOM 3019 O O . ASP A 1 412 ? 12.749 -0.857 -1.822 1.00 84.31 412 ASP A O 1
ATOM 3023 N N . LEU A 1 413 ? 11.510 -1.418 -0.032 1.00 88.44 413 LEU A N 1
ATOM 3024 C CA . LEU A 1 413 ? 11.155 -0.044 0.319 1.00 88.44 413 LEU A CA 1
ATOM 3025 C C . LEU A 1 413 ? 12.189 0.568 1.267 1.00 88.44 413 LEU A C 1
ATOM 3027 O O . LEU A 1 413 ? 12.477 0.035 2.334 1.00 88.44 413 LEU A O 1
ATOM 3031 N N . ARG A 1 414 ? 12.737 1.718 0.858 1.00 90.31 414 ARG A N 1
ATOM 3032 C CA . ARG A 1 414 ? 13.796 2.429 1.589 1.00 90.31 414 ARG A CA 1
ATOM 3033 C C . ARG A 1 414 ? 13.243 3.254 2.769 1.00 90.31 414 ARG A C 1
ATOM 3035 O O . ARG A 1 414 ? 13.668 3.012 3.898 1.00 90.31 414 ARG A O 1
ATOM 3042 N N . PRO A 1 415 ? 12.295 4.193 2.560 1.00 93.06 415 PRO A N 1
ATOM 3043 C CA . PRO A 1 415 ? 11.533 4.799 3.647 1.00 93.06 415 PRO A CA 1
ATOM 3044 C C . PRO A 1 415 ? 10.268 3.991 3.981 1.00 93.06 415 PRO A C 1
ATOM 3046 O O . PRO A 1 415 ? 9.646 3.394 3.100 1.00 93.06 415 PRO A O 1
ATOM 3049 N N . SER A 1 416 ? 9.839 4.063 5.242 1.00 90.69 416 SER A N 1
ATOM 3050 C CA . SER A 1 416 ? 8.499 3.650 5.683 1.00 90.69 416 SER A CA 1
ATOM 3051 C C . SER A 1 416 ? 7.597 4.878 5.804 1.00 90.69 416 SER A C 1
ATOM 3053 O O . SER A 1 416 ? 8.031 5.898 6.335 1.00 90.69 416 SER A O 1
ATOM 3055 N N . ASP A 1 417 ? 6.345 4.786 5.352 1.00 93.62 417 ASP A N 1
ATOM 3056 C CA . ASP A 1 417 ? 5.380 5.895 5.457 1.00 93.62 417 ASP A CA 1
ATOM 3057 C C . ASP A 1 417 ? 4.799 6.030 6.876 1.00 93.62 417 ASP A C 1
ATOM 3059 O O . ASP A 1 417 ? 4.517 7.127 7.345 1.00 93.62 417 ASP A O 1
ATOM 3063 N N . SER A 1 418 ? 4.691 4.910 7.596 1.00 90.75 418 SER A N 1
ATOM 3064 C CA . SER A 1 418 ? 4.269 4.839 8.995 1.00 90.75 418 SER A CA 1
ATOM 3065 C C . SER A 1 418 ? 5.171 3.888 9.786 1.00 90.75 418 SER A C 1
ATOM 3067 O O . SER A 1 418 ? 5.757 2.955 9.235 1.00 90.75 418 SER A O 1
ATOM 3069 N N . ALA A 1 419 ? 5.268 4.105 11.100 1.00 85.50 419 ALA A N 1
ATOM 3070 C CA . ALA A 1 419 ? 5.963 3.200 12.017 1.00 85.50 419 ALA A CA 1
ATOM 3071 C C . ALA A 1 419 ? 5.193 1.885 12.265 1.00 85.50 419 ALA A C 1
ATOM 3073 O O . ALA A 1 419 ? 5.772 0.916 12.758 1.00 85.50 419 ALA A O 1
ATOM 3074 N N . LEU A 1 420 ? 3.897 1.839 11.928 1.00 86.12 420 LEU A N 1
ATOM 3075 C CA . LEU A 1 420 ? 3.074 0.640 12.068 1.00 86.12 420 LEU A CA 1
ATOM 3076 C C . LEU A 1 420 ? 3.484 -0.434 11.053 1.00 86.12 420 LEU A C 1
ATOM 3078 O O . LEU A 1 420 ? 3.597 -0.182 9.850 1.00 86.12 420 LEU A O 1
ATOM 3082 N N . THR A 1 421 ? 3.662 -1.659 11.541 1.00 84.38 421 THR A N 1
ATOM 3083 C CA . THR A 1 421 ? 3.958 -2.833 10.719 1.00 84.38 421 THR A CA 1
ATOM 3084 C C . THR A 1 421 ? 2.683 -3.600 10.383 1.00 84.38 421 THR A C 1
ATOM 3086 O O . THR A 1 421 ? 1.810 -3.797 11.226 1.00 84.38 421 THR A O 1
ATOM 3089 N N . VAL A 1 422 ? 2.595 -4.083 9.143 1.00 88.12 422 VAL A N 1
ATOM 3090 C CA . VAL A 1 422 ? 1.575 -5.061 8.746 1.00 88.12 422 VAL A CA 1
ATOM 3091 C C . VAL A 1 422 ? 2.068 -6.444 9.161 1.00 88.12 422 VAL A C 1
ATOM 3093 O O . VAL A 1 422 ? 3.194 -6.825 8.842 1.00 88.12 422 VAL A O 1
ATOM 3096 N N . SER A 1 423 ? 1.239 -7.191 9.889 1.00 85.44 423 SER A N 1
ATOM 3097 C CA . SER A 1 423 ? 1.566 -8.524 10.399 1.00 85.44 423 SER A CA 1
ATOM 3098 C C . SER A 1 423 ? 0.413 -9.489 10.157 1.00 85.44 423 SER A C 1
ATOM 3100 O O . SER A 1 423 ? -0.749 -9.134 10.328 1.00 85.44 423 SER A O 1
ATOM 3102 N N . CYS A 1 424 ? 0.743 -10.732 9.804 1.00 84.19 424 CYS A N 1
ATOM 3103 C CA . CYS A 1 424 ? -0.221 -11.833 9.752 1.00 84.19 424 CYS A CA 1
ATOM 3104 C C . CYS A 1 424 ? -0.526 -12.386 11.158 1.00 84.19 424 CYS A C 1
ATOM 3106 O O . CYS A 1 424 ? -1.554 -13.013 11.373 1.00 84.19 424 CYS A O 1
ATOM 3108 N N . ALA A 1 425 ? 0.355 -12.171 12.138 1.00 85.00 425 ALA A N 1
ATOM 3109 C CA . ALA A 1 425 ? 0.222 -12.713 13.489 1.00 85.00 425 ALA A CA 1
ATOM 3110 C C . ALA A 1 425 ? -0.510 -11.733 14.424 1.00 85.00 425 ALA A C 1
ATOM 3112 O O . ALA A 1 425 ? 0.013 -11.339 15.463 1.00 85.00 425 ALA A O 1
ATOM 3113 N N . THR A 1 426 ? -1.716 -11.306 14.045 1.00 81.38 426 THR A N 1
ATOM 3114 C CA . THR A 1 426 ? -2.579 -10.450 14.876 1.00 81.38 426 THR A CA 1
ATOM 3115 C C . THR A 1 426 ? -3.721 -11.257 15.477 1.00 81.38 426 THR A C 1
ATOM 3117 O O . THR A 1 426 ? -4.249 -12.172 14.845 1.00 81.38 426 THR A O 1
ATOM 3120 N N . SER A 1 427 ? -4.156 -10.899 16.687 1.00 73.88 427 SER A N 1
ATOM 3121 C CA . SER A 1 427 ? -5.319 -11.532 17.318 1.00 73.88 427 SER A CA 1
ATOM 3122 C C . SER A 1 427 ? -6.631 -11.261 16.563 1.00 73.88 427 SER A C 1
ATOM 3124 O O . SER A 1 427 ? -7.549 -12.073 16.630 1.00 73.88 427 SER A O 1
ATOM 3126 N N . SER A 1 428 ? -6.700 -10.155 15.814 1.00 77.19 428 SER A N 1
ATOM 3127 C CA . SER A 1 428 ? -7.858 -9.739 15.014 1.00 77.19 428 SER A CA 1
ATOM 3128 C C . SER A 1 428 ? -8.030 -10.496 13.692 1.00 77.19 428 SER A C 1
ATOM 3130 O O . SER A 1 428 ? -9.155 -10.602 13.214 1.00 77.19 428 SER A O 1
ATOM 3132 N N . CYS A 1 429 ? -6.952 -11.031 13.102 1.00 84.81 429 CYS A N 1
ATOM 3133 C CA . CYS A 1 429 ? -7.011 -11.764 11.826 1.00 84.81 429 CYS A CA 1
ATOM 3134 C C . CYS A 1 429 ? -6.703 -13.258 11.999 1.00 84.81 429 CYS A C 1
ATOM 3136 O O . CYS A 1 429 ? -7.370 -14.112 11.422 1.00 84.81 429 CYS A O 1
ATOM 3138 N N . HIS A 1 430 ? -5.707 -13.586 12.823 1.00 89.06 430 HIS A N 1
ATOM 3139 C CA . HIS A 1 430 ? -5.270 -14.951 13.098 1.00 89.06 430 HIS A CA 1
ATOM 3140 C C . HIS A 1 430 ? -5.141 -15.156 14.614 1.00 89.06 430 HIS A C 1
ATOM 3142 O O . HIS A 1 430 ? -4.049 -15.393 15.131 1.00 89.06 430 HIS A O 1
ATOM 3148 N N . SER A 1 431 ? -6.280 -15.077 15.313 1.00 80.69 431 SER A N 1
ATOM 3149 C CA . SER A 1 431 ? -6.451 -15.162 16.779 1.00 80.69 431 SER A CA 1
ATOM 3150 C C . SER A 1 431 ? -5.424 -16.034 17.510 1.00 80.69 431 SER A C 1
ATOM 3152 O O . SER A 1 431 ? -4.684 -15.550 18.363 1.00 80.69 431 SER A O 1
ATOM 3154 N N . ASN A 1 432 ? -5.303 -17.301 17.109 1.00 84.88 432 ASN A N 1
ATOM 3155 C CA . ASN A 1 432 ? -4.446 -18.291 17.770 1.00 84.88 432 ASN A CA 1
ATOM 3156 C C . ASN A 1 432 ? -2.968 -18.273 17.320 1.00 84.88 432 ASN A C 1
ATOM 3158 O O . ASN A 1 432 ? -2.234 -19.211 17.625 1.00 84.88 432 ASN A O 1
ATOM 3162 N N . LYS A 1 433 ? -2.525 -17.263 16.556 1.00 87.31 433 LYS A N 1
ATOM 3163 C CA . LYS A 1 433 ? -1.159 -17.150 16.001 1.00 87.31 433 LYS A CA 1
ATOM 3164 C C . LYS A 1 433 ? -0.345 -15.983 16.564 1.00 87.31 433 LYS A C 1
ATOM 3166 O O . LYS A 1 433 ? 0.868 -15.970 16.372 1.00 87.31 433 LYS A O 1
ATOM 3171 N N . ALA A 1 434 ? -0.968 -15.042 17.278 1.00 83.38 434 ALA A N 1
ATOM 3172 C CA . ALA A 1 434 ? -0.303 -13.832 17.775 1.00 83.38 434 ALA A CA 1
ATOM 3173 C C . ALA A 1 434 ? 0.920 -14.109 18.676 1.00 83.38 434 ALA A C 1
ATOM 3175 O O . ALA A 1 434 ? 1.907 -13.384 18.622 1.00 83.38 434 ALA A O 1
ATOM 3176 N N . ALA A 1 435 ? 0.891 -15.196 19.454 1.00 84.19 435 ALA A N 1
ATOM 3177 C CA . ALA A 1 435 ? 1.996 -15.605 20.323 1.00 84.19 435 ALA A CA 1
ATOM 3178 C C . ALA A 1 435 ? 3.140 -16.361 19.601 1.00 84.19 435 ALA A C 1
ATOM 3180 O O . ALA A 1 435 ? 4.104 -16.766 20.250 1.00 84.19 435 ALA A O 1
ATOM 3181 N N . LEU A 1 436 ? 3.043 -16.582 18.278 1.00 86.62 436 LEU A N 1
ATOM 3182 C CA . LEU A 1 436 ? 4.054 -17.254 17.437 1.00 86.62 436 LEU A CA 1
ATOM 3183 C C . LEU A 1 436 ? 4.552 -18.611 17.984 1.00 86.62 436 LEU A C 1
ATOM 3185 O O . LEU A 1 436 ? 5.697 -19.009 17.772 1.00 86.62 436 LEU A O 1
ATOM 3189 N N . ASN A 1 437 ? 3.693 -19.331 18.706 1.00 86.88 437 ASN A N 1
ATOM 3190 C CA . ASN A 1 437 ? 4.030 -20.587 19.384 1.00 86.88 437 ASN A CA 1
ATOM 3191 C C . ASN A 1 437 ? 2.872 -21.606 19.418 1.00 86.88 437 ASN A C 1
ATOM 3193 O O . ASN A 1 437 ? 3.010 -22.661 20.037 1.00 86.88 437 ASN A O 1
ATOM 3197 N N . ALA A 1 438 ? 1.742 -21.307 18.770 1.00 86.19 438 ALA A N 1
ATOM 3198 C CA . ALA A 1 438 ? 0.502 -22.069 18.881 1.00 86.19 438 ALA A CA 1
ATOM 3199 C C . ALA A 1 438 ? -0.364 -21.979 17.609 1.00 86.19 438 ALA A C 1
ATOM 3201 O O . ALA A 1 438 ? -0.045 -21.285 16.640 1.00 86.19 438 ALA A O 1
ATOM 3202 N N . GLY A 1 439 ? -1.484 -22.706 17.626 1.00 87.50 439 GLY A N 1
ATOM 3203 C CA . GLY A 1 439 ? -2.580 -22.552 16.673 1.00 87.50 439 GLY A CA 1
ATOM 3204 C C . GLY A 1 439 ? -2.446 -23.293 15.340 1.00 87.50 439 GLY A C 1
ATOM 3205 O O . GLY A 1 439 ? -3.385 -23.215 14.548 1.00 87.50 439 GLY A O 1
ATOM 3206 N N . HIS A 1 440 ? -1.341 -23.988 15.057 1.00 92.31 440 HIS A N 1
ATOM 3207 C CA . HIS A 1 440 ? -1.279 -25.006 13.996 1.00 92.31 440 HIS A CA 1
ATOM 3208 C C . HIS A 1 440 ? -1.505 -26.408 14.564 1.00 92.31 440 HIS A C 1
ATOM 3210 O O . HIS A 1 440 ? -1.263 -26.648 15.747 1.00 92.31 440 HIS A O 1
ATOM 3216 N N . ALA A 1 441 ? -1.908 -27.337 13.691 1.00 91.31 441 ALA A N 1
ATOM 3217 C CA . ALA A 1 441 ? -2.249 -28.718 14.038 1.00 91.31 441 ALA A CA 1
ATOM 3218 C C . ALA A 1 441 ? -1.106 -29.527 14.685 1.00 91.31 441 ALA A C 1
ATOM 3220 O O . ALA A 1 441 ? -1.373 -30.549 15.308 1.00 91.31 441 ALA A O 1
ATOM 3221 N N . THR A 1 442 ? 0.156 -29.099 14.554 1.00 93.19 442 THR A N 1
ATOM 3222 C CA . THR A 1 442 ? 1.299 -29.773 15.184 1.00 93.19 442 THR A CA 1
ATOM 3223 C C . THR A 1 442 ? 2.217 -28.794 15.913 1.00 93.19 442 THR A C 1
ATOM 3225 O O . THR A 1 442 ? 2.520 -27.696 15.436 1.00 93.19 442 THR A O 1
ATOM 3228 N N . THR A 1 443 ? 2.741 -29.233 17.060 1.00 90.94 443 THR A N 1
ATOM 3229 C CA . THR A 1 443 ? 3.766 -28.514 17.836 1.00 90.94 443 THR A CA 1
ATOM 3230 C C . THR A 1 443 ? 5.053 -28.300 17.031 1.00 90.94 443 THR A C 1
ATOM 3232 O O . THR A 1 443 ? 5.751 -27.304 17.225 1.00 90.94 443 THR A O 1
ATOM 3235 N N . ALA A 1 444 ? 5.339 -29.188 16.071 1.00 91.50 444 ALA A N 1
ATOM 3236 C CA . ALA A 1 444 ? 6.447 -29.036 15.135 1.00 91.50 444 ALA A CA 1
ATOM 3237 C C . ALA A 1 444 ? 6.304 -27.756 14.293 1.00 91.50 444 ALA A C 1
ATOM 3239 O O . ALA A 1 444 ? 7.220 -26.934 14.292 1.00 91.50 444 ALA A O 1
ATOM 3240 N N . ILE A 1 445 ? 5.153 -27.522 13.646 1.00 92.31 445 ILE A N 1
ATOM 3241 C CA . ILE A 1 445 ? 4.911 -26.289 12.871 1.00 92.31 445 ILE A CA 1
ATOM 3242 C C . ILE A 1 445 ? 4.971 -25.063 13.790 1.00 92.31 445 ILE A C 1
ATOM 3244 O O . ILE A 1 445 ? 5.655 -24.091 13.479 1.00 92.31 445 ILE A O 1
ATOM 3248 N N . ASN A 1 446 ? 4.345 -25.135 14.967 1.00 90.81 446 ASN A N 1
ATOM 3249 C CA . ASN A 1 446 ? 4.372 -24.047 15.949 1.00 90.81 446 ASN A CA 1
ATOM 3250 C C . ASN A 1 446 ? 5.801 -23.670 16.397 1.00 90.81 446 ASN A C 1
ATOM 3252 O O . ASN A 1 446 ? 6.073 -22.507 16.678 1.00 90.81 446 ASN A O 1
ATOM 3256 N N . THR A 1 447 ? 6.738 -24.625 16.409 1.00 90.81 447 THR A N 1
ATOM 3257 C CA . THR A 1 447 ? 8.152 -24.374 16.737 1.00 90.81 447 THR A CA 1
ATOM 3258 C C . THR A 1 447 ? 8.897 -23.627 15.622 1.00 90.81 447 THR A C 1
ATOM 3260 O O . THR A 1 447 ? 9.808 -22.849 15.916 1.00 90.81 447 THR A O 1
ATOM 3263 N N . HIS A 1 448 ? 8.498 -23.801 14.355 1.00 93.44 448 HIS A N 1
ATOM 3264 C CA . HIS A 1 448 ? 9.114 -23.110 13.213 1.00 93.44 448 HIS A CA 1
ATOM 3265 C C . HIS A 1 448 ? 8.831 -21.604 13.210 1.00 93.44 448 HIS A C 1
ATOM 3267 O O . HIS A 1 448 ? 9.686 -20.839 12.770 1.00 93.44 448 HIS A O 1
ATOM 3273 N N . LEU A 1 449 ? 7.696 -21.159 13.762 1.00 90.31 449 LEU A N 1
ATOM 3274 C CA . LEU A 1 449 ? 7.285 -19.745 13.809 1.00 90.31 449 LEU A CA 1
ATOM 3275 C C . LEU A 1 449 ? 8.296 -18.819 14.513 1.00 90.31 449 LEU A C 1
ATOM 3277 O O . LEU A 1 449 ? 8.293 -17.614 14.287 1.00 90.31 449 LEU A O 1
ATOM 3281 N N . LYS A 1 450 ? 9.205 -19.379 15.324 1.00 87.44 450 LYS A N 1
ATOM 3282 C CA . LYS A 1 450 ? 10.323 -18.654 15.952 1.00 87.44 450 LYS A CA 1
ATOM 3283 C C . LYS A 1 450 ? 11.431 -18.237 14.972 1.00 87.44 450 LYS A C 1
ATOM 3285 O O . LYS A 1 450 ? 12.328 -17.501 15.370 1.00 87.44 450 LYS A O 1
ATOM 3290 N N . ARG A 1 451 ? 11.448 -18.784 13.748 1.00 91.44 451 ARG A N 1
ATOM 3291 C CA . ARG A 1 451 ? 12.526 -18.613 12.749 1.00 91.44 451 ARG A CA 1
ATOM 3292 C C . ARG A 1 451 ? 12.049 -18.526 11.295 1.00 91.44 451 ARG A C 1
ATOM 3294 O O . ARG A 1 451 ? 12.815 -18.086 10.446 1.00 91.44 451 ARG A O 1
ATOM 3301 N N . VAL A 1 452 ? 10.828 -18.964 10.998 1.00 93.56 452 VAL A N 1
ATOM 3302 C CA . VAL A 1 452 ? 10.251 -19.017 9.650 1.00 93.56 452 VAL A CA 1
ATOM 3303 C C . VAL A 1 452 ? 9.050 -18.079 9.593 1.00 93.56 452 VAL A C 1
ATOM 3305 O O . VAL A 1 452 ? 8.115 -18.216 10.382 1.00 93.56 452 VAL A O 1
ATOM 3308 N N . ALA A 1 453 ? 9.076 -17.125 8.661 1.00 92.69 453 ALA A N 1
ATOM 3309 C CA . ALA A 1 453 ? 7.979 -16.187 8.454 1.00 92.69 453 ALA A CA 1
ATOM 3310 C C . ALA A 1 453 ? 6.728 -16.904 7.918 1.00 92.69 453 ALA A C 1
ATOM 3312 O O . ALA A 1 453 ? 6.827 -17.873 7.164 1.00 92.69 453 ALA A O 1
ATOM 3313 N N . CYS A 1 454 ? 5.537 -16.393 8.247 1.00 93.69 454 CYS A N 1
ATOM 3314 C CA . CYS A 1 454 ? 4.267 -16.969 7.782 1.00 93.69 454 CYS A CA 1
ATOM 3315 C C . CYS A 1 454 ? 4.221 -17.061 6.245 1.00 93.69 454 CYS A C 1
ATOM 3317 O O . CYS A 1 454 ? 3.796 -18.069 5.683 1.00 93.69 454 CYS A O 1
ATOM 3319 N N . GLN A 1 455 ? 4.730 -16.028 5.573 1.00 94.31 455 GLN A N 1
ATOM 3320 C CA . GLN A 1 455 ? 4.809 -15.905 4.121 1.00 94.31 455 GLN A CA 1
ATOM 3321 C C . GLN A 1 455 ? 5.613 -17.043 3.471 1.00 94.31 455 GLN A C 1
ATOM 3323 O O . GLN A 1 455 ? 5.220 -17.522 2.415 1.00 94.31 455 GLN A O 1
ATOM 3328 N N . THR A 1 456 ? 6.680 -17.537 4.111 1.00 95.38 456 THR A N 1
ATOM 3329 C CA . THR A 1 456 ? 7.503 -18.648 3.592 1.00 95.38 456 THR A CA 1
ATOM 3330 C C . THR A 1 456 ? 6.686 -19.924 3.379 1.00 95.38 456 THR A C 1
ATOM 3332 O O . THR A 1 456 ? 6.915 -20.641 2.408 1.00 95.38 456 THR A O 1
ATOM 3335 N N . CYS A 1 457 ? 5.721 -20.195 4.264 1.00 94.25 457 CYS A N 1
ATOM 3336 C CA . CYS A 1 457 ? 4.861 -21.377 4.193 1.00 94.25 457 CYS A CA 1
ATOM 3337 C C . CYS A 1 457 ? 3.548 -21.118 3.437 1.00 94.25 457 CYS A C 1
ATOM 3339 O O . CYS A 1 457 ? 3.034 -22.018 2.779 1.00 94.25 457 CYS A O 1
ATOM 3341 N N . HIS A 1 458 ? 2.989 -19.908 3.546 1.00 94.88 458 HIS A N 1
ATOM 3342 C CA . HIS A 1 458 ? 1.662 -19.574 3.014 1.00 94.88 458 HIS A CA 1
ATOM 3343 C C . HIS A 1 458 ? 1.674 -18.889 1.639 1.00 94.88 458 HIS A C 1
ATOM 3345 O O . HIS A 1 458 ? 0.620 -18.788 1.017 1.00 94.88 458 HIS A O 1
ATOM 3351 N N . ILE A 1 459 ? 2.840 -18.474 1.136 1.00 95.69 459 ILE A N 1
ATOM 3352 C CA . ILE A 1 459 ? 3.030 -17.935 -0.219 1.00 95.69 459 ILE A CA 1
ATOM 3353 C C . ILE A 1 459 ? 4.095 -18.794 -0.932 1.00 95.69 459 ILE A C 1
ATOM 3355 O O . ILE A 1 459 ? 5.234 -18.363 -1.115 1.00 95.69 459 ILE A O 1
ATOM 3359 N N . PRO A 1 460 ? 3.773 -20.052 -1.301 1.00 95.62 460 PRO A N 1
ATOM 3360 C CA . PRO A 1 460 ? 4.747 -20.986 -1.874 1.00 95.62 460 PRO A CA 1
ATOM 3361 C C . PRO A 1 460 ? 5.170 -20.623 -3.307 1.00 95.62 460 PRO A C 1
ATOM 3363 O O . PRO A 1 460 ? 6.204 -21.100 -3.772 1.00 95.62 460 PRO A O 1
ATOM 3366 N N . ALA A 1 461 ? 4.379 -19.797 -4.001 1.00 95.94 461 ALA A N 1
ATOM 3367 C CA . ALA A 1 461 ? 4.662 -19.310 -5.344 1.00 95.94 461 ALA A CA 1
ATOM 3368 C C . ALA A 1 461 ? 4.118 -17.887 -5.558 1.00 95.94 461 ALA A C 1
ATOM 3370 O O . ALA A 1 461 ? 3.065 -17.539 -5.020 1.00 95.94 461 ALA A O 1
ATOM 3371 N N . TYR A 1 462 ? 4.809 -17.105 -6.388 1.00 94.69 462 TYR A N 1
ATOM 3372 C CA . TYR A 1 462 ? 4.396 -15.792 -6.897 1.00 94.69 462 TYR A CA 1
ATOM 3373 C C . TYR A 1 462 ? 4.317 -15.816 -8.437 1.00 94.69 462 TYR A C 1
ATOM 3375 O O . TYR A 1 462 ? 4.592 -16.840 -9.064 1.00 94.69 462 TYR A O 1
ATOM 3383 N N . GLY A 1 463 ? 3.853 -14.733 -9.064 1.00 94.00 463 GLY A N 1
ATOM 3384 C CA . GLY A 1 463 ? 3.507 -14.716 -10.492 1.00 94.00 463 GLY A CA 1
ATOM 3385 C C . GLY A 1 463 ? 2.389 -15.713 -10.807 1.00 94.00 463 GLY A C 1
ATOM 3386 O O . GLY A 1 463 ? 2.406 -16.387 -11.834 1.00 94.00 463 GLY A O 1
ATOM 3387 N N . ARG A 1 464 ? 1.472 -15.945 -9.865 1.00 94.12 464 ARG A N 1
ATOM 3388 C CA . ARG A 1 464 ? 0.413 -16.948 -10.029 1.00 94.12 464 ARG A CA 1
ATOM 3389 C C . ARG A 1 464 ? -0.648 -16.413 -10.986 1.00 94.12 464 ARG A C 1
ATOM 3391 O O . ARG A 1 464 ? -0.993 -15.240 -10.911 1.00 94.12 464 ARG A O 1
ATOM 3398 N N . LYS A 1 465 ? -1.186 -17.273 -11.848 1.00 93.38 465 LYS A N 1
ATOM 3399 C CA . LYS A 1 465 ? -2.347 -16.937 -12.678 1.00 93.38 465 LYS A CA 1
ATOM 3400 C C . LYS A 1 465 ? -3.629 -17.241 -11.901 1.00 93.38 465 LYS A C 1
ATOM 3402 O O . LYS A 1 465 ? -3.743 -18.339 -11.355 1.00 93.38 465 LYS A O 1
ATOM 3407 N N . ALA A 1 466 ? -4.567 -16.297 -11.841 1.00 94.81 466 ALA A N 1
ATOM 3408 C CA . ALA A 1 466 ? -5.880 -16.547 -11.242 1.00 94.81 466 ALA A CA 1
ATOM 3409 C C . ALA A 1 466 ? -6.739 -17.423 -12.171 1.00 94.81 466 ALA A C 1
ATOM 3411 O O . ALA A 1 466 ? -6.635 -17.322 -13.395 1.00 94.81 466 ALA A O 1
ATOM 3412 N N . ALA A 1 467 ? -7.601 -18.277 -11.619 1.00 95.19 467 ALA A N 1
ATOM 3413 C CA . ALA A 1 467 ? -8.472 -19.140 -12.423 1.00 95.19 467 ALA A CA 1
ATOM 3414 C C . ALA A 1 467 ? -9.457 -18.348 -13.310 1.00 95.19 467 ALA A C 1
ATOM 3416 O O . ALA A 1 467 ? -9.824 -18.816 -14.386 1.00 95.19 467 ALA A O 1
ATOM 3417 N N . ASP A 1 468 ? -9.842 -17.140 -12.887 1.00 94.81 468 ASP A N 1
ATOM 3418 C CA . ASP A 1 468 ? -10.695 -16.203 -13.625 1.00 94.81 468 ASP A CA 1
ATOM 3419 C C . ASP A 1 468 ? -9.909 -15.139 -14.422 1.00 94.81 468 ASP A C 1
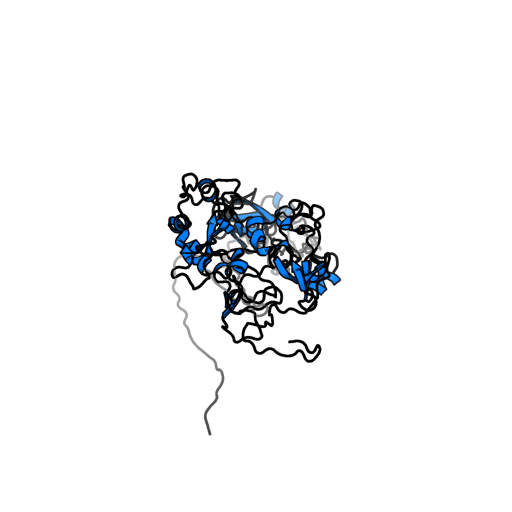ATOM 3421 O O . ASP A 1 468 ? -10.472 -14.143 -14.879 1.00 94.81 468 ASP A O 1
ATOM 3425 N N . ALA A 1 469 ? -8.605 -15.352 -14.631 1.00 92.19 469 ALA A N 1
ATOM 3426 C CA . ALA A 1 469 ? -7.751 -14.447 -15.388 1.00 92.19 469 ALA A CA 1
ATOM 3427 C C . ALA A 1 469 ? -7.937 -14.545 -16.908 1.00 92.19 469 ALA A C 1
ATOM 3429 O O . ALA A 1 469 ? -7.610 -15.557 -17.542 1.00 92.19 469 ALA A O 1
ATOM 3430 N N . VAL A 1 470 ? -8.364 -13.429 -17.500 1.00 88.06 470 VAL A N 1
ATOM 3431 C CA . VAL A 1 470 ? -8.439 -13.225 -18.949 1.00 88.06 470 VAL A CA 1
ATOM 3432 C C . VAL A 1 470 ? -7.174 -12.511 -19.429 1.00 88.06 470 VAL A C 1
ATOM 3434 O O . VAL A 1 470 ? -6.824 -11.451 -18.915 1.00 88.06 470 VAL A O 1
ATOM 3437 N N . LEU A 1 471 ? -6.505 -13.090 -20.430 1.00 87.12 471 LEU A N 1
ATOM 3438 C CA . LEU A 1 471 ? -5.401 -12.448 -21.145 1.00 87.12 471 LEU A CA 1
ATOM 3439 C C . LEU A 1 471 ? -5.967 -11.375 -22.084 1.00 87.12 471 LEU A C 1
ATOM 3441 O O . LEU A 1 471 ? -6.749 -11.687 -22.981 1.00 87.12 471 LEU A O 1
ATOM 3445 N N . ASP A 1 472 ? -5.532 -10.133 -21.909 1.00 84.06 472 ASP A N 1
ATOM 3446 C CA . ASP A 1 472 ? -5.696 -9.074 -22.896 1.00 84.06 472 ASP A CA 1
ATOM 3447 C C . ASP A 1 472 ? -4.714 -9.323 -24.049 1.00 84.06 472 ASP A C 1
ATOM 3449 O O . ASP A 1 472 ? -3.504 -9.118 -23.935 1.00 84.06 472 ASP A O 1
ATOM 3453 N N . THR A 1 473 ? -5.247 -9.780 -25.181 1.00 82.62 473 THR A N 1
ATOM 3454 C CA . THR A 1 473 ? -4.469 -10.085 -26.389 1.00 82.62 473 THR A CA 1
ATOM 3455 C C . THR A 1 473 ? -3.924 -8.848 -27.104 1.00 82.62 473 THR A C 1
ATOM 3457 O O . THR A 1 473 ? -3.119 -9.002 -28.017 1.00 82.62 473 THR A O 1
ATOM 3460 N N . VAL A 1 474 ? -4.355 -7.635 -26.736 1.00 78.88 474 VAL A N 1
ATOM 3461 C CA . VAL A 1 474 ? -3.832 -6.375 -27.288 1.00 78.88 474 VAL A CA 1
ATOM 3462 C C . VAL A 1 474 ? -2.586 -5.931 -26.526 1.00 78.88 474 VAL A C 1
ATOM 3464 O O . VAL A 1 474 ? -1.622 -5.483 -27.142 1.00 78.88 474 VAL A O 1
ATOM 3467 N N . THR A 1 475 ? -2.589 -6.052 -25.195 1.00 75.75 475 THR A N 1
ATOM 3468 C CA . THR A 1 475 ? -1.470 -5.591 -24.353 1.00 75.75 475 THR A CA 1
ATOM 3469 C C . THR A 1 475 ? -0.507 -6.694 -23.912 1.00 75.75 475 THR A C 1
ATOM 3471 O O . THR A 1 475 ? 0.593 -6.384 -23.461 1.00 75.75 475 THR A O 1
ATOM 3474 N N . GLY A 1 476 ? -0.888 -7.971 -24.025 1.00 76.88 476 GLY A N 1
ATOM 3475 C CA . GLY A 1 476 ? -0.095 -9.098 -23.518 1.00 76.88 476 GLY A CA 1
ATOM 3476 C C . GLY A 1 476 ? -0.090 -9.212 -21.985 1.00 76.88 476 GLY A C 1
ATOM 3477 O O . GLY A 1 476 ? 0.738 -9.930 -21.420 1.00 76.88 476 GLY A O 1
ATOM 3478 N N . TYR A 1 477 ? -0.993 -8.503 -21.302 1.00 82.38 477 TYR A N 1
ATOM 3479 C CA . TYR A 1 477 ? -1.183 -8.556 -19.851 1.00 82.38 477 TYR A CA 1
ATOM 3480 C C . TYR A 1 477 ? -2.424 -9.375 -19.477 1.00 82.38 477 TYR A C 1
ATOM 3482 O O . TYR A 1 477 ? -3.316 -9.580 -20.291 1.00 82.38 477 TYR A O 1
ATOM 3490 N N . GLY A 1 478 ? -2.513 -9.839 -18.229 1.00 79.62 478 GLY A N 1
ATOM 3491 C CA . GLY A 1 478 ? -3.652 -10.646 -17.756 1.00 79.62 478 GLY A CA 1
ATOM 3492 C C . GLY A 1 478 ? -3.396 -12.158 -17.684 1.00 79.62 478 GLY A C 1
ATOM 3493 O O . GLY A 1 478 ? -4.274 -12.915 -17.281 1.00 79.62 478 GLY A O 1
ATOM 3494 N N . ASP A 1 479 ? -2.178 -12.610 -17.983 1.00 87.69 479 ASP A N 1
ATOM 3495 C CA . ASP A 1 479 ? -1.649 -13.923 -17.582 1.00 87.69 479 ASP A CA 1
ATOM 3496 C C . ASP A 1 479 ? -0.980 -13.917 -16.189 1.00 87.69 479 ASP A C 1
ATOM 3498 O O . ASP A 1 479 ? -0.603 -14.972 -15.684 1.00 87.69 479 ASP A O 1
ATOM 3502 N N . GLN A 1 480 ? -0.813 -12.732 -15.585 1.00 92.25 480 GLN A N 1
ATOM 3503 C CA . GLN A 1 480 ? -0.080 -12.475 -14.335 1.00 92.25 480 GLN A CA 1
ATOM 3504 C C . GLN A 1 480 ? 1.373 -12.993 -14.326 1.00 92.25 480 GLN A C 1
ATOM 3506 O O . GLN A 1 480 ? 1.939 -13.235 -13.256 1.00 92.25 480 GLN A O 1
ATOM 3511 N N . SER A 1 481 ? 2.001 -13.163 -15.497 1.00 92.19 481 SER A N 1
ATOM 3512 C CA . SER A 1 481 ? 3.424 -13.507 -15.555 1.00 92.19 481 SER A CA 1
ATOM 3513 C C . SER A 1 481 ? 4.273 -12.279 -15.211 1.00 92.19 481 SER A C 1
ATOM 3515 O O . SER A 1 481 ? 4.042 -11.178 -15.722 1.00 92.19 481 SER A O 1
ATOM 3517 N N . THR A 1 482 ? 5.241 -12.4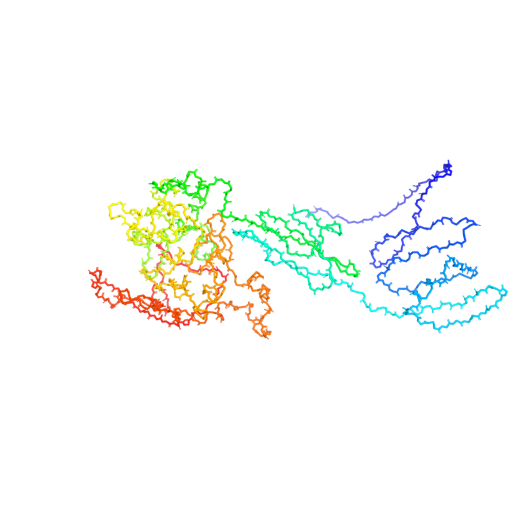52 -14.316 1.00 92.94 482 THR A N 1
ATOM 3518 C CA . THR A 1 482 ? 6.083 -11.369 -13.779 1.00 92.94 482 THR A CA 1
ATOM 3519 C C . THR A 1 482 ? 7.458 -11.403 -14.433 1.00 92.94 482 THR A C 1
ATOM 3521 O O . THR A 1 482 ? 7.925 -12.474 -14.823 1.00 92.94 482 THR A O 1
ATOM 3524 N N . GLU A 1 483 ? 8.082 -10.238 -14.596 1.00 92.25 483 GLU A N 1
ATOM 3525 C CA . GLU A 1 483 ? 9.425 -10.099 -15.160 1.00 92.25 483 GLU A CA 1
ATOM 3526 C C . GLU A 1 483 ? 10.454 -10.752 -14.225 1.00 92.25 483 GLU A C 1
ATOM 3528 O O . GLU A 1 483 ? 10.614 -10.353 -13.071 1.00 92.25 483 GLU A O 1
ATOM 3533 N N . THR A 1 484 ? 11.137 -11.781 -14.726 1.00 91.56 484 THR A N 1
ATOM 3534 C CA . THR A 1 484 ? 12.198 -12.499 -14.005 1.00 91.56 484 THR A CA 1
ATOM 3535 C C . THR A 1 484 ? 13.589 -12.068 -14.424 1.00 91.56 484 THR A C 1
ATOM 3537 O O . THR A 1 484 ? 14.512 -12.166 -13.623 1.00 91.56 484 THR A O 1
ATOM 3540 N N . ASP A 1 485 ? 13.739 -11.634 -15.675 1.00 89.56 485 ASP A N 1
ATOM 3541 C CA . ASP A 1 485 ? 15.008 -11.184 -16.234 1.00 89.56 485 ASP A CA 1
ATOM 3542 C C . ASP A 1 485 ? 14.792 -10.140 -17.338 1.00 89.56 485 ASP A C 1
ATOM 3544 O O . ASP A 1 485 ? 13.747 -10.106 -17.997 1.00 89.56 485 ASP A O 1
ATOM 3548 N N . ARG A 1 486 ? 15.803 -9.291 -17.525 1.00 90.38 486 ARG A N 1
ATOM 3549 C CA . ARG A 1 486 ? 15.841 -8.183 -18.479 1.00 90.38 486 ARG A CA 1
ATOM 3550 C C . ARG A 1 486 ? 17.260 -8.033 -18.993 1.00 90.38 486 ARG A C 1
ATOM 3552 O O . ARG A 1 486 ? 18.165 -7.740 -18.214 1.00 90.38 486 ARG A O 1
ATOM 3559 N N . THR A 1 487 ? 17.444 -8.101 -20.308 1.00 87.06 487 THR A N 1
ATOM 3560 C CA . THR A 1 487 ? 18.772 -7.951 -20.908 1.00 87.06 487 THR A CA 1
ATOM 3561 C C . THR A 1 487 ? 18.795 -7.016 -22.112 1.00 87.06 487 THR A C 1
ATOM 3563 O O . THR A 1 487 ? 17.938 -7.057 -22.991 1.00 87.06 487 THR A O 1
ATOM 3566 N N . TRP A 1 488 ? 19.828 -6.174 -22.155 1.00 87.94 488 TRP A N 1
ATOM 3567 C CA . TRP A 1 488 ? 20.191 -5.366 -23.323 1.00 87.94 488 TRP A CA 1
ATOM 3568 C C . TRP A 1 488 ? 21.255 -6.046 -24.201 1.00 87.94 488 TRP A C 1
ATOM 3570 O O . TRP A 1 488 ? 21.627 -5.490 -25.230 1.00 87.94 488 TRP A O 1
ATOM 3580 N N . ALA A 1 489 ? 21.750 -7.234 -23.822 1.00 90.31 489 ALA A N 1
ATOM 3581 C CA . ALA A 1 489 ? 22.698 -7.999 -24.639 1.00 90.31 489 ALA A CA 1
ATOM 3582 C C . ALA A 1 489 ? 22.044 -8.538 -25.925 1.00 90.31 489 ALA A C 1
ATOM 3584 O O . ALA A 1 489 ? 22.694 -8.633 -26.964 1.00 90.31 489 ALA A O 1
ATOM 3585 N N . THR A 1 490 ? 20.745 -8.834 -25.861 1.00 92.81 490 THR A N 1
ATOM 3586 C CA . THR A 1 490 ? 19.881 -9.137 -27.005 1.00 92.81 490 THR A CA 1
ATOM 3587 C C . THR A 1 490 ? 18.697 -8.166 -26.976 1.00 92.81 490 THR A C 1
ATOM 3589 O O . THR A 1 490 ? 17.715 -8.438 -26.299 1.00 92.81 490 THR A O 1
ATOM 3592 N N . PRO A 1 491 ? 18.782 -6.983 -27.603 1.00 93.44 491 PRO A N 1
ATOM 3593 C CA . PRO A 1 491 ? 17.645 -6.073 -27.669 1.00 93.44 491 PRO A CA 1
ATOM 3594 C C . PRO A 1 491 ? 16.637 -6.535 -28.733 1.00 93.44 491 PRO A C 1
ATOM 3596 O O . PRO A 1 491 ? 17.013 -7.093 -29.765 1.00 93.44 491 PRO A O 1
ATOM 3599 N N . GLU A 1 492 ? 15.360 -6.237 -28.516 1.00 92.62 492 GLU A N 1
ATOM 3600 C CA . GLU A 1 492 ? 14.251 -6.536 -29.426 1.00 92.62 492 GLU A CA 1
ATOM 3601 C C . GLU A 1 492 ? 13.666 -5.248 -30.020 1.00 92.62 492 GLU A C 1
ATOM 3603 O O . GLU A 1 492 ? 13.623 -4.201 -29.370 1.00 92.62 492 GLU A O 1
ATOM 3608 N N . TRP A 1 493 ? 13.217 -5.296 -31.278 1.00 93.06 493 TRP A N 1
ATOM 3609 C CA . TRP A 1 493 ? 12.592 -4.139 -31.918 1.00 93.06 493 TRP A CA 1
ATOM 3610 C C . TRP A 1 493 ? 11.107 -4.054 -31.560 1.00 93.06 493 TRP A C 1
ATOM 3612 O O . TRP A 1 493 ? 10.287 -4.856 -32.011 1.00 93.06 493 TRP A O 1
ATOM 3622 N N . SER A 1 494 ? 10.745 -3.028 -30.797 1.00 86.12 494 SER A N 1
ATOM 3623 C CA . SER A 1 494 ? 9.372 -2.770 -30.391 1.00 86.12 494 SER A CA 1
ATOM 3624 C C . SER A 1 494 ? 8.660 -1.908 -31.426 1.00 86.12 494 SER A C 1
ATOM 3626 O O . SER A 1 494 ? 8.836 -0.689 -31.477 1.00 86.12 494 SER A O 1
ATOM 3628 N N . VAL A 1 495 ? 7.822 -2.542 -32.251 1.00 87.38 495 VAL A N 1
ATOM 3629 C CA . VAL A 1 495 ? 7.030 -1.862 -33.293 1.00 87.38 495 VAL A CA 1
ATOM 3630 C C . VAL A 1 495 ? 6.079 -0.826 -32.686 1.00 87.38 495 VAL A C 1
ATOM 3632 O O . VAL A 1 495 ? 5.981 0.283 -33.199 1.00 87.38 495 VAL A O 1
ATOM 3635 N N . ALA A 1 496 ? 5.424 -1.151 -31.566 1.00 79.50 496 ALA A N 1
ATOM 3636 C CA . ALA A 1 496 ? 4.482 -0.251 -30.894 1.00 79.50 496 ALA A CA 1
ATOM 3637 C C . ALA A 1 496 ? 5.147 1.037 -30.374 1.00 79.50 496 ALA A C 1
ATOM 3639 O O . ALA A 1 496 ? 4.513 2.089 -30.324 1.00 79.50 496 ALA A O 1
ATOM 3640 N N . ASN A 1 497 ? 6.427 0.954 -30.001 1.00 81.25 497 ASN A N 1
ATOM 3641 C CA . ASN A 1 497 ? 7.203 2.064 -29.457 1.00 81.25 497 ASN A CA 1
ATOM 3642 C C . ASN A 1 497 ? 8.198 2.682 -30.463 1.00 81.25 497 ASN A C 1
ATOM 3644 O O . ASN A 1 497 ? 8.873 3.652 -30.112 1.00 81.25 497 ASN A O 1
ATOM 3648 N N . SER A 1 498 ? 8.311 2.124 -31.675 1.00 91.31 498 SER A N 1
ATOM 3649 C CA . SER A 1 498 ? 9.285 2.482 -32.721 1.00 91.31 498 SER A CA 1
ATOM 3650 C C . SER A 1 498 ? 10.729 2.632 -32.213 1.00 91.31 498 SER A C 1
ATOM 3652 O O . SER A 1 498 ? 11.431 3.580 -32.573 1.00 91.31 498 SER A O 1
ATOM 3654 N N . ARG A 1 499 ? 11.172 1.715 -31.343 1.00 90.50 499 ARG A N 1
ATOM 3655 C CA . ARG A 1 499 ? 12.519 1.715 -30.744 1.00 90.50 499 ARG A CA 1
ATOM 3656 C C . ARG A 1 499 ? 12.985 0.305 -30.384 1.00 90.50 499 ARG A C 1
ATOM 3658 O O . ARG A 1 499 ? 12.173 -0.605 -30.241 1.00 90.50 499 ARG A O 1
ATOM 3665 N N . TRP A 1 500 ? 14.287 0.161 -30.152 1.00 92.62 500 TRP A N 1
ATOM 3666 C CA . TRP A 1 500 ? 14.842 -1.010 -29.473 1.00 92.62 500 TRP A CA 1
ATOM 3667 C C . TRP A 1 500 ? 14.494 -0.984 -27.980 1.00 92.62 500 TRP A C 1
ATOM 3669 O O . TRP A 1 500 ? 14.618 0.051 -27.322 1.00 92.62 500 TRP A O 1
ATOM 3679 N N . GLU A 1 501 ? 14.068 -2.127 -27.459 1.00 88.31 501 GLU A N 1
ATOM 3680 C CA . GLU A 1 501 ? 13.751 -2.384 -26.052 1.00 88.31 501 GLU A CA 1
ATOM 3681 C C . GLU A 1 501 ? 14.560 -3.616 -25.586 1.00 88.31 501 GLU A C 1
ATOM 3683 O O . GLU A 1 501 ? 15.067 -4.357 -26.432 1.00 88.31 501 GLU A O 1
ATOM 3688 N N . PRO A 1 502 ? 14.780 -3.837 -24.278 1.00 89.94 502 PRO A N 1
ATOM 3689 C CA . PRO A 1 502 ? 15.499 -5.029 -23.830 1.00 89.94 502 PRO A CA 1
ATOM 3690 C C . PRO A 1 502 ? 14.635 -6.277 -24.059 1.00 89.94 502 PRO A C 1
ATOM 3692 O O . PRO A 1 502 ? 13.412 -6.188 -23.932 1.00 89.94 502 PRO A O 1
ATOM 3695 N N . THR A 1 503 ? 15.240 -7.446 -24.304 1.00 91.00 503 THR A N 1
ATOM 3696 C CA . THR A 1 503 ? 14.514 -8.715 -24.121 1.00 91.00 503 THR A CA 1
ATOM 3697 C C . THR A 1 503 ? 14.070 -8.792 -22.660 1.00 91.00 503 THR A C 1
ATOM 3699 O O . THR A 1 503 ? 14.867 -8.569 -21.741 1.00 91.00 503 THR A O 1
ATOM 3702 N N . VAL A 1 504 ? 12.794 -9.114 -22.450 1.00 88.81 504 VAL A N 1
ATOM 3703 C CA . VAL A 1 504 ? 12.169 -9.268 -21.133 1.00 88.81 504 VAL A CA 1
ATOM 3704 C C . VAL A 1 504 ? 11.634 -10.689 -21.010 1.00 88.81 504 VAL A C 1
ATOM 3706 O O . VAL A 1 504 ? 10.761 -11.101 -21.772 1.00 88.81 504 VAL A O 1
ATOM 3709 N N . ILE A 1 505 ? 12.126 -11.435 -20.022 1.00 90.44 505 ILE A N 1
ATOM 3710 C CA . ILE A 1 505 ? 11.647 -12.786 -19.721 1.00 90.44 505 ILE A CA 1
ATOM 3711 C C . ILE A 1 505 ? 10.593 -12.683 -18.620 1.00 90.44 505 ILE A C 1
ATOM 3713 O O . ILE A 1 505 ? 10.862 -12.152 -17.541 1.00 90.44 505 ILE A O 1
ATOM 3717 N N . ARG A 1 506 ? 9.389 -13.201 -18.889 1.00 91.38 506 ARG A N 1
ATOM 3718 C CA . ARG A 1 506 ? 8.288 -13.289 -17.920 1.00 91.38 506 ARG A CA 1
ATOM 3719 C C . ARG A 1 506 ? 7.953 -14.744 -17.619 1.00 91.38 506 ARG A C 1
ATOM 3721 O O . ARG A 1 506 ? 7.999 -15.589 -18.510 1.00 91.38 506 ARG A O 1
ATOM 3728 N N . ALA A 1 507 ? 7.579 -15.032 -16.376 1.00 93.56 507 ALA A N 1
ATOM 3729 C CA . ALA A 1 507 ? 7.193 -16.376 -15.954 1.00 93.56 507 ALA A CA 1
ATOM 3730 C C . ALA A 1 507 ? 6.093 -16.372 -14.880 1.00 93.56 507 ALA A C 1
ATOM 3732 O O . ALA A 1 507 ? 5.864 -15.376 -14.189 1.00 93.56 507 ALA A O 1
ATOM 3733 N N . ASN A 1 508 ? 5.413 -17.514 -14.746 1.00 94.19 508 ASN A N 1
ATOM 3734 C CA . ASN A 1 508 ? 4.377 -17.753 -13.744 1.00 94.19 508 ASN A CA 1
ATOM 3735 C C . ASN A 1 508 ? 4.816 -18.773 -12.683 1.00 94.19 508 ASN A C 1
ATOM 3737 O O . ASN A 1 508 ? 5.700 -19.593 -12.921 1.00 94.19 508 ASN A O 1
ATOM 3741 N N . ASN A 1 509 ? 4.103 -18.793 -11.550 1.00 94.62 509 ASN A N 1
ATOM 3742 C CA . ASN A 1 509 ? 4.211 -19.807 -10.488 1.00 94.62 509 ASN A CA 1
ATOM 3743 C C . ASN A 1 509 ? 5.646 -20.003 -9.960 1.00 94.62 509 ASN A C 1
ATOM 3745 O O . ASN A 1 509 ? 6.081 -21.112 -9.649 1.00 94.62 509 ASN A O 1
ATOM 3749 N N . LEU A 1 510 ? 6.378 -18.899 -9.858 1.00 96.00 510 LEU A N 1
ATOM 3750 C CA . LEU A 1 510 ? 7.771 -18.853 -9.449 1.00 96.00 510 LEU A CA 1
ATOM 3751 C C . LEU A 1 510 ? 7.900 -19.111 -7.952 1.00 96.00 510 LEU A C 1
ATOM 3753 O O . LEU A 1 510 ? 7.170 -18.539 -7.143 1.00 96.00 510 LEU A O 1
ATOM 3757 N N . LYS A 1 511 ? 8.870 -19.938 -7.566 1.00 96.56 511 LYS A N 1
ATOM 3758 C CA . LYS A 1 511 ? 9.203 -20.170 -6.159 1.00 96.56 511 LYS A CA 1
ATOM 3759 C C . LYS A 1 511 ? 9.966 -18.956 -5.598 1.00 96.56 511 LYS A C 1
ATOM 3761 O O . LYS A 1 511 ? 10.940 -18.540 -6.227 1.00 96.56 511 LYS A O 1
ATOM 3766 N N . PRO A 1 512 ? 9.590 -18.395 -4.433 1.00 95.06 512 PRO A N 1
ATOM 3767 C CA . PRO A 1 512 ? 10.360 -17.327 -3.802 1.00 95.06 512 PRO A CA 1
ATOM 3768 C C . PRO A 1 512 ? 11.787 -17.767 -3.450 1.00 95.06 512 PRO A C 1
ATOM 3770 O O . PRO A 1 512 ? 12.020 -18.915 -3.060 1.00 95.06 512 PRO A O 1
ATOM 3773 N N . ILE A 1 513 ? 12.729 -16.826 -3.513 1.00 92.81 513 ILE A N 1
ATOM 3774 C CA . ILE A 1 513 ? 14.041 -16.980 -2.879 1.00 92.81 513 ILE A CA 1
ATOM 3775 C C . ILE A 1 513 ? 13.857 -16.734 -1.379 1.00 92.81 513 ILE A C 1
ATOM 3777 O O . ILE A 1 513 ? 13.272 -15.729 -0.975 1.00 92.81 513 ILE A O 1
ATOM 3781 N N . TYR A 1 514 ? 14.348 -17.653 -0.550 1.00 94.94 514 TYR A N 1
ATOM 3782 C CA . TYR A 1 514 ? 14.285 -17.532 0.904 1.00 94.94 514 TYR A CA 1
ATOM 3783 C C . TYR A 1 514 ? 15.628 -17.048 1.452 1.00 94.94 514 TYR A C 1
ATOM 3785 O O . TYR A 1 514 ? 16.666 -17.640 1.166 1.00 94.94 514 TYR A O 1
ATOM 3793 N N . ALA A 1 515 ? 15.591 -15.998 2.267 1.00 93.81 515 ALA A N 1
ATOM 3794 C CA . ALA A 1 515 ? 16.750 -15.420 2.936 1.00 93.81 515 ALA A CA 1
ATOM 3795 C C . ALA A 1 515 ? 16.409 -15.103 4.398 1.00 93.81 515 ALA A C 1
ATOM 3797 O O . ALA A 1 515 ? 15.236 -14.958 4.754 1.00 93.81 515 ALA A O 1
ATOM 3798 N N . PHE A 1 516 ? 17.431 -14.975 5.246 1.00 94.06 516 PHE A N 1
ATOM 3799 C CA . PHE A 1 516 ? 17.249 -14.382 6.569 1.00 94.06 516 PHE A CA 1
ATOM 3800 C C . PHE A 1 516 ? 16.921 -12.894 6.423 1.00 94.06 516 PHE A C 1
ATOM 3802 O O . PHE A 1 516 ? 17.535 -12.196 5.620 1.00 94.06 516 PHE A O 1
ATOM 3809 N N . PHE A 1 517 ? 15.955 -12.419 7.205 1.00 92.12 517 PHE A N 1
ATOM 3810 C CA . PHE A 1 517 ? 15.510 -11.031 7.193 1.00 92.12 517 PHE A CA 1
ATOM 3811 C C . PHE A 1 517 ? 15.199 -10.599 8.625 1.00 92.12 517 PHE A C 1
ATOM 3813 O O . PHE A 1 517 ? 14.302 -11.149 9.264 1.00 92.12 517 PHE A O 1
ATOM 3820 N N . ASP A 1 518 ? 15.953 -9.627 9.132 1.00 90.88 518 ASP A N 1
ATOM 3821 C CA . ASP A 1 518 ? 15.784 -9.034 10.466 1.00 90.88 518 ASP A CA 1
ATOM 3822 C C . ASP A 1 518 ? 14.855 -7.803 10.455 1.00 90.88 518 ASP A C 1
ATOM 3824 O O . ASP A 1 518 ? 14.613 -7.174 11.485 1.00 90.88 518 ASP A O 1
ATOM 3828 N N . GLY A 1 519 ? 14.306 -7.469 9.283 1.00 88.50 519 GLY A N 1
ATOM 3829 C CA . GLY A 1 519 ? 13.524 -6.263 9.041 1.00 88.50 519 GLY A CA 1
ATOM 3830 C C . GLY A 1 519 ? 14.323 -5.121 8.415 1.00 88.50 519 GLY A C 1
ATOM 3831 O O . GLY A 1 519 ? 13.699 -4.134 8.025 1.00 88.50 519 GLY A O 1
ATOM 3832 N N . SER A 1 520 ? 15.651 -5.236 8.309 1.00 90.69 520 SER A N 1
ATOM 3833 C CA . SER A 1 520 ? 16.528 -4.274 7.639 1.00 90.69 520 SER A CA 1
ATOM 3834 C C . SER A 1 520 ? 16.939 -4.731 6.236 1.00 90.69 520 SER A C 1
ATOM 3836 O O . SER A 1 520 ? 16.880 -5.917 5.909 1.00 90.69 520 SER A O 1
ATOM 3838 N N . SER A 1 521 ? 17.366 -3.780 5.407 1.00 91.50 521 SER A N 1
ATOM 3839 C CA . SER A 1 521 ? 17.853 -4.043 4.050 1.00 91.50 521 SER A CA 1
ATOM 3840 C C . SER A 1 521 ? 19.162 -3.307 3.771 1.00 91.50 521 SER A C 1
ATOM 3842 O O . SER A 1 521 ? 19.369 -2.179 4.216 1.00 91.50 521 SER A O 1
ATOM 3844 N N . TRP A 1 522 ? 20.024 -3.933 2.972 1.00 91.12 522 TRP A N 1
ATOM 3845 C CA . TRP A 1 522 ? 21.149 -3.274 2.311 1.00 91.12 522 TRP A CA 1
ATOM 3846 C C . TRP A 1 522 ? 20.662 -2.745 0.957 1.00 91.12 522 TRP A C 1
ATOM 3848 O O . TRP A 1 522 ? 20.003 -3.486 0.225 1.00 91.12 522 TRP A O 1
ATOM 3858 N N . VAL A 1 523 ? 20.943 -1.485 0.610 1.00 91.38 523 VAL A N 1
ATOM 3859 C CA . VAL A 1 523 ? 20.519 -0.901 -0.679 1.00 91.38 523 VAL A CA 1
ATOM 3860 C C . VAL A 1 523 ? 21.630 -0.111 -1.357 1.00 91.38 523 VAL A C 1
ATOM 3862 O O . VAL A 1 523 ? 22.372 0.628 -0.709 1.00 91.38 523 VAL A O 1
ATOM 3865 N N . TYR A 1 524 ? 21.668 -0.218 -2.682 1.00 91.00 524 TYR A N 1
ATOM 3866 C CA . TYR A 1 524 ? 22.430 0.667 -3.554 1.00 91.00 524 TYR A CA 1
ATOM 3867 C C . TYR A 1 524 ? 21.566 1.866 -3.963 1.00 91.00 524 TYR A C 1
ATOM 3869 O O . TYR A 1 524 ? 20.399 1.706 -4.342 1.00 91.00 524 TYR A O 1
ATOM 3877 N N . ASP A 1 525 ? 22.133 3.061 -3.906 1.00 92.75 525 ASP A N 1
ATOM 3878 C CA . ASP A 1 525 ? 21.530 4.309 -4.361 1.00 92.75 525 ASP A CA 1
ATOM 3879 C C . ASP A 1 525 ? 22.358 4.945 -5.480 1.00 92.75 525 ASP A C 1
ATOM 3881 O O . ASP A 1 525 ? 23.528 4.638 -5.704 1.00 92.75 525 ASP A O 1
ATOM 3885 N N . LEU A 1 526 ? 21.734 5.870 -6.200 1.00 90.94 526 LEU A N 1
ATOM 3886 C CA . LEU A 1 526 ? 22.388 6.663 -7.221 1.00 90.94 526 LEU A CA 1
ATOM 3887 C C . LEU A 1 526 ? 23.560 7.440 -6.603 1.00 90.94 526 LEU A C 1
ATOM 3889 O O . LEU A 1 526 ? 23.412 8.057 -5.549 1.00 90.94 526 LEU A O 1
ATOM 3893 N N . HIS A 1 527 ? 24.698 7.432 -7.299 1.00 88.19 527 HIS A N 1
ATOM 3894 C CA . HIS A 1 527 ? 25.982 8.001 -6.866 1.00 88.19 527 HIS A CA 1
ATOM 3895 C C . HIS A 1 527 ? 26.719 7.253 -5.741 1.00 88.19 527 HIS A C 1
ATOM 3897 O O . HIS A 1 527 ? 27.791 7.712 -5.345 1.00 88.19 527 HIS A O 1
ATOM 3903 N N . ASP A 1 528 ? 26.236 6.094 -5.278 1.00 90.69 528 ASP A N 1
ATOM 3904 C CA . ASP A 1 528 ? 27.128 5.154 -4.592 1.00 90.69 528 ASP A CA 1
ATOM 3905 C C . ASP A 1 528 ? 28.268 4.728 -5.536 1.00 90.69 528 ASP A C 1
ATOM 3907 O O . ASP A 1 528 ? 28.136 4.745 -6.764 1.00 90.69 528 ASP A O 1
ATOM 3911 N N . VAL A 1 529 ? 29.409 4.347 -4.962 1.00 88.56 529 VAL A N 1
ATOM 3912 C CA . VAL A 1 529 ? 30.503 3.743 -5.730 1.00 88.56 529 VAL A CA 1
ATOM 3913 C C . VAL A 1 529 ? 30.073 2.332 -6.123 1.00 88.56 529 VAL A C 1
ATOM 3915 O O . VAL A 1 529 ? 29.759 1.530 -5.247 1.00 88.56 529 VAL A O 1
ATOM 3918 N N . ALA A 1 530 ? 30.077 2.023 -7.421 1.00 83.88 530 ALA A N 1
ATOM 3919 C CA . ALA A 1 530 ? 29.799 0.675 -7.909 1.00 83.88 530 ALA A CA 1
ATOM 3920 C C . ALA A 1 530 ? 30.871 -0.301 -7.391 1.00 83.88 530 ALA A C 1
ATOM 3922 O O . ALA A 1 530 ? 32.069 -0.052 -7.552 1.00 83.88 530 ALA A O 1
ATOM 3923 N N . VAL A 1 531 ? 30.446 -1.398 -6.763 1.00 80.44 531 VAL A N 1
ATOM 3924 C CA . VAL A 1 531 ? 31.337 -2.388 -6.142 1.00 80.44 531 VAL A CA 1
ATOM 3925 C C . VAL A 1 531 ? 31.215 -3.690 -6.912 1.00 80.44 531 VAL A C 1
ATOM 3927 O O . VAL A 1 531 ? 30.141 -4.273 -6.946 1.00 80.44 531 VAL A O 1
ATOM 3930 N N . ILE A 1 532 ? 32.320 -4.162 -7.489 1.00 82.31 532 ILE A N 1
ATOM 3931 C CA . ILE A 1 532 ? 32.337 -5.470 -8.147 1.00 82.31 532 ILE A CA 1
ATOM 3932 C C . ILE A 1 532 ? 32.112 -6.557 -7.091 1.00 82.31 532 ILE A C 1
ATOM 3934 O O . ILE A 1 532 ? 32.890 -6.664 -6.140 1.00 82.31 532 ILE A O 1
ATOM 3938 N N . ASP A 1 533 ? 31.088 -7.383 -7.283 1.00 76.62 533 ASP A N 1
ATOM 3939 C CA . ASP A 1 533 ? 30.916 -8.646 -6.577 1.00 76.62 533 ASP A CA 1
ATOM 3940 C C . ASP A 1 533 ? 32.067 -9.596 -6.966 1.00 76.62 533 ASP A C 1
ATOM 3942 O O . ASP A 1 533 ? 32.131 -10.052 -8.114 1.00 76.62 533 ASP A O 1
ATOM 3946 N N . PRO A 1 534 ? 32.981 -9.939 -6.039 1.00 82.69 534 PRO A N 1
ATOM 3947 C CA . PRO A 1 534 ? 34.131 -10.780 -6.349 1.00 82.69 534 PRO A CA 1
ATOM 3948 C C . PRO A 1 534 ? 33.756 -12.235 -6.671 1.00 82.69 534 PRO A C 1
ATOM 3950 O O . PRO A 1 534 ? 34.608 -12.969 -7.167 1.00 82.69 534 PRO A O 1
ATOM 3953 N N . ALA A 1 535 ? 32.521 -12.672 -6.390 1.00 82.06 535 ALA A N 1
ATOM 3954 C CA . ALA A 1 535 ? 32.053 -14.019 -6.707 1.00 82.06 535 ALA A CA 1
ATOM 3955 C C . ALA A 1 535 ? 31.504 -14.145 -8.138 1.00 82.06 535 ALA A C 1
ATOM 3957 O O . ALA A 1 535 ? 31.650 -15.207 -8.745 1.00 82.06 535 ALA A O 1
ATOM 3958 N N . THR A 1 536 ? 30.885 -13.090 -8.684 1.00 82.06 536 THR A N 1
ATOM 3959 C CA . THR A 1 536 ? 30.277 -13.116 -10.031 1.00 82.06 536 THR A CA 1
ATOM 3960 C C . THR A 1 536 ? 30.975 -12.230 -11.064 1.00 82.06 536 THR A C 1
ATOM 3962 O O . THR A 1 536 ? 30.767 -12.428 -12.258 1.00 82.06 536 THR A O 1
ATOM 3965 N N . GLY A 1 537 ? 31.806 -11.275 -10.637 1.00 82.00 537 GLY A N 1
ATOM 3966 C CA . GLY A 1 537 ? 32.470 -10.302 -11.510 1.00 82.00 537 GLY A CA 1
ATOM 3967 C C . GLY A 1 537 ? 31.566 -9.165 -12.008 1.00 82.00 537 GLY A C 1
ATOM 3968 O O . GLY A 1 537 ? 32.024 -8.340 -12.797 1.00 82.00 537 GLY A O 1
ATOM 3969 N N . ASN A 1 538 ? 30.309 -9.110 -11.558 1.00 73.38 538 ASN A N 1
ATOM 3970 C CA . ASN A 1 538 ? 29.347 -8.055 -11.893 1.00 73.38 538 ASN A CA 1
ATOM 3971 C C . ASN A 1 538 ? 29.416 -6.886 -10.893 1.00 73.38 538 ASN A C 1
ATOM 3973 O O . ASN A 1 538 ? 30.010 -7.030 -9.829 1.00 73.38 538 ASN A O 1
ATOM 3977 N N . TYR A 1 539 ? 28.807 -5.746 -11.237 1.00 65.25 539 TYR A N 1
ATOM 3978 C CA . TYR A 1 539 ? 28.679 -4.546 -10.387 1.00 65.25 539 TYR A CA 1
ATOM 3979 C C . TYR A 1 539 ? 27.343 -4.485 -9.628 1.00 65.25 539 TYR A C 1
ATOM 3981 O O . TYR A 1 539 ? 26.379 -5.131 -10.099 1.00 65.25 539 TYR A O 1
#